Protein AF-A0A0U1HWW3-F1 (afdb_monomer)

Secondary structure (DSSP, 8-state):
--------------------------------PPP-------PPPEEEEEEEEE-TTS-S---TTEEEPTT--GGG-EEEEEEEEEEE-TT--SS-EEEE--SS-EEEEEETTEEPPHHHHHS-GGGT-TT-EEEEEEEEEEEEE-SSSSS-EEEEEEEEEEEEEEE----EEEEEES-SEEETTT--EEEEEEEEETTEE-TT-EEEEEEEEEE-TTS--S--SS--PPPEETTEETTS--EE--TTSEEEEEEE-TT--SEEEEEEEEESS--EEEEEEEEEEEEEESSTT-SS-EEE-SEEEETTEEEEPPPBGGGSTT---TT--HHHHEETTEEB-EE-HHHHHHHTTT-PPPHHHHHHHHH-EETTEEHHHHTT------SSSTTEEEEEEEEPPBTTB--EEEEEETTTTEEEEEETTS-EE---B-

InterPro domains:
  IPR008541 InvasinE, adhesion domain [PF05689] (289-416)
  IPR008542 Bacterial Immunoglobulin-like 21 [PF05688] (188-286)

Solvent-accessible surface area (backbone atoms only — not comparable to full-atom values): 24262 Å² total; per-residue (Å²): 134,87,80,88,89,80,88,86,89,89,82,91,83,92,86,87,88,84,91,76,93,79,81,91,76,84,75,80,80,77,79,78,76,73,74,84,76,67,84,79,80,54,57,46,31,47,68,53,67,45,65,39,37,35,44,75,86,74,54,92,51,66,48,75,64,38,77,38,58,42,79,44,36,64,72,60,48,43,67,42,85,57,60,54,74,50,78,48,42,88,80,64,51,46,68,74,47,74,48,63,41,58,87,80,38,46,78,50,49,24,48,92,84,40,71,62,50,75,68,58,33,72,29,39,42,47,78,80,34,57,46,36,63,36,36,45,35,41,38,33,40,36,33,29,30,33,74,37,75,47,44,3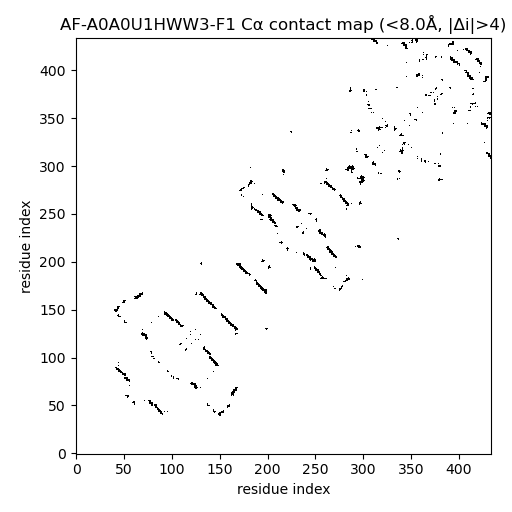4,49,28,72,76,40,83,41,69,32,77,34,44,33,30,30,34,32,69,66,42,41,45,67,47,62,80,46,61,63,34,39,20,90,81,31,67,31,49,33,36,41,38,34,26,51,45,58,40,57,28,51,67,36,46,33,41,39,39,77,78,48,53,25,33,61,75,66,46,72,71,91,68,77,82,70,70,40,64,48,20,49,72,83,38,54,60,58,76,61,69,48,60,18,39,89,75,4,36,37,77,39,47,34,34,24,67,60,35,70,5,36,40,34,31,41,33,38,37,35,67,73,86,36,62,33,67,47,69,41,30,34,24,20,48,63,25,46,72,47,94,83,31,42,30,34,20,61,23,52,63,62,50,78,26,80,93,39,43,35,38,48,62,46,39,30,87,76,50,82,82,60,74,60,91,86,67,59,71,75,75,35,52,51,85,64,30,52,48,36,47,26,30,61,68,53,31,32,62,78,31,75,64,29,47,31,45,55,69,38,47,51,32,37,26,67,35,63,45,97,87,34,33,36,44,49,70,34,24,68,55,75,92,84,71,100,60,65,73,54,29,33,56,27,61,51,71,40,85,62,60,95,93,46,87,54,27,26,34,28,36,27,41,81,79,56,42,80,46,79,42,56,42,83,58,55,22,40,42,45,28,40,114

Foldseek 3Di:
DDDDDDDDDDDDDDDDDDDDDDDDDPDDPDDDDPPPPPDDAFWEKDKDWAWWKAFLVRDPTAAAAAEAEQQGAQLSIFTDQDTDMDIDGPVGFADKDKGWPRVPKDKWKDFVNHTDDPVRNGGGCNVPAQFGKMKIKIKIWMKMAGPDDPPRIDPTDIDMHMHIYTYFHAWAKEKDWPDQEAAQADTKIKIKIATDHRNAQDFFKKKAKDWPAKAFLVRDGDDFDDDAAAKDWQNHGGRPDIDTAHPRNMDITIIHGHPGLQIKIKMWMAIVVGHIDIDIHTHAYLQWPCDSQTRHRHPQDQWDDFPNWIWGFFAFCVRQPDPDQPPDDQVLLQFSNTRTDWHFPVSLCVVQVNQAAAPVRLLRQLPDDDPNARPCVVSNRAGDDDDDQEQWEWHSDADDDDPPARAKTWIARSHVSDIDIDGRSRIYTRIGID

Sequence (434 aa):
MRNIHTLPECTWLKGIPLALLLGLITGSAQAVLSDNTGQIQGTAPTGTIRLWVDLPDGNPLVTDNTLLGLSMVPNTFKVSPIAAQMLQDADLDSGLSYQIDTANATLSWTHNGTPLTAAQLAAPLGANFVGEKLTVKVNALVTISSITGLPTTAGPQLYSTEYTVQVNAPDALNLSLDSDTAHVEDGTIMMTATASKEGVPMPGAIISFATTGSADRQGRTSGWTGTNRPLRLNGANIGSQTFTTGPNGQVSIPVTQVGGLGVKTTIGATTTPAVTASTDVTFSVITSPDTPQANMYGHMTETLEAGGTTFKRPSLEAEVAGVFVPGMYESWLHQFNEVWGYQTRETAMQVCAGALPSLSALQALAATKVNGLPASQAAGWTVPGGFDARHYAFALETAPSLNTDPYRVYTVDMQLNSTSIGGYGIPRLALCTK

Structure (mmCIF, N/CA/C/O backbone):
data_AF-A0A0U1HWW3-F1
#
_entry.id   AF-A0A0U1HWW3-F1
#
loop_
_atom_site.group_PDB
_atom_site.id
_atom_site.type_symbol
_atom_site.label_atom_id
_atom_site.label_alt_id
_atom_site.label_comp_id
_atom_site.label_asym_id
_atom_site.label_entity_id
_atom_site.label_seq_id
_atom_site.pdbx_PDB_ins_code
_atom_site.Cartn_x
_atom_site.Cartn_y
_atom_site.Cartn_z
_atom_site.occupancy
_atom_site.B_iso_or_equiv
_atom_site.auth_seq_id
_atom_site.auth_comp_id
_atom_site.auth_asym_id
_atom_site.auth_atom_id
_atom_site.pdbx_PDB_model_num
ATOM 1 N N . MET A 1 1 ? -95.645 -33.406 56.903 1.00 42.84 1 MET A N 1
ATOM 2 C CA . MET A 1 1 ? -94.899 -34.560 56.356 1.00 42.84 1 MET A CA 1
ATOM 3 C C . MET A 1 1 ? -93.966 -35.016 57.478 1.00 42.84 1 MET A C 1
ATOM 5 O O . MET A 1 1 ? -93.024 -34.294 57.750 1.00 42.84 1 MET A O 1
ATOM 9 N N . ARG A 1 2 ? -94.419 -35.864 58.423 1.00 31.30 2 ARG A N 1
ATOM 10 C CA . ARG A 1 2 ? -94.465 -37.356 58.400 1.00 31.30 2 ARG A CA 1
ATOM 11 C C . ARG A 1 2 ? -93.105 -37.960 58.026 1.00 31.30 2 ARG A C 1
ATOM 13 O O . ARG A 1 2 ? -92.604 -37.569 56.985 1.00 31.30 2 ARG A O 1
ATOM 20 N N . ASN A 1 3 ? -92.497 -38.941 58.697 1.00 29.12 3 ASN A N 1
ATOM 21 C CA . ASN A 1 3 ? -92.705 -39.766 59.911 1.00 29.12 3 ASN A CA 1
ATOM 22 C C . ASN A 1 3 ? -91.338 -40.497 60.093 1.00 29.12 3 ASN A C 1
ATOM 24 O O . ASN A 1 3 ? -90.733 -40.828 59.079 1.00 29.12 3 ASN A O 1
ATOM 28 N N . ILE A 1 4 ? -90.668 -40.559 61.251 1.00 35.91 4 ILE A N 1
ATOM 29 C CA . ILE A 1 4 ? -90.782 -41.494 62.402 1.00 35.91 4 ILE A CA 1
ATOM 30 C C . ILE A 1 4 ? -90.872 -43.001 62.051 1.00 35.91 4 ILE A C 1
ATOM 32 O O . ILE A 1 4 ? -91.710 -43.376 61.234 1.00 35.91 4 ILE A O 1
ATOM 36 N N . HIS A 1 5 ? -90.099 -43.798 62.825 1.00 34.91 5 HIS A N 1
ATOM 37 C CA . HIS A 1 5 ? -90.220 -45.231 63.215 1.00 34.91 5 HIS A CA 1
ATOM 38 C C . HIS A 1 5 ? -89.290 -46.226 62.473 1.00 34.91 5 HIS A C 1
ATOM 40 O O . HIS A 1 5 ? -89.118 -46.081 61.273 1.00 34.91 5 HIS A O 1
ATOM 46 N N . THR A 1 6 ? -88.661 -47.277 63.042 1.00 34.56 6 THR A N 1
ATOM 47 C CA . THR A 1 6 ? -88.473 -47.871 64.401 1.00 34.56 6 THR A CA 1
ATOM 48 C C . THR A 1 6 ? -87.581 -49.134 64.269 1.00 34.56 6 THR A C 1
ATOM 50 O O . THR A 1 6 ? -87.754 -49.831 63.278 1.00 34.56 6 THR A O 1
ATOM 53 N N . LEU A 1 7 ? -86.703 -49.392 65.268 1.00 40.97 7 LEU A N 1
ATOM 54 C CA . LEU A 1 7 ? -86.360 -50.630 66.054 1.00 40.97 7 LEU A CA 1
ATOM 55 C C . LEU A 1 7 ? -86.373 -52.056 65.399 1.00 40.97 7 LEU A C 1
ATOM 57 O O . LEU A 1 7 ? -87.152 -52.243 64.472 1.00 40.97 7 LEU A O 1
ATOM 61 N N . PRO A 1 8 ? -85.621 -53.099 65.889 1.00 48.59 8 PRO A N 1
ATOM 62 C CA . PRO A 1 8 ? -85.600 -53.502 67.311 1.00 48.59 8 PRO A CA 1
ATOM 63 C C . PRO A 1 8 ? -84.374 -54.229 67.941 1.00 48.59 8 PRO A C 1
ATOM 65 O O . PRO A 1 8 ? -83.397 -54.612 67.308 1.00 48.59 8 PRO A O 1
ATOM 68 N N . GLU A 1 9 ? -84.539 -54.356 69.262 1.00 37.38 9 GLU A N 1
ATOM 69 C CA . GLU A 1 9 ? -83.979 -55.183 70.348 1.00 37.38 9 GLU A CA 1
ATOM 70 C C . GLU A 1 9 ? -83.341 -56.565 70.069 1.00 37.38 9 GLU A C 1
ATOM 72 O O . GLU A 1 9 ? -83.786 -57.316 69.207 1.00 37.38 9 GLU A O 1
ATOM 77 N N . CYS A 1 10 ? -82.384 -56.932 70.941 1.00 30.33 10 CYS A N 1
ATOM 78 C CA . CYS A 1 10 ? -82.215 -58.220 71.666 1.00 30.33 10 CYS A CA 1
ATOM 79 C C . CYS A 1 10 ? -80.855 -58.153 72.411 1.00 30.33 10 CYS A C 1
ATOM 81 O O . CYS A 1 10 ? -79.891 -57.674 71.833 1.00 30.33 10 CYS A O 1
ATOM 83 N N . THR A 1 11 ? -80.601 -58.565 73.657 1.00 32.62 11 THR A N 1
ATOM 84 C CA . THR A 1 11 ? -81.301 -59.374 74.668 1.00 32.62 11 THR A CA 1
ATOM 85 C C . THR A 1 11 ? -80.515 -59.266 75.985 1.00 32.62 11 THR A C 1
ATOM 87 O O . THR A 1 11 ? -79.293 -59.134 75.980 1.00 32.62 11 THR A O 1
ATOM 90 N N . TRP A 1 12 ? -81.219 -59.369 77.112 1.00 34.31 12 TRP A N 1
ATOM 91 C CA . TRP A 1 12 ? -80.686 -59.520 78.472 1.00 34.31 12 TRP A CA 1
ATOM 92 C C . TRP A 1 12 ? -80.308 -60.975 78.800 1.00 34.31 12 TRP A C 1
ATOM 94 O O . TRP A 1 12 ? -81.065 -61.867 78.435 1.00 34.31 12 TRP A O 1
ATOM 104 N N . LEU A 1 13 ? -79.267 -61.194 79.621 1.00 31.52 13 LEU A N 1
ATOM 105 C CA . LEU A 1 13 ? -79.176 -62.245 80.669 1.00 31.52 13 LEU A CA 1
ATOM 106 C C . LEU A 1 13 ? -77.917 -61.987 81.536 1.00 31.52 13 LEU A C 1
ATOM 108 O O . LEU A 1 13 ? -76.798 -62.091 81.057 1.00 31.52 13 LEU A O 1
ATOM 112 N N . LYS A 1 14 ? -78.064 -61.350 82.708 1.00 36.41 14 LYS A N 1
ATOM 113 C CA . LYS A 1 14 ? -78.092 -61.931 84.075 1.00 36.41 14 LYS A CA 1
ATOM 114 C C . LYS A 1 14 ? -76.846 -62.743 84.487 1.00 36.41 14 LYS A C 1
ATOM 116 O O . LYS A 1 14 ? -76.658 -63.859 84.024 1.00 36.41 14 LYS A O 1
ATOM 121 N N . GLY A 1 15 ? -76.118 -62.232 85.489 1.00 33.72 15 GLY A N 1
ATOM 122 C CA . GLY A 1 15 ? -75.156 -62.989 86.306 1.00 33.72 15 GLY A CA 1
ATOM 123 C C . GLY A 1 15 ? -74.347 -62.105 87.271 1.00 33.72 15 GLY A C 1
ATOM 124 O O . GLY A 1 15 ? -73.385 -61.472 86.864 1.00 33.72 15 GLY A O 1
ATOM 125 N N . ILE A 1 16 ? -74.767 -62.047 88.537 1.00 38.69 16 ILE A N 1
ATOM 126 C CA . ILE A 1 16 ? -74.163 -61.349 89.700 1.00 38.69 16 ILE A CA 1
ATOM 127 C C . ILE A 1 16 ? -73.202 -62.347 90.426 1.00 38.69 16 ILE A C 1
ATOM 129 O O . ILE A 1 16 ? -73.345 -63.543 90.176 1.00 38.69 16 ILE A O 1
ATOM 133 N N . PRO A 1 17 ? -72.435 -61.995 91.486 1.00 48.59 17 PRO A N 1
ATOM 134 C CA . PRO A 1 17 ? -71.220 -61.168 91.641 1.00 48.59 17 PRO A CA 1
ATOM 135 C C . PRO A 1 17 ? -69.965 -61.999 92.052 1.00 48.59 17 PRO A C 1
ATOM 137 O O . PRO A 1 17 ? -70.099 -63.113 92.547 1.00 48.59 17 PRO A O 1
ATOM 140 N N . LEU A 1 18 ? -68.751 -61.426 92.018 1.00 30.66 18 LEU A N 1
ATOM 141 C CA . LEU A 1 18 ? -67.712 -61.764 93.014 1.00 30.66 18 LEU A CA 1
ATOM 142 C C . LEU A 1 18 ? -66.677 -60.636 93.146 1.00 30.66 18 LEU A C 1
ATOM 144 O O . LEU A 1 18 ? -66.036 -60.243 92.176 1.00 30.66 18 LEU A O 1
ATOM 148 N N . ALA A 1 19 ? -66.545 -60.105 94.360 1.00 44.75 19 ALA A N 1
ATOM 149 C CA . ALA A 1 19 ? -65.574 -59.082 94.721 1.00 44.75 19 ALA A CA 1
ATOM 150 C C . ALA A 1 19 ? -64.158 -59.673 94.820 1.00 44.75 19 ALA A C 1
ATOM 152 O O . ALA A 1 19 ? -63.967 -60.704 95.465 1.00 44.75 19 ALA A O 1
ATOM 153 N N . LEU A 1 20 ? -63.165 -58.981 94.254 1.00 33.50 20 LEU A N 1
ATOM 154 C CA . LEU A 1 20 ? -61.750 -59.229 94.527 1.00 33.50 20 LEU A CA 1
ATOM 155 C C . LEU A 1 20 ? -61.030 -57.884 94.721 1.00 33.50 20 LEU A C 1
ATOM 157 O O . LEU A 1 20 ? -60.861 -57.112 93.781 1.00 33.50 20 LEU A O 1
ATOM 161 N N . LEU A 1 21 ? -60.651 -57.596 95.969 1.00 48.25 21 LEU A N 1
ATOM 162 C CA . LEU A 1 21 ? -59.730 -56.518 96.333 1.00 48.25 21 LEU A CA 1
ATOM 163 C C . LEU A 1 21 ? -58.345 -56.813 95.732 1.00 48.25 21 LEU A C 1
ATOM 165 O O . LEU A 1 21 ? -57.736 -57.805 96.125 1.00 48.25 21 LEU A O 1
ATOM 169 N N . LEU A 1 22 ? -57.800 -55.931 94.890 1.00 38.78 22 LEU A N 1
ATOM 170 C CA . LEU A 1 22 ? -56.350 -55.837 94.675 1.00 38.78 22 LEU A CA 1
ATOM 171 C C . LEU A 1 22 ? -55.916 -54.371 94.553 1.00 38.78 22 LEU A C 1
ATOM 173 O O . LEU A 1 22 ? -56.533 -53.573 93.852 1.00 38.78 22 LEU A O 1
ATOM 177 N N . GLY A 1 23 ? -54.893 -54.033 95.337 1.00 41.81 23 GLY A N 1
ATOM 178 C CA . GLY A 1 23 ? -54.505 -52.679 95.708 1.00 41.81 23 GLY A CA 1
ATOM 179 C C . GLY A 1 23 ? -53.850 -51.834 94.617 1.00 41.81 23 GLY A C 1
ATOM 180 O O . GLY A 1 23 ? -53.273 -52.322 93.649 1.00 41.81 23 GLY A O 1
ATOM 181 N N . LEU A 1 24 ? -53.911 -50.525 94.862 1.00 48.22 24 LEU A N 1
ATOM 182 C CA . LEU A 1 24 ? -53.095 -49.494 94.235 1.00 48.22 24 LEU A CA 1
ATOM 183 C C . LEU A 1 24 ? -51.603 -49.816 94.400 1.00 48.22 24 LEU A C 1
ATOM 185 O O . LEU A 1 24 ? -51.089 -49.819 95.517 1.00 48.22 24 LEU A O 1
ATOM 189 N N . ILE A 1 25 ? -50.902 -50.000 93.282 1.00 50.00 25 ILE A N 1
ATOM 190 C CA . ILE A 1 25 ? -49.449 -49.830 93.204 1.00 50.00 25 ILE A CA 1
ATOM 191 C C . ILE A 1 25 ? -49.197 -48.784 92.121 1.00 50.00 25 ILE A C 1
ATOM 193 O O . ILE A 1 25 ? -49.071 -49.091 90.939 1.00 50.00 25 ILE A O 1
ATOM 197 N N . THR A 1 26 ? -49.171 -47.516 92.522 1.00 49.19 26 THR A N 1
ATOM 198 C CA . THR A 1 26 ? -48.622 -46.439 91.698 1.00 49.19 26 THR A CA 1
ATOM 199 C C . THR A 1 26 ? -47.103 -46.593 91.692 1.00 49.19 26 THR A C 1
ATOM 201 O O . THR A 1 26 ? -46.430 -46.164 92.629 1.00 49.19 26 THR A O 1
ATOM 204 N N . GLY A 1 27 ? -46.555 -47.246 90.668 1.00 51.91 27 GLY A N 1
ATOM 205 C CA . GLY A 1 27 ? -45.125 -47.172 90.384 1.00 51.91 27 GLY A CA 1
ATOM 206 C C . GLY A 1 27 ? -44.782 -45.748 89.956 1.00 51.91 27 GLY A C 1
ATOM 207 O O . GLY A 1 27 ? -45.388 -45.216 89.027 1.00 51.91 27 GLY A O 1
ATOM 208 N N . SER A 1 28 ? -43.847 -45.106 90.650 1.00 53.41 28 SER A N 1
ATOM 209 C CA . SER A 1 28 ? -43.306 -43.811 90.256 1.00 53.41 28 SER A CA 1
ATOM 210 C C . SER A 1 28 ? -42.618 -43.944 88.895 1.00 53.41 28 SER A C 1
ATOM 212 O O . SER A 1 28 ? -41.572 -44.578 88.772 1.00 53.41 28 SER A O 1
ATOM 214 N N . ALA A 1 29 ? -43.196 -43.337 87.859 1.00 50.97 29 ALA A N 1
ATOM 215 C CA . ALA A 1 29 ? -42.484 -43.101 86.613 1.00 50.97 29 ALA A CA 1
ATOM 216 C C . ALA A 1 29 ? -41.361 -42.094 86.904 1.00 50.97 29 ALA A C 1
ATOM 218 O O . ALA A 1 29 ? -41.601 -40.900 87.072 1.00 50.97 29 ALA A O 1
ATOM 219 N N . GLN A 1 30 ? -40.134 -42.589 87.042 1.00 55.47 30 GLN A N 1
ATOM 220 C CA . GLN A 1 30 ? -38.939 -41.755 87.083 1.00 55.47 30 GLN A CA 1
ATOM 221 C C . GLN A 1 30 ? -38.681 -41.262 85.655 1.00 55.47 30 GLN A C 1
ATOM 223 O O . GLN A 1 30 ? -38.209 -42.017 84.807 1.00 55.47 30 GLN A O 1
ATOM 228 N N . ALA A 1 31 ? -39.028 -40.007 85.372 1.00 56.72 31 ALA A N 1
ATOM 229 C CA . ALA A 1 31 ? -38.531 -39.321 84.189 1.00 56.72 31 ALA A CA 1
ATOM 230 C C . ALA A 1 31 ? -37.057 -38.980 84.439 1.00 56.72 31 ALA A C 1
ATOM 232 O O . ALA A 1 31 ? -36.746 -38.123 85.265 1.00 56.72 31 ALA A O 1
ATOM 233 N N . VAL A 1 32 ? -36.148 -39.676 83.760 1.00 53.94 32 VAL A N 1
ATOM 234 C CA . VAL A 1 32 ? -34.748 -39.254 83.692 1.00 53.94 32 VAL A CA 1
ATOM 235 C C . VAL A 1 32 ? -34.706 -38.072 82.730 1.00 53.94 32 VAL A C 1
ATOM 237 O O . VAL A 1 32 ? -34.904 -38.241 81.528 1.00 53.94 32 VAL A O 1
ATOM 240 N N . LEU A 1 33 ? -34.514 -36.868 83.269 1.00 53.47 33 LEU A N 1
ATOM 241 C CA . LEU A 1 33 ? -34.178 -35.698 82.470 1.00 53.47 33 LEU A CA 1
ATOM 242 C C . LEU A 1 33 ? -32.801 -35.984 81.861 1.00 53.47 33 LEU A C 1
ATOM 244 O O . LEU A 1 33 ? -31.847 -36.201 82.607 1.00 53.47 33 LEU A O 1
ATOM 248 N N . SER A 1 34 ? -32.706 -36.069 80.533 1.00 65.38 34 SER A N 1
ATOM 249 C CA . SER A 1 34 ? -31.401 -36.171 79.882 1.00 65.38 34 SER A CA 1
ATOM 250 C C . SER A 1 34 ? -30.559 -34.967 80.292 1.00 65.38 34 SER A C 1
ATOM 252 O O . SER A 1 34 ? -31.092 -33.855 80.376 1.00 65.38 34 SER A O 1
ATOM 254 N N . ASP A 1 35 ? -29.264 -35.178 80.525 1.00 64.25 35 ASP A N 1
ATOM 255 C CA . ASP A 1 35 ? -28.330 -34.076 80.738 1.00 64.25 35 ASP A CA 1
ATOM 256 C C . ASP A 1 35 ? -28.484 -33.035 79.626 1.00 64.25 35 ASP A C 1
ATOM 258 O O . ASP A 1 35 ? -28.861 -33.365 78.497 1.00 64.25 35 ASP A O 1
ATOM 262 N N . ASN A 1 36 ? -28.212 -31.775 79.967 1.00 56.31 36 ASN A N 1
ATOM 263 C CA . ASN A 1 36 ? -28.265 -30.649 79.045 1.00 56.31 36 ASN A CA 1
ATOM 264 C C . ASN A 1 36 ? -27.491 -31.019 77.769 1.00 56.31 36 ASN A C 1
ATOM 266 O O . ASN A 1 36 ? -26.259 -31.068 77.784 1.00 56.31 36 ASN A O 1
ATOM 270 N N . THR A 1 37 ? -28.197 -31.326 76.675 1.00 51.56 37 THR A N 1
ATOM 271 C CA . THR A 1 37 ? -27.561 -31.442 75.366 1.00 51.56 37 THR A CA 1
ATOM 272 C C . THR A 1 37 ? -26.953 -30.072 75.129 1.00 51.56 37 THR A C 1
ATOM 274 O O . THR A 1 37 ? -27.692 -29.088 75.101 1.00 51.56 37 THR A O 1
ATOM 277 N N . GLY A 1 38 ? -25.624 -29.975 75.075 1.00 58.62 38 GLY A N 1
ATOM 278 C CA . GLY A 1 38 ? -24.957 -28.703 74.807 1.00 58.62 38 GLY A CA 1
ATOM 279 C C . GLY A 1 38 ? -25.566 -28.005 73.585 1.00 58.62 38 GLY A C 1
ATOM 280 O O . GLY A 1 38 ? -26.271 -28.624 72.789 1.00 58.62 38 GLY A O 1
ATOM 281 N N . GLN A 1 39 ? -25.309 -26.707 73.448 1.00 60.66 39 GLN A N 1
ATOM 282 C CA . GLN A 1 39 ? -25.825 -25.887 72.351 1.00 60.66 39 GLN A CA 1
ATOM 283 C C . GLN A 1 39 ? -25.682 -26.615 70.999 1.00 60.66 39 GLN A C 1
ATOM 285 O O . GLN A 1 39 ? -24.568 -26.970 70.607 1.00 60.66 39 GLN A O 1
ATOM 290 N N . ILE A 1 40 ? -26.805 -26.872 70.315 1.00 57.16 40 ILE A N 1
ATOM 291 C CA . ILE A 1 40 ? -26.790 -27.402 68.947 1.00 57.16 40 ILE A CA 1
ATOM 292 C C . ILE A 1 40 ? -26.090 -26.342 68.094 1.00 57.16 40 ILE A C 1
ATOM 294 O O . ILE A 1 40 ? -26.531 -25.195 68.054 1.00 57.16 40 ILE A O 1
ATOM 298 N N . GLN A 1 41 ? -24.965 -26.709 67.487 1.00 65.06 41 GLN A N 1
ATOM 299 C CA . GLN A 1 41 ? -24.233 -25.837 66.573 1.00 65.06 41 GLN A CA 1
ATOM 300 C C . GLN A 1 41 ? -24.994 -25.837 65.239 1.00 65.06 41 GLN A C 1
ATOM 302 O O . GLN A 1 41 ? -25.050 -26.880 64.587 1.00 65.06 41 GLN A O 1
ATOM 307 N N . GLY A 1 42 ? -25.629 -24.716 64.885 1.00 74.31 42 GLY A N 1
ATOM 308 C CA . GLY A 1 42 ? -26.249 -24.507 63.572 1.00 74.31 42 GLY A CA 1
ATOM 309 C C . GLY A 1 42 ? -25.206 -24.231 62.489 1.00 74.31 42 GLY A C 1
ATOM 310 O O . GLY A 1 42 ? -23.997 -24.242 62.757 1.00 74.31 42 GLY A O 1
ATOM 311 N N . THR A 1 43 ? -25.653 -23.984 61.258 1.00 86.12 43 THR A N 1
ATOM 312 C CA . THR A 1 43 ? -24.762 -23.627 60.143 1.00 86.12 43 THR A CA 1
ATOM 313 C C . THR A 1 43 ? -24.833 -22.125 59.894 1.00 86.12 43 THR A C 1
ATOM 315 O O . THR A 1 43 ? -25.860 -21.501 60.094 1.00 86.12 43 THR A O 1
ATOM 318 N N . ALA A 1 44 ? -23.719 -21.505 59.498 1.00 88.56 44 ALA A N 1
ATOM 319 C CA . ALA A 1 44 ? -23.770 -20.112 59.065 1.00 88.56 44 ALA A CA 1
ATOM 320 C C . ALA A 1 44 ? -24.430 -20.016 57.676 1.00 88.56 44 ALA A C 1
ATOM 322 O O . ALA A 1 44 ? -24.152 -20.873 56.826 1.00 88.56 44 ALA A O 1
ATOM 323 N N . PRO A 1 45 ? -25.172 -18.937 57.377 1.00 91.94 45 PRO A N 1
ATOM 324 C CA . PRO A 1 45 ? -25.776 -18.757 56.065 1.00 91.94 45 PRO A CA 1
ATOM 325 C C . PRO A 1 45 ? -24.708 -18.609 54.974 1.00 91.94 45 PRO A C 1
ATOM 327 O O . PRO A 1 45 ? -23.664 -17.982 55.161 1.00 91.94 45 PRO A O 1
ATOM 330 N N . THR A 1 46 ? -24.975 -19.170 53.798 1.00 92.25 46 THR A N 1
ATOM 331 C CA . THR A 1 46 ? -24.061 -19.191 52.645 1.00 92.25 46 THR A CA 1
ATOM 332 C C . THR A 1 46 ? -24.740 -18.652 51.389 1.00 92.25 46 THR A C 1
ATOM 334 O O . THR A 1 46 ? -25.931 -18.341 51.377 1.00 92.25 46 THR A O 1
ATOM 337 N N . GLY A 1 47 ? -23.995 -18.501 50.298 1.00 91.38 47 GLY A N 1
ATOM 338 C CA . GLY A 1 47 ? -24.588 -18.098 49.032 1.00 91.38 47 GLY A CA 1
ATOM 339 C C . GLY A 1 47 ? -23.576 -17.889 47.923 1.00 91.38 47 GLY A C 1
ATOM 340 O O . GLY A 1 47 ? -22.368 -17.897 48.144 1.00 91.38 47 GLY A O 1
ATOM 341 N N . THR A 1 48 ? -24.081 -17.684 46.713 1.00 94.25 48 THR A N 1
ATOM 342 C CA . THR A 1 48 ? -23.279 -17.224 45.578 1.00 94.25 48 THR A CA 1
ATOM 343 C C . THR A 1 48 ? -23.495 -15.731 45.388 1.00 94.25 48 THR A C 1
ATOM 345 O O . THR A 1 48 ? -24.644 -15.295 45.311 1.00 94.25 48 THR A O 1
ATOM 348 N N . ILE A 1 49 ? -22.409 -14.966 45.266 1.00 94.06 49 ILE A N 1
ATOM 349 C CA . ILE A 1 49 ? -22.433 -13.523 45.002 1.00 94.06 49 ILE A CA 1
ATOM 350 C C . ILE A 1 49 ? -21.666 -13.241 43.708 1.00 94.06 49 ILE A C 1
ATOM 352 O O . ILE A 1 49 ? -20.525 -13.677 43.554 1.00 94.06 49 ILE A O 1
ATOM 356 N N . ARG A 1 50 ? -22.273 -12.478 42.796 1.00 94.12 50 ARG A N 1
ATOM 357 C CA . ARG A 1 50 ? -21.624 -11.918 41.605 1.00 94.12 50 ARG A CA 1
ATOM 358 C C . ARG A 1 50 ? -21.541 -10.403 41.761 1.00 94.12 50 ARG A C 1
ATOM 360 O O . ARG A 1 50 ? -22.550 -9.710 41.626 1.00 94.12 50 ARG A O 1
ATOM 367 N N . LEU A 1 51 ? -20.340 -9.920 42.065 1.00 95.19 51 LEU A N 1
ATOM 368 C CA . LEU A 1 51 ? -20.047 -8.511 42.323 1.00 95.19 51 LEU A CA 1
ATOM 369 C C . LEU A 1 51 ? -20.196 -7.686 41.049 1.00 95.19 51 LEU A C 1
ATOM 371 O O . LEU A 1 51 ? -19.875 -8.174 39.965 1.00 95.19 51 LEU A O 1
ATOM 375 N N . TRP A 1 52 ? -20.634 -6.436 41.187 1.00 93.81 52 TRP A N 1
ATOM 376 C CA . TRP A 1 52 ? -20.780 -5.510 40.070 1.00 93.81 52 TRP A CA 1
ATOM 377 C C . TRP A 1 52 ? -19.852 -4.293 40.180 1.00 93.81 52 TRP A C 1
ATOM 379 O O . TRP A 1 52 ? -19.372 -3.949 41.261 1.00 93.81 52 TRP A O 1
ATOM 389 N N . VAL A 1 53 ? -19.603 -3.636 39.044 1.00 94.38 53 VAL A N 1
ATOM 390 C CA . VAL A 1 53 ? -18.779 -2.422 38.932 1.00 94.38 53 VAL A CA 1
ATOM 391 C C . VAL A 1 53 ? -19.627 -1.314 38.316 1.00 94.38 53 VAL A C 1
ATOM 393 O O . VAL A 1 53 ? -20.258 -1.539 37.287 1.00 94.38 53 VAL A O 1
ATOM 396 N N . ASP A 1 54 ? -19.638 -0.133 38.921 1.00 92.00 54 ASP A N 1
ATOM 397 C CA . ASP A 1 54 ? -20.365 1.039 38.438 1.00 92.00 54 ASP A CA 1
ATOM 398 C C . ASP A 1 54 ? -19.496 1.858 37.470 1.00 92.00 54 ASP A C 1
ATOM 400 O O . ASP A 1 54 ? -18.293 2.056 37.696 1.00 92.00 54 ASP A O 1
ATOM 404 N N . LEU A 1 55 ? -20.117 2.358 36.397 1.00 89.94 55 LEU A N 1
ATOM 405 C CA . LEU A 1 55 ? -19.472 3.257 35.443 1.00 89.94 55 LEU A CA 1
ATOM 406 C C . LEU A 1 55 ? -19.322 4.670 36.048 1.00 89.94 55 LEU A C 1
ATOM 408 O O . LEU A 1 55 ? -20.227 5.141 36.742 1.00 89.94 55 LEU A O 1
ATOM 412 N N . PRO A 1 56 ? -18.223 5.396 35.763 1.00 86.69 56 PRO A N 1
ATOM 413 C CA . PRO A 1 56 ? -18.002 6.742 36.305 1.00 86.69 56 PRO A CA 1
ATOM 414 C C . PRO A 1 56 ? -19.020 7.800 35.851 1.00 86.69 56 PRO A C 1
ATOM 416 O O . PRO A 1 56 ? -19.123 8.856 36.470 1.00 86.69 56 PRO A O 1
ATOM 419 N N . ASP A 1 57 ? -19.733 7.547 34.755 1.00 80.06 57 ASP A N 1
ATOM 420 C CA . ASP A 1 57 ? -20.675 8.468 34.109 1.00 80.06 57 ASP A CA 1
ATOM 421 C C . ASP A 1 57 ? -22.123 8.333 34.620 1.00 80.06 57 ASP A C 1
ATOM 423 O O . ASP A 1 57 ? -23.008 9.053 34.158 1.00 80.06 57 ASP A O 1
ATOM 427 N N . GLY A 1 58 ? -22.370 7.444 35.589 1.00 70.19 58 GLY A N 1
ATOM 428 C CA . GLY A 1 58 ? -23.694 7.217 36.172 1.00 70.19 58 GLY A CA 1
ATOM 429 C C . GLY A 1 58 ? -24.597 6.272 35.372 1.00 70.19 58 GLY A C 1
ATOM 430 O O . GLY A 1 58 ? -25.759 6.105 35.744 1.00 70.19 58 GLY A O 1
ATOM 431 N N . ASN A 1 59 ? -24.090 5.638 34.308 1.00 66.25 59 ASN A N 1
ATOM 432 C CA . ASN A 1 59 ? -24.808 4.592 33.577 1.00 66.25 59 ASN A CA 1
ATOM 433 C C . ASN A 1 59 ? -24.792 3.236 34.317 1.00 66.25 59 ASN A C 1
ATOM 435 O O . ASN A 1 59 ? -23.900 2.972 35.132 1.00 66.25 59 ASN A O 1
ATOM 439 N N . PRO A 1 60 ? -25.779 2.354 34.052 1.00 62.38 60 PRO A N 1
ATOM 440 C CA . PRO A 1 60 ? -26.004 1.165 34.861 1.00 62.38 60 PRO A CA 1
ATOM 441 C C . PRO A 1 60 ? -25.018 0.046 34.500 1.00 62.38 60 PRO A C 1
ATOM 443 O O . PRO A 1 60 ? -25.271 -0.744 33.601 1.00 62.38 60 PRO A O 1
ATOM 446 N N . LEU A 1 61 ? -23.945 -0.032 35.288 1.00 82.31 61 LEU A N 1
ATOM 447 C CA . LEU A 1 61 ? -23.098 -1.206 35.542 1.00 82.31 61 LEU A CA 1
ATOM 448 C C . LEU A 1 61 ? -22.258 -1.740 34.363 1.00 82.31 61 LEU A C 1
ATOM 450 O O . LEU A 1 61 ? -22.684 -1.841 33.217 1.00 82.31 61 LEU A O 1
ATOM 454 N N . VAL A 1 62 ? -21.036 -2.173 34.675 1.00 88.25 62 VAL A N 1
ATOM 455 C CA . VAL A 1 62 ? -20.171 -2.903 33.745 1.00 88.25 62 VAL A CA 1
ATOM 456 C C . VAL A 1 62 ? -20.708 -4.323 33.553 1.00 88.25 62 VAL A C 1
ATOM 458 O O . VAL A 1 62 ? -20.912 -5.081 34.505 1.00 88.25 62 VAL A O 1
ATOM 461 N N . THR A 1 63 ? -20.890 -4.694 32.291 1.00 89.62 63 THR A N 1
ATOM 462 C CA . THR A 1 63 ? -21.196 -6.051 31.819 1.00 89.62 63 THR A CA 1
ATOM 463 C C . THR A 1 63 ? -20.121 -6.540 30.843 1.00 89.62 63 THR A C 1
ATOM 465 O O . THR A 1 63 ? -19.278 -5.756 30.393 1.00 89.62 63 THR A O 1
ATOM 468 N N . ASP A 1 64 ? -20.116 -7.831 30.508 1.00 89.38 64 ASP A N 1
ATOM 469 C CA . ASP A 1 64 ? -19.155 -8.354 29.533 1.00 89.38 64 ASP A CA 1
ATOM 470 C C . ASP A 1 64 ? -19.332 -7.701 28.156 1.00 89.38 64 ASP A C 1
ATOM 472 O O . ASP A 1 64 ? -20.431 -7.630 27.611 1.00 89.38 64 ASP A O 1
ATOM 476 N N . ASN A 1 65 ? -18.213 -7.266 27.581 1.00 87.75 65 ASN A N 1
ATOM 477 C CA . ASN A 1 65 ? -18.080 -6.477 26.356 1.00 87.75 65 ASN A CA 1
ATOM 478 C C . ASN A 1 65 ? -18.681 -5.064 26.413 1.00 87.75 65 ASN A C 1
ATOM 480 O O . ASN A 1 65 ? -18.960 -4.488 25.364 1.00 87.75 65 ASN A O 1
ATOM 484 N N . THR A 1 66 ? -18.837 -4.475 27.604 1.00 90.31 66 THR A N 1
ATOM 485 C CA . THR A 1 66 ? -19.218 -3.053 27.720 1.00 90.31 66 THR A CA 1
ATOM 486 C C . THR A 1 66 ? -18.223 -2.168 26.968 1.00 90.31 66 THR A C 1
ATOM 488 O O . THR A 1 66 ? -17.012 -2.305 27.162 1.00 90.31 66 THR A O 1
ATOM 491 N N . LEU A 1 67 ? -18.736 -1.252 26.140 1.00 88.62 67 LEU A N 1
ATOM 492 C CA . LEU A 1 67 ? -17.943 -0.259 25.417 1.00 88.62 67 LEU A CA 1
ATOM 493 C C . LEU A 1 67 ? -17.671 0.955 26.320 1.00 88.62 67 LEU A C 1
ATOM 495 O O . LEU A 1 67 ? -18.598 1.646 26.739 1.00 88.62 67 LEU A O 1
ATOM 499 N N . LEU A 1 68 ? -16.402 1.210 26.628 1.00 91.31 68 LEU A N 1
ATOM 500 C CA . LEU A 1 68 ? -15.948 2.300 27.486 1.00 91.31 68 LEU A CA 1
ATOM 501 C C . LEU A 1 68 ? -15.517 3.504 26.652 1.00 91.31 68 LEU A C 1
ATOM 503 O O . LEU A 1 68 ? -14.759 3.376 25.691 1.00 91.31 68 LEU A O 1
ATOM 507 N N . GLY A 1 69 ? -15.960 4.695 27.051 1.00 89.38 69 GLY A N 1
ATOM 508 C CA . GLY A 1 69 ? -15.579 5.939 26.389 1.00 89.38 69 GLY A CA 1
ATOM 509 C C . GLY A 1 69 ? -14.085 6.247 26.530 1.00 89.38 69 GLY A C 1
ATOM 510 O O . GLY A 1 69 ? -13.477 6.000 27.571 1.00 89.38 69 GLY A O 1
ATOM 511 N N . LEU A 1 70 ? -13.503 6.869 25.500 1.00 91.06 70 LEU A N 1
ATOM 512 C CA . LEU A 1 70 ? -12.076 7.226 25.443 1.00 91.06 70 LEU A CA 1
ATOM 513 C C . LEU A 1 70 ? -11.605 8.102 26.617 1.00 91.06 70 LEU A C 1
ATOM 515 O O . LEU A 1 70 ? -10.441 8.033 27.011 1.00 91.06 70 LEU A O 1
ATOM 519 N N . SER A 1 71 ? -12.498 8.927 27.169 1.00 92.75 71 SER A N 1
ATOM 520 C CA . SER A 1 71 ? -12.212 9.853 28.270 1.00 92.75 71 SER A CA 1
ATOM 521 C C . SER A 1 71 ? -12.353 9.234 29.663 1.00 92.75 71 SER A C 1
ATOM 523 O O . SER A 1 71 ? -12.043 9.902 30.648 1.00 92.75 71 SER A O 1
ATOM 525 N N . MET A 1 72 ? -12.852 7.998 29.776 1.00 93.56 72 MET A N 1
ATOM 526 C CA . MET A 1 72 ? -13.001 7.327 31.068 1.00 93.56 72 MET A CA 1
ATOM 527 C C . MET A 1 72 ? -11.628 6.986 31.651 1.00 93.56 72 MET A C 1
ATOM 529 O O . MET A 1 72 ? -10.698 6.662 30.916 1.00 93.56 72 MET A O 1
ATOM 533 N N . VAL A 1 73 ? -11.509 7.048 32.977 1.00 95.62 73 VAL A N 1
ATOM 534 C CA . VAL A 1 73 ? -10.261 6.800 33.711 1.00 95.62 73 VAL A CA 1
ATOM 535 C C . VAL A 1 73 ? -10.471 5.586 34.621 1.00 95.62 73 VAL A C 1
ATOM 537 O O . VAL A 1 73 ? -11.400 5.617 35.424 1.00 95.62 73 VAL A O 1
ATOM 540 N N . PRO A 1 74 ? -9.649 4.522 34.557 1.00 96.19 74 PRO A N 1
ATOM 541 C CA . PRO A 1 74 ? -9.857 3.307 35.355 1.00 96.19 74 PRO A CA 1
ATOM 542 C C . PRO A 1 74 ? -10.039 3.551 36.861 1.00 96.19 74 PRO A C 1
ATOM 544 O O . PRO A 1 74 ? -10.910 2.948 37.486 1.00 96.19 74 PRO A O 1
ATOM 547 N N . ASN A 1 75 ? -9.275 4.482 37.440 1.00 95.50 75 ASN A N 1
ATOM 548 C CA . ASN A 1 75 ? -9.345 4.819 38.866 1.00 95.50 75 ASN A CA 1
ATOM 549 C C . ASN A 1 75 ? -10.639 5.525 39.307 1.00 95.50 75 ASN A C 1
ATOM 551 O O . ASN A 1 75 ? -10.826 5.740 40.503 1.00 95.50 75 ASN A O 1
ATOM 555 N N . THR A 1 76 ? -11.523 5.918 38.386 1.00 94.69 76 THR A N 1
ATOM 556 C CA . THR A 1 76 ? -12.809 6.536 38.742 1.00 94.69 76 THR A CA 1
ATOM 557 C C . THR A 1 76 ? -13.963 5.535 38.801 1.00 94.69 76 THR A C 1
ATOM 559 O O . THR A 1 76 ? -15.044 5.896 39.268 1.00 94.69 76 THR A O 1
ATOM 562 N N . PHE A 1 77 ? -13.741 4.283 38.385 1.00 94.44 77 PHE A N 1
ATOM 563 C CA . PHE A 1 77 ? -14.712 3.196 38.517 1.00 94.44 77 PHE A CA 1
ATOM 564 C C . PHE A 1 77 ? -14.860 2.787 39.982 1.00 94.44 77 PHE A C 1
ATOM 566 O O . PHE A 1 77 ? -13.915 2.873 40.769 1.00 94.44 77 PHE A O 1
ATOM 573 N N . LYS A 1 78 ? -16.054 2.323 40.355 1.00 92.31 78 LYS A N 1
ATOM 574 C CA . LYS A 1 78 ? -16.368 1.940 41.738 1.00 92.31 78 LYS A CA 1
ATOM 575 C C . LYS A 1 78 ? -17.004 0.564 41.798 1.00 92.31 78 LYS A C 1
ATOM 577 O O . LYS A 1 78 ? -17.661 0.136 40.858 1.00 92.31 78 LYS A O 1
ATOM 582 N N . VAL A 1 79 ? -16.812 -0.129 42.914 1.00 93.19 79 VAL A N 1
ATOM 583 C CA . VAL A 1 79 ? -17.536 -1.373 43.194 1.00 93.19 79 VAL A CA 1
ATOM 584 C C . VAL A 1 79 ? -18.953 -1.021 43.623 1.00 93.19 79 VAL A C 1
ATOM 586 O O . VAL A 1 79 ? -19.137 -0.176 44.501 1.00 93.19 79 VAL A O 1
ATOM 589 N N . SER A 1 80 ? -19.935 -1.663 42.997 1.00 92.31 80 SER A N 1
ATOM 590 C CA . SER A 1 80 ? -21.343 -1.417 43.290 1.00 92.31 80 SER A CA 1
ATOM 591 C C . SER A 1 80 ? -21.687 -1.916 44.700 1.00 92.31 80 SER A C 1
ATOM 593 O O . SER A 1 80 ? -21.214 -2.984 45.102 1.00 92.31 80 SER A O 1
ATOM 595 N N . PRO A 1 81 ? -22.518 -1.193 45.477 1.00 91.50 81 PRO A N 1
ATOM 596 C CA . PRO A 1 81 ? -22.964 -1.651 46.795 1.00 91.50 81 PRO A CA 1
ATOM 597 C C . PRO A 1 81 ? -23.973 -2.807 46.716 1.00 91.50 81 PRO A C 1
ATOM 599 O O . PRO A 1 81 ? -24.326 -3.383 47.743 1.00 91.50 81 PRO A O 1
ATOM 602 N N . ILE A 1 82 ? -24.441 -3.134 45.511 1.00 90.81 82 ILE A N 1
ATOM 603 C CA . ILE A 1 82 ? -25.349 -4.241 45.222 1.00 90.81 82 ILE A CA 1
ATOM 604 C C . ILE A 1 82 ? -24.659 -5.270 44.323 1.00 90.81 82 ILE A C 1
ATOM 606 O O . ILE A 1 82 ? -23.750 -4.958 43.556 1.00 90.81 82 ILE A O 1
ATOM 610 N N . ALA A 1 83 ? -25.106 -6.515 44.418 1.00 92.88 83 ALA A N 1
ATOM 611 C CA . ALA A 1 83 ? -24.618 -7.630 43.619 1.00 92.88 83 ALA A CA 1
ATOM 612 C C . ALA A 1 83 ? -25.791 -8.521 43.211 1.00 92.88 83 ALA A C 1
ATOM 614 O O . ALA A 1 83 ? -26.858 -8.439 43.814 1.00 92.88 83 ALA A O 1
ATOM 615 N N . ALA A 1 84 ? -25.582 -9.395 42.223 1.00 91.75 84 ALA A N 1
ATOM 616 C CA . ALA A 1 84 ? -26.495 -10.514 42.000 1.00 91.75 84 ALA A CA 1
ATOM 617 C C . ALA A 1 84 ? -26.173 -11.644 42.985 1.00 91.75 84 ALA A C 1
ATOM 619 O O . ALA A 1 84 ? -25.004 -11.969 43.202 1.00 91.75 84 ALA A O 1
ATOM 620 N N . GLN A 1 85 ? -27.206 -12.246 43.569 1.00 93.75 85 GLN A N 1
ATOM 621 C CA . GLN A 1 85 ? -27.065 -13.137 44.712 1.00 93.75 85 GLN A CA 1
ATOM 622 C C . GLN A 1 85 ? -28.055 -14.303 44.701 1.00 93.75 85 GLN A C 1
ATOM 624 O O . GLN A 1 85 ? -29.204 -14.163 44.287 1.00 93.75 85 GLN A O 1
ATOM 629 N N . MET A 1 86 ? -27.616 -15.431 45.257 1.00 94.94 86 MET A N 1
ATOM 630 C CA . MET A 1 86 ? -28.476 -16.520 45.723 1.00 94.94 86 MET A CA 1
ATOM 631 C C . MET A 1 86 ? -28.012 -16.913 47.123 1.00 94.94 86 MET A C 1
ATOM 633 O O . MET A 1 86 ? -26.920 -17.459 47.268 1.00 94.94 86 MET A O 1
ATOM 637 N N . LEU A 1 87 ? -28.809 -16.587 48.143 1.00 94.25 87 LEU A N 1
ATOM 638 C CA . LEU A 1 87 ? -28.508 -16.881 49.546 1.00 94.25 87 LEU A CA 1
ATOM 639 C C . LEU A 1 87 ? -29.268 -18.129 49.992 1.00 94.25 87 LEU A C 1
ATOM 641 O O . LEU A 1 87 ? -30.402 -18.348 49.567 1.00 94.25 87 LEU A O 1
ATOM 645 N N . GLN A 1 88 ? -28.651 -18.922 50.854 1.00 92.69 88 GLN A N 1
ATOM 646 C CA . GLN A 1 88 ? -29.216 -20.153 51.386 1.00 92.69 88 GLN A CA 1
ATOM 647 C C . GLN A 1 88 ? -28.670 -20.426 52.784 1.00 92.69 88 GLN A C 1
ATOM 649 O O . GLN A 1 88 ? -27.563 -20.015 53.125 1.00 92.69 88 GLN A O 1
ATOM 654 N N . ASP A 1 89 ? -29.423 -21.182 53.563 1.00 90.69 89 ASP A N 1
ATOM 655 C CA . ASP A 1 89 ? -28.990 -21.650 54.867 1.00 90.69 89 ASP A CA 1
ATOM 656 C C . ASP A 1 89 ? -29.399 -23.117 55.057 1.00 90.69 89 ASP A C 1
ATOM 658 O O . ASP A 1 89 ? -30.462 -23.530 54.585 1.00 90.69 89 ASP A O 1
ATOM 662 N N . ALA A 1 90 ? -28.516 -23.925 55.650 1.00 88.56 90 ALA A N 1
ATOM 663 C CA . ALA A 1 90 ? -28.656 -25.383 55.666 1.00 88.56 90 ALA A CA 1
ATOM 664 C C . ALA A 1 90 ? -29.696 -25.869 56.687 1.00 88.56 90 ALA A C 1
ATOM 666 O O . ALA A 1 90 ? -30.349 -26.889 56.463 1.00 88.56 90 ALA A O 1
ATOM 667 N N . ASP A 1 91 ? -29.864 -25.127 57.779 1.00 86.56 91 ASP A N 1
ATOM 668 C CA . ASP A 1 91 ? -30.855 -25.334 58.832 1.00 86.56 91 ASP A CA 1
ATOM 669 C C . ASP A 1 91 ? -32.092 -24.435 58.681 1.00 86.56 91 ASP A C 1
ATOM 671 O O . ASP A 1 91 ? -32.977 -24.442 59.538 1.00 86.56 91 ASP A O 1
ATOM 675 N N . LEU A 1 92 ? -32.227 -23.801 57.510 1.00 86.69 92 LEU A N 1
ATOM 676 C CA . LEU A 1 92 ? -33.391 -23.030 57.069 1.00 86.69 92 LEU A CA 1
ATOM 677 C C . LEU A 1 92 ? -33.633 -21.765 57.895 1.00 86.69 92 LEU A C 1
ATOM 679 O O . LEU A 1 92 ? -34.782 -21.371 58.127 1.00 86.69 92 LEU A O 1
ATOM 683 N N . ASP A 1 93 ? -32.552 -21.089 58.275 1.00 89.06 93 ASP A N 1
ATOM 684 C CA . ASP A 1 93 ? -32.647 -19.765 58.858 1.00 89.06 93 ASP A CA 1
ATOM 685 C C . ASP A 1 93 ? -33.324 -18.755 57.928 1.00 89.06 93 ASP A C 1
ATOM 687 O O . ASP A 1 93 ? -33.157 -18.730 56.705 1.00 89.06 93 ASP A O 1
ATOM 691 N N . SER A 1 94 ? -34.108 -17.870 58.539 1.00 90.75 94 SER A N 1
ATOM 692 C CA . SER A 1 94 ? -34.885 -16.849 57.843 1.00 90.75 94 SER A CA 1
ATOM 693 C C . SER A 1 94 ? -34.210 -15.476 57.901 1.00 90.75 94 SER A C 1
ATOM 695 O O . SER A 1 94 ? -33.346 -15.202 58.738 1.00 90.75 94 SER A O 1
ATOM 697 N N . GLY A 1 95 ? -34.618 -14.578 56.999 1.00 92.19 95 GLY A N 1
ATOM 698 C CA . GLY A 1 95 ? -34.103 -13.206 56.969 1.00 92.19 95 GLY A CA 1
ATOM 699 C C . GLY A 1 95 ? -32.684 -13.082 56.413 1.00 92.19 95 GLY A C 1
ATOM 700 O O . GLY A 1 95 ? -31.913 -12.253 56.888 1.00 92.19 95 GLY A O 1
ATOM 701 N N . LEU A 1 96 ? -32.333 -13.909 55.423 1.00 94.69 96 LEU A N 1
ATOM 702 C CA . LEU A 1 96 ? -31.015 -13.874 54.796 1.00 94.69 96 LEU A CA 1
ATOM 703 C C . LEU A 1 96 ? -30.741 -12.516 54.135 1.00 94.69 96 LEU A C 1
ATOM 705 O O . LEU A 1 96 ? -31.561 -11.983 53.386 1.00 94.69 96 LEU A O 1
ATOM 709 N N . SER A 1 97 ? -29.560 -11.976 54.399 1.00 94.88 97 SER A N 1
ATOM 710 C CA . SER A 1 97 ? -29.075 -10.696 53.895 1.00 94.88 97 SER A CA 1
ATOM 711 C C . SER A 1 97 ? -27.577 -10.773 53.613 1.00 94.88 97 SER A C 1
ATOM 713 O O . SER A 1 97 ? -26.899 -11.716 54.022 1.00 94.88 97 SER A O 1
ATOM 715 N N . TYR A 1 98 ? -27.056 -9.784 52.894 1.00 95.50 98 TYR A N 1
ATOM 716 C CA . TYR A 1 98 ? -25.630 -9.666 52.626 1.00 95.50 98 TYR A CA 1
ATOM 717 C C . TYR A 1 98 ? -25.181 -8.211 52.735 1.00 95.50 98 TYR A C 1
ATOM 719 O O . TYR A 1 98 ? -25.963 -7.289 52.501 1.00 95.50 98 TYR A O 1
ATOM 727 N N . GLN A 1 99 ? -23.907 -8.015 53.057 1.00 95.94 99 GLN A N 1
ATOM 728 C CA . GLN A 1 99 ? -23.264 -6.709 53.067 1.00 95.94 99 GLN A CA 1
ATOM 729 C C . GLN A 1 99 ? -21.907 -6.804 52.371 1.00 95.94 99 GLN A C 1
ATOM 731 O O . GLN A 1 99 ? -21.066 -7.618 52.753 1.00 95.94 99 GLN A O 1
ATOM 736 N N . ILE A 1 100 ? -21.701 -5.965 51.355 1.00 96.25 100 ILE A N 1
ATOM 737 C CA . ILE A 1 100 ? -20.431 -5.847 50.631 1.00 96.25 100 ILE A CA 1
ATOM 738 C C . ILE A 1 100 ? -19.571 -4.790 51.326 1.00 96.25 100 ILE A C 1
ATOM 740 O O . ILE A 1 100 ? -20.019 -3.662 51.538 1.00 96.25 100 ILE A O 1
ATOM 744 N N . ASP A 1 101 ? -18.325 -5.129 51.643 1.00 96.00 101 ASP A N 1
ATOM 745 C CA . ASP A 1 101 ? -17.322 -4.159 52.078 1.00 96.00 101 ASP A CA 1
ATOM 746 C C . ASP A 1 101 ? -16.752 -3.417 50.862 1.00 96.00 101 ASP A C 1
ATOM 748 O O . ASP A 1 101 ? -15.693 -3.752 50.329 1.00 96.00 101 ASP A O 1
ATOM 752 N N . THR A 1 102 ? -17.489 -2.412 50.388 1.00 93.69 102 THR A N 1
ATOM 753 C CA . THR A 1 102 ? -17.064 -1.574 49.258 1.00 93.69 102 THR A CA 1
ATOM 754 C C . THR A 1 102 ? -15.889 -0.659 49.602 1.00 93.69 102 THR A C 1
ATOM 756 O O . THR A 1 102 ? -15.207 -0.198 48.690 1.00 93.69 102 THR A O 1
ATOM 759 N N . ALA A 1 103 ? -15.619 -0.409 50.889 1.00 93.31 103 ALA A N 1
ATOM 760 C CA . ALA A 1 103 ? -14.529 0.459 51.329 1.00 93.31 103 ALA A CA 1
ATOM 761 C C . ALA A 1 103 ? -13.155 -0.200 51.140 1.00 93.31 103 ALA A C 1
ATOM 763 O O . ALA A 1 103 ? -12.197 0.484 50.785 1.00 93.31 103 ALA A O 1
ATOM 764 N N . ASN A 1 104 ? -13.073 -1.520 51.335 1.00 93.62 104 ASN A N 1
ATOM 765 C CA . ASN A 1 104 ? -11.852 -2.305 51.122 1.00 93.62 104 ASN A CA 1
ATOM 766 C C . ASN A 1 104 ? -11.867 -3.118 49.815 1.00 93.62 104 ASN A C 1
ATOM 768 O O . ASN A 1 104 ? -10.963 -3.922 49.571 1.00 93.62 104 ASN A O 1
ATOM 772 N N . ALA A 1 105 ? -12.886 -2.940 48.973 1.00 95.31 105 ALA A N 1
ATOM 773 C CA . ALA A 1 105 ? -12.963 -3.618 47.689 1.00 95.31 105 ALA A CA 1
ATOM 774 C C . ALA A 1 105 ? -11.885 -3.113 46.715 1.00 95.31 105 ALA A C 1
ATOM 776 O O . ALA A 1 105 ? -11.477 -1.952 46.741 1.00 95.31 105 ALA A O 1
ATOM 777 N N . THR A 1 106 ? -11.434 -3.991 45.821 1.00 95.19 106 THR A N 1
ATOM 778 C CA . THR A 1 106 ? -10.378 -3.692 44.845 1.00 95.19 106 THR A CA 1
ATOM 779 C C . THR A 1 106 ? -10.855 -3.936 43.420 1.00 95.19 106 THR A C 1
ATOM 781 O O . THR A 1 106 ? -11.558 -4.909 43.141 1.00 95.19 106 THR A O 1
ATOM 784 N N . LEU A 1 107 ? -10.432 -3.053 42.514 1.00 96.31 107 LEU A N 1
ATOM 785 C CA . LEU A 1 107 ? -10.556 -3.213 41.069 1.00 96.31 107 LEU A CA 1
ATOM 786 C C . LEU A 1 107 ? -9.155 -3.379 40.484 1.00 96.31 107 LEU A C 1
ATOM 788 O O . LEU A 1 107 ? -8.339 -2.462 40.543 1.00 96.31 107 LEU A O 1
ATOM 792 N N . SER A 1 108 ? -8.873 -4.547 39.917 1.00 95.81 108 SER A N 1
ATOM 793 C CA . SER A 1 108 ? -7.623 -4.815 39.207 1.00 95.81 108 SER A CA 1
ATOM 794 C C . SER A 1 108 ? -7.878 -4.878 37.709 1.00 95.81 108 SER A C 1
ATOM 796 O O . SER A 1 108 ? -8.685 -5.690 37.253 1.00 95.81 108 SER A O 1
ATOM 798 N N . TRP A 1 109 ? -7.171 -4.038 36.957 1.00 97.88 109 TRP A N 1
ATOM 799 C CA . TRP A 1 109 ? -7.256 -3.976 35.502 1.00 97.88 109 TRP A CA 1
ATOM 800 C C . TRP A 1 109 ? -6.056 -4.668 34.866 1.00 97.88 109 TRP A C 1
ATOM 802 O O . TRP A 1 109 ? -4.919 -4.456 35.296 1.00 97.88 109 TRP A O 1
ATOM 812 N N . THR A 1 110 ? -6.293 -5.447 33.812 1.00 97.75 110 THR A N 1
ATOM 813 C CA . THR A 1 110 ? -5.221 -6.058 33.017 1.00 97.75 110 THR A CA 1
ATOM 814 C C . THR A 1 110 ? -5.463 -5.892 31.516 1.00 97.75 110 THR A C 1
ATOM 816 O O . THR A 1 110 ? -6.606 -5.838 31.062 1.00 97.75 110 THR A O 1
ATOM 819 N N . HIS A 1 111 ? -4.376 -5.821 30.747 1.00 97.56 111 HIS A N 1
ATOM 820 C CA . HIS A 1 111 ? -4.358 -5.891 29.284 1.00 97.56 111 HIS A CA 1
ATOM 821 C C . HIS A 1 111 ? -3.554 -7.127 28.891 1.00 97.56 111 HIS A C 1
ATOM 823 O O . HIS A 1 111 ? -2.398 -7.263 29.296 1.00 97.56 111 HIS A O 1
ATOM 829 N N . ASN A 1 112 ? -4.176 -8.069 28.177 1.00 93.38 112 ASN A N 1
ATOM 830 C CA . ASN A 1 112 ? -3.563 -9.356 27.817 1.00 93.38 112 ASN A CA 1
ATOM 831 C C . ASN A 1 112 ? -2.919 -10.086 29.019 1.00 93.38 112 ASN A C 1
ATOM 833 O O . ASN A 1 112 ? -1.826 -10.639 28.922 1.00 93.38 112 ASN A O 1
ATOM 837 N N . GLY A 1 113 ? -3.576 -10.034 30.184 1.00 93.38 113 GLY A N 1
ATOM 838 C CA . GLY A 1 113 ? -3.100 -10.638 31.435 1.00 93.38 113 GLY A CA 1
ATOM 839 C C . GLY A 1 113 ? -2.020 -9.845 32.184 1.00 93.38 113 GLY A C 1
ATOM 840 O O . GLY A 1 113 ? -1.681 -10.204 33.309 1.00 93.38 113 GLY A O 1
ATOM 841 N N . THR A 1 114 ? -1.509 -8.748 31.618 1.00 96.88 114 THR A N 1
ATOM 842 C CA . THR A 1 114 ? -0.536 -7.870 32.287 1.00 96.88 114 THR A CA 1
ATOM 843 C C . THR A 1 114 ? -1.261 -6.759 33.052 1.00 96.88 114 THR A C 1
ATOM 845 O O . THR A 1 114 ? -2.088 -6.066 32.455 1.00 96.88 114 THR A O 1
ATOM 848 N N . PRO A 1 115 ? -0.981 -6.547 34.352 1.00 97.75 115 PRO A N 1
ATOM 849 C CA . PRO A 1 115 ? -1.576 -5.453 35.115 1.00 97.75 115 PRO A CA 1
ATOM 850 C C . PRO A 1 115 ? -1.259 -4.076 34.531 1.00 97.75 115 PRO A C 1
ATOM 852 O O . PRO A 1 115 ? -0.120 -3.800 34.149 1.00 97.75 115 PRO A O 1
ATOM 855 N N . LEU A 1 116 ? -2.259 -3.194 34.512 1.00 98.00 116 LEU A N 1
ATOM 856 C CA . LEU A 1 116 ? -2.061 -1.797 34.130 1.00 98.00 116 LEU A CA 1
ATOM 857 C C . LEU A 1 116 ? -1.168 -1.083 35.155 1.00 98.00 116 LEU A C 1
ATOM 859 O O . LEU A 1 116 ? -1.291 -1.277 36.365 1.00 98.00 116 LEU A O 1
ATOM 863 N N . THR A 1 117 ? -0.280 -0.218 34.668 1.00 97.88 117 THR A N 1
ATOM 864 C CA . THR A 1 117 ? 0.574 0.620 35.521 1.00 97.88 117 THR A CA 1
ATOM 865 C C . THR A 1 117 ? -0.236 1.703 36.240 1.00 97.88 117 THR A C 1
ATOM 867 O O . THR A 1 117 ? -1.300 2.114 35.778 1.00 97.88 117 THR A O 1
ATOM 870 N N . ALA A 1 118 ? 0.301 2.250 37.337 1.00 97.19 118 ALA A N 1
ATOM 871 C CA . ALA A 1 118 ? -0.340 3.352 38.063 1.00 97.19 118 ALA A CA 1
ATOM 872 C C . ALA A 1 118 ? -0.625 4.577 37.169 1.00 97.19 118 ALA A C 1
ATOM 874 O O . ALA A 1 118 ? -1.664 5.218 37.313 1.00 97.19 118 ALA A O 1
ATOM 875 N N . ALA A 1 119 ? 0.265 4.870 36.212 1.00 97.00 119 ALA A N 1
ATOM 876 C CA . ALA A 1 119 ? 0.068 5.947 35.246 1.00 97.00 119 ALA A CA 1
ATOM 877 C C . ALA A 1 119 ? -1.091 5.650 34.280 1.00 97.00 119 ALA A C 1
ATOM 879 O O . ALA A 1 119 ? -1.922 6.519 34.040 1.00 97.00 119 ALA A O 1
ATOM 880 N N . GLN A 1 120 ? -1.186 4.417 33.770 1.00 97.38 120 GLN A N 1
ATOM 881 C CA . GLN A 1 120 ? -2.282 3.993 32.891 1.00 97.38 120 GLN A CA 1
ATOM 882 C C . GLN A 1 120 ? -3.635 3.982 33.612 1.00 97.38 120 GLN A C 1
ATOM 884 O O . GLN A 1 120 ? -4.635 4.382 33.028 1.00 97.38 120 GLN A O 1
ATOM 889 N N . LEU A 1 121 ? -3.668 3.580 34.887 1.00 97.38 121 LEU A N 1
ATOM 890 C CA . LEU A 1 121 ? -4.882 3.593 35.712 1.00 97.38 121 LEU A CA 1
ATOM 891 C C . LEU A 1 121 ? -5.394 5.013 36.018 1.00 97.38 121 LEU A C 1
ATOM 893 O O . LEU A 1 121 ? -6.591 5.210 36.232 1.00 97.38 121 LEU A O 1
ATOM 897 N N . ALA A 1 122 ? -4.491 5.997 36.051 1.00 96.94 122 ALA A N 1
ATOM 898 C CA . ALA A 1 122 ? -4.800 7.403 36.309 1.00 96.94 122 ALA A CA 1
ATOM 899 C C . ALA A 1 122 ? -5.047 8.232 35.033 1.00 96.94 122 ALA A C 1
ATOM 901 O O . ALA A 1 122 ? -5.437 9.395 35.132 1.00 96.94 122 ALA A O 1
ATOM 902 N N . ALA A 1 123 ? -4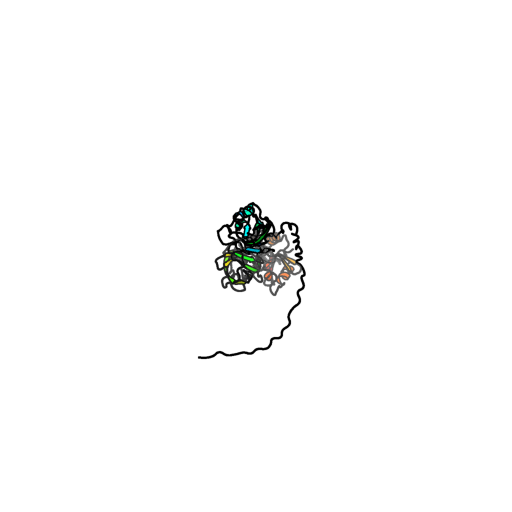.824 7.657 33.850 1.00 96.44 123 ALA A N 1
ATOM 903 C CA . ALA A 1 123 ? -4.991 8.327 32.565 1.00 96.44 123 ALA A CA 1
ATOM 904 C C . ALA A 1 123 ? -6.306 7.922 31.873 1.00 96.44 123 ALA A C 1
ATOM 906 O O . ALA A 1 123 ? -6.854 6.854 32.159 1.00 96.44 123 ALA A O 1
ATOM 907 N N . PRO A 1 124 ? -6.813 8.741 30.931 1.00 96.31 124 PRO A N 1
ATOM 908 C CA . PRO A 1 124 ? -7.907 8.335 30.056 1.00 96.31 124 PRO A CA 1
ATOM 909 C C . PRO A 1 124 ? -7.570 7.053 29.284 1.00 96.31 124 PRO A C 1
ATOM 911 O O . PRO A 1 124 ? -6.458 6.911 28.767 1.00 96.31 124 PRO A O 1
ATOM 914 N N . LEU A 1 125 ? -8.536 6.141 29.152 1.00 94.56 125 LEU A N 1
ATOM 915 C CA . LEU A 1 125 ? -8.376 4.866 28.441 1.00 94.56 125 LEU A CA 1
ATOM 916 C C . LEU A 1 125 ? -7.887 5.061 26.998 1.00 94.56 125 LEU A C 1
ATOM 918 O O . LEU A 1 125 ? -7.033 4.312 26.522 1.00 94.56 125 LEU A O 1
ATOM 922 N N . GLY A 1 126 ? -8.352 6.120 26.330 1.00 90.25 126 GLY A N 1
ATOM 923 C CA . GLY A 1 126 ? -7.948 6.470 24.970 1.00 90.25 126 GLY A CA 1
ATOM 924 C C . GLY A 1 126 ? -6.480 6.879 24.805 1.00 90.25 126 GLY A C 1
ATOM 925 O O . GLY A 1 126 ? -6.023 7.027 23.680 1.00 90.25 126 GLY A O 1
ATOM 926 N N . ALA A 1 127 ? -5.716 7.057 25.886 1.00 92.31 127 ALA A N 1
ATOM 927 C CA . ALA A 1 127 ? -4.288 7.353 25.782 1.00 92.31 127 ALA A CA 1
ATOM 928 C C . ALA A 1 127 ? -3.441 6.112 25.452 1.00 92.31 127 ALA A C 1
ATOM 930 O O . ALA A 1 127 ? -2.357 6.248 24.895 1.00 92.31 127 ALA A O 1
ATOM 931 N N . ASN A 1 128 ? -3.909 4.914 25.819 1.00 92.56 128 ASN A N 1
ATOM 932 C CA . ASN A 1 128 ? -3.104 3.688 25.735 1.00 92.56 128 ASN A CA 1
ATOM 933 C C . ASN A 1 128 ? -3.849 2.494 25.131 1.00 92.56 128 ASN A C 1
ATOM 935 O O . ASN A 1 128 ? -3.204 1.532 24.731 1.00 92.56 128 ASN A O 1
ATOM 939 N N . PHE A 1 129 ? -5.182 2.526 25.103 1.00 94.62 129 PHE A N 1
ATOM 940 C CA . PHE A 1 129 ? -5.992 1.330 24.879 1.00 94.62 129 PHE A CA 1
ATOM 941 C C . PHE A 1 129 ? -7.082 1.530 23.821 1.00 94.62 129 PHE A C 1
ATOM 943 O O . PHE A 1 129 ? -8.070 0.818 23.849 1.00 94.62 129 PHE A O 1
ATOM 950 N N . VAL A 1 130 ? -6.957 2.497 22.906 1.00 91.00 130 VAL A N 1
ATOM 951 C CA . VAL A 1 130 ? -7.959 2.743 21.846 1.00 91.00 130 VAL A CA 1
ATOM 952 C C . VAL A 1 130 ? -8.245 1.456 21.063 1.00 91.00 130 VAL A C 1
ATOM 954 O O . VAL A 1 130 ? -7.333 0.899 20.462 1.00 91.00 130 VAL A O 1
ATOM 957 N N . GLY A 1 131 ? -9.500 0.994 21.057 1.00 87.31 131 GLY A N 1
ATOM 958 C CA . GLY A 1 131 ? -9.915 -0.237 20.367 1.00 87.31 131 GLY A CA 1
ATOM 959 C C . GLY A 1 131 ? -9.469 -1.549 21.030 1.00 87.31 131 GLY A C 1
ATOM 960 O O . GLY A 1 131 ? -9.768 -2.626 20.516 1.00 87.31 131 GLY A O 1
ATOM 961 N N . GLU A 1 132 ? -8.768 -1.486 22.163 1.00 91.44 132 GLU A N 1
ATOM 962 C CA . GLU A 1 132 ? -8.261 -2.658 22.875 1.00 91.44 132 GLU A CA 1
ATOM 963 C C . GLU A 1 132 ? -9.310 -3.263 23.819 1.00 91.44 132 GLU A C 1
ATOM 965 O O . GLU A 1 132 ? -10.253 -2.607 24.280 1.00 91.44 132 GLU A O 1
ATOM 970 N N . LYS A 1 133 ? -9.105 -4.541 24.157 1.00 93.44 133 LYS A N 1
ATOM 971 C CA . LYS A 1 133 ? -9.873 -5.250 25.187 1.00 93.44 133 LYS A CA 1
ATOM 972 C C . LYS A 1 133 ? -9.124 -5.241 26.507 1.00 93.44 133 LYS A C 1
ATOM 974 O O . LYS A 1 133 ? -7.964 -5.639 26.560 1.00 93.44 133 LYS A O 1
ATOM 979 N N . LEU A 1 134 ? -9.807 -4.858 27.578 1.00 96.88 134 LEU A N 1
ATOM 980 C CA . LEU A 1 134 ? -9.272 -4.907 28.934 1.00 96.88 134 LEU A CA 1
ATOM 981 C C . LEU A 1 134 ? -10.081 -5.876 29.787 1.00 96.88 134 LEU A C 1
ATOM 983 O O . LEU A 1 134 ? -11.264 -6.110 29.545 1.00 96.88 134 LEU A O 1
ATOM 987 N N . THR A 1 135 ? -9.441 -6.392 30.824 1.00 97.62 135 THR A N 1
ATOM 988 C CA . THR A 1 135 ? -10.094 -7.199 31.849 1.00 97.62 135 THR A CA 1
ATOM 989 C C . THR A 1 135 ? -10.169 -6.399 33.138 1.00 97.62 135 THR A C 1
ATOM 991 O O . THR A 1 135 ? -9.145 -5.909 33.618 1.00 97.62 135 THR A O 1
ATOM 994 N N . VAL A 1 136 ? -11.361 -6.317 33.726 1.00 96.94 136 VAL A N 1
ATOM 995 C CA . VAL A 1 136 ? -11.606 -5.721 35.043 1.00 96.94 136 VAL A CA 1
ATOM 996 C C . VAL A 1 136 ? -12.023 -6.817 36.002 1.00 96.94 136 VAL A C 1
ATOM 998 O O . VAL A 1 136 ? -13.089 -7.412 35.858 1.00 96.94 136 VAL A O 1
ATOM 1001 N N . LYS A 1 137 ? -11.191 -7.071 37.005 1.00 96.31 137 LYS A N 1
ATOM 1002 C CA . LYS A 1 137 ? -11.492 -8.013 38.078 1.00 96.31 137 LYS A CA 1
ATOM 1003 C C . LYS A 1 137 ? -11.807 -7.251 39.355 1.00 96.31 137 LYS A C 1
ATOM 1005 O O . LYS A 1 137 ? -10.991 -6.459 39.825 1.00 96.31 137 LYS A O 1
ATOM 1010 N N . VAL A 1 138 ? -12.990 -7.499 39.902 1.00 96.50 138 VAL A N 1
ATOM 1011 C CA . VAL A 1 138 ? -13.461 -6.940 41.166 1.00 96.50 138 VAL A CA 1
ATOM 1012 C C . VAL A 1 138 ? -13.313 -7.977 42.270 1.00 96.50 138 VAL A C 1
ATOM 1014 O O . VAL A 1 138 ? -13.738 -9.119 42.104 1.00 96.50 138 VAL A O 1
ATOM 1017 N N . ASN A 1 139 ? -12.718 -7.584 43.397 1.00 96.44 139 ASN A N 1
ATOM 1018 C CA . ASN A 1 139 ? -12.657 -8.403 44.605 1.00 96.44 139 ASN A CA 1
ATOM 1019 C C . ASN A 1 139 ? -13.210 -7.613 45.789 1.00 96.44 139 ASN A C 1
ATOM 1021 O O . ASN A 1 139 ? -12.772 -6.488 46.030 1.00 96.44 139 ASN A O 1
ATOM 1025 N N . ALA A 1 140 ? -14.128 -8.204 46.548 1.00 97.00 140 ALA A N 1
ATOM 1026 C CA . ALA A 1 140 ? -14.679 -7.596 47.755 1.00 97.00 140 ALA A CA 1
ATOM 1027 C C . ALA A 1 140 ? -14.957 -8.666 48.810 1.00 97.00 140 ALA A C 1
ATOM 1029 O O . ALA A 1 140 ? -15.326 -9.797 48.480 1.00 97.00 140 ALA A O 1
ATOM 1030 N N . LEU A 1 141 ? -14.791 -8.296 50.080 1.00 97.19 141 LEU A N 1
ATOM 1031 C CA . LEU A 1 141 ? -15.287 -9.109 51.181 1.00 97.19 141 LEU A CA 1
ATOM 1032 C C . LEU A 1 141 ? -16.803 -8.926 51.290 1.00 97.19 141 LEU A C 1
ATOM 1034 O O . LEU A 1 141 ? -17.307 -7.804 51.224 1.00 97.19 141 LEU A O 1
ATOM 1038 N N . VAL A 1 142 ? -17.524 -10.029 51.455 1.00 96.19 142 VAL A N 1
ATOM 1039 C CA . VAL A 1 142 ? -18.975 -10.044 51.637 1.00 96.19 142 VAL A CA 1
ATOM 1040 C C . VAL A 1 142 ? -19.306 -10.852 52.879 1.00 96.19 142 VAL A C 1
ATOM 1042 O O . VAL A 1 142 ? -18.830 -11.975 53.052 1.00 96.19 142 VAL A O 1
ATOM 1045 N N . THR A 1 143 ? -20.135 -10.269 53.734 1.00 95.81 143 THR A N 1
ATOM 1046 C CA . THR A 1 143 ? -20.677 -10.912 54.932 1.00 95.81 143 THR A CA 1
ATOM 1047 C C . THR A 1 143 ? -22.118 -11.304 54.648 1.00 95.81 143 THR A C 1
ATOM 1049 O O . THR A 1 143 ? -22.900 -10.456 54.216 1.00 95.81 143 THR A O 1
ATOM 1052 N N . ILE A 1 144 ? -22.468 -12.570 54.871 1.00 95.25 144 ILE A N 1
ATOM 1053 C CA . ILE A 1 144 ? -23.839 -13.079 54.726 1.00 95.25 144 ILE A CA 1
ATOM 1054 C C . ILE A 1 144 ? -24.394 -13.329 56.126 1.00 95.25 144 ILE A C 1
ATOM 1056 O O . ILE A 1 144 ? -23.723 -13.945 56.956 1.00 95.25 144 ILE A O 1
ATOM 1060 N N . SER A 1 145 ? -25.610 -12.853 56.378 1.00 95.00 145 SER A N 1
ATOM 1061 C CA . SER A 1 145 ? -26.245 -12.898 57.696 1.00 95.00 145 SER A CA 1
ATOM 1062 C C . SER A 1 145 ? -27.682 -13.396 57.619 1.00 95.00 145 SER A C 1
ATOM 1064 O O . SER A 1 145 ? -28.371 -13.137 56.636 1.00 95.00 145 SER A O 1
ATOM 1066 N N . SER A 1 146 ? -28.144 -14.050 58.677 1.00 93.69 146 SER A N 1
ATOM 1067 C CA . SER A 1 146 ? -29.532 -14.428 58.939 1.00 93.69 146 SER A CA 1
ATOM 1068 C C . SER A 1 146 ? -30.080 -13.636 60.133 1.00 93.69 146 SER A C 1
ATOM 1070 O O . SER A 1 146 ? -29.330 -13.007 60.883 1.00 93.69 146 SER A O 1
ATOM 1072 N N . ILE A 1 147 ? -31.406 -13.629 60.303 1.00 92.19 147 ILE A N 1
ATOM 1073 C CA . ILE A 1 147 ? -32.069 -13.047 61.486 1.00 92.19 147 ILE A CA 1
ATOM 1074 C C . ILE A 1 147 ? -32.292 -14.118 62.570 1.00 92.19 147 ILE A C 1
ATOM 1076 O O . ILE A 1 147 ? -32.428 -13.789 63.749 1.00 92.19 147 ILE A O 1
ATOM 1080 N N . THR A 1 148 ? -32.326 -15.396 62.184 1.00 86.81 148 THR A N 1
ATOM 1081 C CA . THR A 1 148 ? -32.499 -16.548 63.085 1.00 86.81 148 THR A CA 1
ATOM 1082 C C . THR A 1 148 ? -31.249 -17.431 63.115 1.00 86.81 148 THR A C 1
ATOM 1084 O O . THR A 1 148 ? -30.348 -17.220 62.313 1.00 86.81 148 THR A O 1
ATOM 1087 N N . GLY A 1 149 ? -31.202 -18.377 64.061 1.00 80.88 149 GLY A N 1
ATOM 1088 C CA . GLY A 1 149 ? -30.140 -19.386 64.171 1.00 80.88 149 GLY A CA 1
ATOM 1089 C C . GLY A 1 149 ? -28.870 -18.919 64.876 1.00 80.88 149 GLY A C 1
ATOM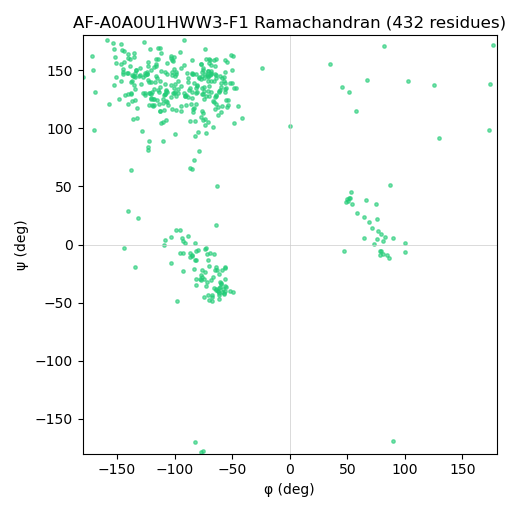 1090 O O . GLY A 1 149 ? -28.716 -17.754 65.235 1.00 80.88 149 GLY A O 1
ATOM 1091 N N . LEU A 1 150 ? -27.970 -19.860 65.162 1.00 81.88 150 LEU A N 1
ATOM 1092 C CA . LEU A 1 150 ? -26.623 -19.582 65.660 1.00 81.88 150 LEU A CA 1
ATOM 1093 C C . LEU A 1 150 ? -25.650 -20.561 64.988 1.00 81.88 150 LEU A C 1
ATOM 1095 O O . LEU A 1 150 ? -25.788 -21.765 65.210 1.00 81.88 150 LEU A O 1
ATOM 1099 N N . PRO A 1 151 ? -24.638 -20.072 64.250 1.00 86.69 151 PRO A N 1
ATOM 1100 C CA . PRO A 1 151 ? -24.250 -18.665 64.084 1.00 86.69 151 PRO A CA 1
ATOM 1101 C C . PRO A 1 151 ? -25.110 -17.888 63.065 1.00 86.69 151 PRO A C 1
ATOM 1103 O O . PRO A 1 151 ? -25.305 -18.334 61.946 1.00 86.69 151 PRO A O 1
ATOM 1106 N N . THR A 1 152 ? -25.505 -16.652 63.396 1.00 87.25 152 THR A N 1
ATOM 1107 C CA . THR A 1 152 ? -26.304 -15.772 62.508 1.00 87.25 152 THR A CA 1
ATOM 1108 C C . THR A 1 152 ? -25.523 -15.167 61.337 1.00 87.25 152 THR A C 1
ATOM 1110 O O . THR A 1 152 ? -26.059 -14.374 60.564 1.00 87.25 152 THR A O 1
ATOM 1113 N N . THR A 1 153 ? -24.213 -15.395 61.249 1.00 87.06 153 THR A N 1
ATOM 1114 C CA . THR A 1 153 ? -23.351 -14.690 60.296 1.00 87.06 153 THR A CA 1
ATOM 1115 C C . THR A 1 153 ? -22.208 -15.581 59.849 1.00 87.06 153 THR A C 1
ATOM 1117 O O . THR A 1 153 ? -21.416 -16.049 60.670 1.00 87.06 153 THR A O 1
ATOM 1120 N N . ALA A 1 154 ? -22.070 -15.751 58.536 1.00 81.31 154 ALA A N 1
ATOM 1121 C CA . ALA A 1 154 ? -20.818 -16.198 57.955 1.00 81.31 154 ALA A CA 1
ATOM 1122 C C . ALA A 1 154 ? -19.866 -15.001 57.967 1.00 81.31 154 ALA A C 1
ATOM 1124 O O . ALA A 1 154 ? -20.140 -13.984 57.329 1.00 81.31 154 ALA A O 1
ATOM 1125 N N . GLY A 1 155 ? -18.772 -15.091 58.732 1.00 87.31 155 GLY A N 1
ATOM 1126 C CA . GLY A 1 155 ? -17.744 -14.046 58.755 1.00 87.31 155 GLY A CA 1
ATOM 1127 C C . GLY A 1 155 ? -17.263 -13.669 57.339 1.00 87.31 155 GLY A C 1
ATOM 1128 O O . GLY A 1 155 ? -17.492 -14.434 56.402 1.00 87.31 155 GLY A O 1
ATOM 1129 N N . PRO A 1 156 ? -16.589 -12.519 57.157 1.00 93.75 156 PRO A N 1
ATOM 1130 C CA . PRO A 1 156 ? -16.318 -11.958 55.831 1.00 93.75 156 PRO A CA 1
ATOM 1131 C C . PRO A 1 156 ? -15.619 -12.944 54.877 1.00 93.75 156 PRO A C 1
ATOM 1133 O O . PRO A 1 156 ? -14.544 -13.458 55.185 1.00 93.75 156 PRO A O 1
ATOM 1136 N N . GLN A 1 157 ? -16.216 -13.188 53.706 1.00 93.94 157 GLN A N 1
ATOM 1137 C CA . GLN A 1 157 ? -15.696 -14.082 52.660 1.00 93.94 157 GLN A CA 1
ATOM 1138 C C . GLN A 1 157 ? -15.298 -13.281 51.418 1.00 93.94 157 GLN A C 1
ATOM 1140 O O . GLN A 1 157 ? -16.003 -12.354 51.024 1.00 93.94 157 GLN A O 1
ATOM 1145 N N . LEU A 1 158 ? -14.191 -13.645 50.769 1.00 95.69 158 LEU A N 1
ATOM 1146 C CA . LEU A 1 158 ? -13.741 -12.980 49.546 1.00 95.69 158 LEU A CA 1
ATOM 1147 C C . LEU A 1 158 ? -14.501 -13.509 48.328 1.00 95.69 158 LEU A C 1
ATOM 1149 O O . LEU A 1 158 ? -14.389 -14.685 47.989 1.00 95.69 158 LEU A O 1
ATOM 1153 N N . TYR A 1 159 ? -15.195 -12.617 47.626 1.00 96.25 159 TYR A N 1
ATOM 1154 C CA . TYR A 1 159 ? -15.785 -12.901 46.321 1.00 96.25 159 TYR A CA 1
ATOM 1155 C C . TYR A 1 159 ? -15.020 -12.172 45.226 1.00 96.25 159 TYR A C 1
ATOM 1157 O O . TYR A 1 159 ? -14.475 -11.087 45.439 1.00 96.25 159 TYR A O 1
ATOM 1165 N N . SER A 1 160 ? -14.990 -12.784 44.044 1.00 96.62 160 SER A N 1
ATOM 1166 C CA . SER A 1 160 ? -14.316 -12.246 42.872 1.00 96.62 160 SER A CA 1
ATOM 1167 C C . SER A 1 160 ? -15.201 -12.379 41.639 1.00 96.62 160 SER A C 1
ATOM 1169 O O . SER A 1 160 ? -15.853 -13.403 41.439 1.00 96.62 160 SER A O 1
ATOM 1171 N N . THR A 1 161 ? -15.257 -11.340 40.815 1.00 95.75 161 THR A N 1
ATOM 1172 C CA . THR A 1 161 ? -15.952 -11.359 39.521 1.00 95.75 161 THR A CA 1
ATOM 1173 C C . THR A 1 161 ? -15.070 -10.675 38.489 1.00 95.75 161 THR A C 1
ATOM 1175 O O . THR A 1 161 ? -14.401 -9.690 38.789 1.00 95.75 161 THR A O 1
ATOM 1178 N N . GLU A 1 162 ? -15.038 -11.216 37.279 1.00 95.94 162 GLU A N 1
ATOM 1179 C CA . GLU A 1 162 ? -14.210 -10.717 36.187 1.00 95.94 162 GLU A CA 1
ATOM 1180 C C . GLU A 1 162 ? -15.097 -10.314 35.013 1.00 95.94 162 GLU A C 1
ATOM 1182 O O . GLU A 1 162 ? -16.091 -10.982 34.726 1.00 95.94 162 GLU A O 1
ATOM 1187 N N . TYR A 1 163 ? -14.737 -9.203 34.377 1.00 95.56 163 TYR A N 1
ATOM 1188 C CA . TYR A 1 163 ? -15.424 -8.632 33.231 1.00 95.56 163 TYR A CA 1
ATOM 1189 C C . TYR A 1 163 ? -14.432 -8.355 32.112 1.00 95.56 163 TYR A C 1
ATOM 1191 O O . TYR A 1 163 ? -13.359 -7.803 32.360 1.00 95.56 163 TYR A O 1
ATOM 1199 N N . THR A 1 164 ? -14.814 -8.661 30.874 1.00 95.75 164 THR A N 1
ATOM 1200 C CA . THR A 1 164 ? -14.110 -8.135 29.694 1.00 95.75 164 THR A CA 1
ATOM 1201 C C . THR A 1 164 ? -14.778 -6.840 29.248 1.00 95.75 164 THR A C 1
ATOM 1203 O O . THR A 1 164 ? -15.990 -6.810 29.072 1.00 95.75 164 THR A O 1
ATOM 1206 N N . VAL A 1 165 ? -14.015 -5.775 29.021 1.00 94.38 165 VAL A N 1
ATOM 1207 C CA . VAL A 1 165 ? -14.507 -4.487 28.507 1.00 94.38 165 VAL A CA 1
ATOM 1208 C C . VAL A 1 165 ? -13.770 -4.111 27.226 1.00 94.38 165 VAL A C 1
ATOM 1210 O O . VAL A 1 165 ? -12.642 -4.547 26.997 1.00 94.38 165 VAL A O 1
ATOM 1213 N N . GLN A 1 166 ? -14.413 -3.314 26.378 1.00 91.56 166 GLN A N 1
ATOM 1214 C CA . GLN A 1 166 ? -13.847 -2.820 25.123 1.00 91.56 166 GLN A CA 1
ATOM 1215 C C . GLN A 1 166 ? -13.679 -1.314 25.229 1.00 91.56 166 GLN A C 1
ATOM 1217 O O . GLN A 1 166 ? -14.604 -0.621 25.638 1.00 91.56 166 GLN A O 1
ATOM 1222 N N . VAL A 1 167 ? -12.513 -0.786 24.886 1.00 91.88 167 VAL A N 1
ATOM 1223 C CA . VAL A 1 167 ? -12.314 0.664 24.832 1.00 91.88 167 VAL A CA 1
ATOM 1224 C C . VAL A 1 167 ? -12.727 1.150 23.450 1.00 91.88 167 VAL A C 1
ATOM 1226 O O . VAL A 1 167 ? -12.337 0.559 22.445 1.00 91.88 167 VAL A O 1
ATOM 1229 N N . ASN A 1 168 ? -13.510 2.229 23.398 1.00 88.25 168 ASN A N 1
ATOM 1230 C CA . ASN A 1 168 ? -13.970 2.809 22.141 1.00 88.25 168 ASN A CA 1
ATOM 1231 C C . ASN A 1 168 ? -12.783 3.163 21.216 1.00 88.25 168 ASN A C 1
ATOM 1233 O O . ASN A 1 168 ? -11.650 3.347 21.665 1.00 88.25 168 ASN A O 1
ATOM 1237 N N . ALA A 1 169 ? -13.039 3.275 19.920 1.00 86.31 169 ALA A N 1
ATOM 1238 C CA . ALA A 1 169 ? -12.101 3.780 18.928 1.00 86.31 169 ALA A CA 1
ATOM 1239 C C . ALA A 1 169 ? -12.812 4.766 17.989 1.00 86.31 169 ALA A C 1
ATOM 1241 O O . ALA A 1 169 ? -14.035 4.820 17.962 1.00 86.31 169 ALA A O 1
ATOM 1242 N N . PRO A 1 170 ? -12.094 5.620 17.251 1.00 83.88 170 PRO A N 1
ATOM 1243 C CA . PRO A 1 170 ? -12.723 6.387 16.185 1.00 83.88 170 PRO A CA 1
ATOM 1244 C C . PRO A 1 170 ? -13.112 5.469 15.017 1.00 83.88 170 PRO A C 1
ATOM 1246 O O . PRO A 1 170 ? -12.507 4.413 14.809 1.00 83.88 170 PRO A O 1
ATOM 1249 N N . ASP A 1 171 ? -14.092 5.899 14.225 1.00 88.94 171 ASP A N 1
ATOM 1250 C CA . ASP A 1 171 ? -14.356 5.303 12.915 1.00 88.94 171 ASP A CA 1
ATOM 1251 C C . ASP A 1 171 ? -13.106 5.448 12.041 1.00 88.94 171 ASP A C 1
ATOM 1253 O O . ASP A 1 171 ? -12.477 6.511 12.010 1.00 88.94 171 ASP A O 1
ATOM 1257 N N . ALA A 1 172 ? -12.732 4.384 11.336 1.00 91.38 172 ALA A N 1
ATOM 1258 C CA . ALA A 1 172 ? -11.497 4.349 10.570 1.00 91.38 172 ALA A CA 1
ATOM 1259 C C . ALA A 1 172 ? -11.700 3.725 9.190 1.00 91.38 172 ALA A C 1
ATOM 1261 O O . ALA A 1 172 ? -12.445 2.762 9.003 1.00 91.38 172 ALA A O 1
ATOM 1262 N N . LEU A 1 173 ? -10.962 4.266 8.226 1.00 96.44 173 LEU A N 1
ATOM 1263 C CA . LEU A 1 173 ? -10.731 3.680 6.918 1.00 96.44 173 LEU A CA 1
ATOM 1264 C C . LEU A 1 173 ? -9.220 3.609 6.731 1.00 96.44 173 LEU A C 1
ATOM 1266 O O . LEU A 1 173 ? -8.531 4.606 6.914 1.00 96.44 173 LEU A O 1
ATOM 1270 N N . ASN A 1 174 ? -8.709 2.442 6.361 1.00 96.44 174 ASN A N 1
ATOM 1271 C CA . ASN A 1 174 ? -7.298 2.242 6.058 1.00 96.44 174 ASN A CA 1
ATOM 1272 C C . ASN A 1 174 ? -7.145 1.591 4.689 1.00 96.44 174 ASN A C 1
ATOM 1274 O O . ASN A 1 174 ? -7.944 0.731 4.320 1.00 96.44 174 ASN A O 1
ATOM 1278 N N . LEU A 1 175 ? -6.103 1.986 3.962 1.00 98.12 175 LEU A N 1
ATOM 1279 C CA . LEU A 1 175 ? -5.689 1.361 2.711 1.00 98.12 175 LEU A CA 1
ATOM 1280 C C . LEU A 1 175 ? -4.321 0.720 2.926 1.00 98.12 175 LEU A C 1
ATOM 1282 O O . LEU A 1 175 ? -3.421 1.349 3.474 1.00 98.12 175 LEU A O 1
ATOM 1286 N N . SER A 1 176 ? -4.171 -0.521 2.488 1.00 98.06 176 SER A N 1
ATOM 1287 C CA . SER A 1 176 ? -2.903 -1.245 2.483 1.00 98.06 176 SER A CA 1
ATOM 1288 C C . SER A 1 176 ? -2.677 -1.836 1.101 1.00 98.06 176 SER A C 1
ATOM 1290 O O . SER A 1 176 ? -3.635 -2.206 0.422 1.00 98.06 176 SER A O 1
ATOM 1292 N N . LEU A 1 177 ? -1.420 -1.892 0.683 1.00 98.38 177 LEU A N 1
ATOM 1293 C CA . LEU A 1 177 ? -0.987 -2.450 -0.589 1.00 98.38 177 LEU A CA 1
ATOM 1294 C C . LEU A 1 177 ? -0.094 -3.659 -0.307 1.00 98.38 177 LEU A C 1
ATOM 1296 O O . LEU A 1 177 ? 0.651 -3.660 0.673 1.00 98.38 177 LEU A O 1
ATOM 1300 N N . ASP A 1 178 ? -0.164 -4.679 -1.156 1.00 98.06 178 ASP A N 1
ATOM 1301 C CA . ASP A 1 178 ? 0.792 -5.792 -1.143 1.00 98.06 178 ASP A CA 1
ATOM 1302 C C . ASP A 1 178 ? 2.150 -5.415 -1.765 1.00 98.06 178 ASP A C 1
ATOM 1304 O O . ASP A 1 178 ? 3.166 -6.035 -1.453 1.00 98.06 178 ASP A O 1
ATOM 1308 N N . SER A 1 179 ? 2.167 -4.379 -2.606 1.00 97.12 179 SER A N 1
ATOM 1309 C CA . SER A 1 179 ? 3.351 -3.743 -3.179 1.00 97.12 179 SER A CA 1
ATOM 1310 C C . SER A 1 179 ? 3.076 -2.267 -3.472 1.00 97.12 179 SER A C 1
ATOM 1312 O O . SER A 1 179 ? 1.995 -1.910 -3.936 1.00 97.12 179 SER A O 1
ATOM 1314 N N . ASP A 1 180 ? 4.077 -1.410 -3.285 1.00 92.81 180 ASP A N 1
ATOM 1315 C CA . ASP A 1 180 ? 3.980 0.016 -3.634 1.00 92.81 180 ASP A CA 1
ATOM 1316 C C . ASP A 1 180 ? 4.224 0.269 -5.136 1.00 92.81 180 ASP A C 1
ATOM 1318 O O . ASP A 1 180 ? 3.958 1.365 -5.644 1.00 92.81 180 ASP A O 1
ATOM 1322 N N . THR A 1 181 ? 4.740 -0.739 -5.853 1.00 97.00 181 THR A N 1
ATOM 1323 C CA . THR A 1 181 ? 5.102 -0.646 -7.271 1.00 97.00 181 THR A CA 1
ATOM 1324 C C . THR A 1 181 ? 4.667 -1.864 -8.085 1.00 97.00 181 THR A C 1
ATOM 1326 O O . THR A 1 181 ? 4.694 -2.999 -7.600 1.00 97.00 181 THR A O 1
ATOM 1329 N N . ALA A 1 182 ? 4.293 -1.632 -9.340 1.00 98.06 182 ALA A N 1
ATOM 1330 C CA . ALA A 1 182 ? 4.055 -2.659 -10.349 1.00 98.06 182 ALA A CA 1
ATOM 1331 C C . ALA A 1 182 ? 4.313 -2.098 -11.756 1.00 98.06 182 ALA A C 1
ATOM 1333 O O . ALA A 1 182 ? 4.456 -0.893 -11.934 1.00 98.06 182 ALA A O 1
ATOM 1334 N N . HIS A 1 183 ? 4.370 -2.949 -12.775 1.00 97.69 183 HIS A N 1
ATOM 1335 C CA . HIS A 1 183 ? 4.586 -2.502 -14.153 1.00 97.69 183 HIS A CA 1
ATOM 1336 C C . HIS A 1 183 ? 3.276 -2.094 -14.839 1.00 97.69 183 HIS A C 1
ATOM 1338 O O . HIS A 1 183 ? 2.215 -2.664 -14.585 1.00 97.69 183 HIS A O 1
ATOM 1344 N N . VAL A 1 184 ? 3.340 -1.121 -15.744 1.00 96.75 184 VAL A N 1
ATOM 1345 C CA . VAL A 1 184 ? 2.188 -0.640 -16.526 1.00 96.75 184 VAL A CA 1
ATOM 1346 C C . VAL A 1 184 ? 1.570 -1.729 -17.421 1.00 96.75 184 VAL A C 1
ATOM 1348 O O . VAL A 1 184 ? 0.352 -1.744 -17.616 1.00 96.75 184 VAL A O 1
ATOM 1351 N N . GLU A 1 185 ? 2.387 -2.599 -18.011 1.00 89.94 185 GLU A N 1
ATOM 1352 C CA . GLU A 1 185 ? 1.975 -3.549 -19.050 1.00 89.94 185 GLU A CA 1
ATOM 1353 C C . GLU A 1 185 ? 1.307 -4.826 -18.522 1.00 89.94 185 GLU A C 1
ATOM 1355 O O . GLU A 1 185 ? 0.383 -5.332 -19.162 1.00 89.94 185 GLU A O 1
ATOM 1360 N N . ASP A 1 186 ? 1.745 -5.331 -17.369 1.00 90.69 186 ASP A N 1
ATOM 1361 C CA . ASP A 1 186 ? 1.315 -6.618 -16.807 1.00 90.69 186 ASP A CA 1
ATOM 1362 C C . ASP A 1 186 ? 1.205 -6.626 -15.271 1.00 90.69 186 ASP A C 1
ATOM 1364 O O . ASP A 1 186 ? 0.762 -7.613 -14.678 1.00 90.69 186 ASP A O 1
ATOM 1368 N N . GLY A 1 187 ? 1.551 -5.519 -14.615 1.00 96.38 187 GLY A N 1
ATOM 1369 C CA . GLY A 1 187 ? 1.556 -5.403 -13.168 1.00 96.38 187 GLY A CA 1
ATOM 1370 C C . GLY A 1 187 ? 0.164 -5.238 -12.565 1.00 96.38 187 GLY A C 1
ATOM 1371 O O . GLY A 1 187 ? -0.705 -4.541 -13.094 1.00 96.38 187 GLY A O 1
ATOM 1372 N N . THR A 1 188 ? -0.040 -5.861 -11.406 1.00 98.00 188 THR A N 1
ATOM 1373 C CA . THR A 1 188 ? -1.230 -5.686 -10.565 1.00 98.00 188 THR A CA 1
ATOM 1374 C C . THR A 1 188 ? -0.791 -5.509 -9.119 1.00 98.00 188 THR A C 1
ATOM 1376 O O . THR A 1 188 ? 0.037 -6.275 -8.639 1.00 98.00 188 THR A O 1
ATOM 1379 N N . ILE A 1 189 ? -1.366 -4.519 -8.438 1.00 98.56 189 ILE A N 1
ATOM 1380 C CA . ILE A 1 189 ? -1.205 -4.301 -6.995 1.00 98.56 189 ILE A CA 1
ATOM 1381 C C . ILE A 1 189 ? -2.523 -4.676 -6.324 1.00 98.56 189 ILE A C 1
ATOM 1383 O O . ILE A 1 189 ? -3.580 -4.193 -6.736 1.00 98.56 189 ILE A O 1
ATOM 1387 N N . MET A 1 190 ? -2.496 -5.510 -5.290 1.00 98.62 190 MET A N 1
ATOM 1388 C CA . MET A 1 190 ? -3.674 -5.787 -4.475 1.00 98.62 190 MET A CA 1
ATOM 1389 C C . MET A 1 190 ? -3.797 -4.744 -3.370 1.00 98.62 190 MET A C 1
ATOM 1391 O O . MET A 1 190 ? -3.092 -4.774 -2.364 1.00 98.62 190 MET A O 1
ATOM 1395 N N . MET A 1 191 ? -4.759 -3.839 -3.531 1.00 98.62 191 MET A N 1
ATOM 1396 C CA . MET A 1 191 ? -5.130 -2.891 -2.488 1.00 98.62 191 MET A CA 1
ATOM 1397 C C . MET A 1 191 ? -6.200 -3.501 -1.585 1.00 98.62 191 MET A C 1
ATOM 1399 O O . MET A 1 191 ? -7.256 -3.906 -2.063 1.00 98.62 191 MET A O 1
ATOM 1403 N N . THR A 1 192 ? -5.975 -3.515 -0.277 1.00 98.62 192 THR A N 1
ATOM 1404 C CA . THR A 1 192 ? -6.986 -3.875 0.722 1.00 98.62 192 THR A CA 1
ATOM 1405 C C . THR A 1 192 ? -7.465 -2.624 1.440 1.00 98.62 192 THR A C 1
ATOM 1407 O O . THR A 1 192 ? -6.680 -1.922 2.076 1.00 98.62 192 THR A O 1
ATOM 1410 N N . ALA A 1 193 ? -8.764 -2.350 1.341 1.00 98.12 193 ALA A N 1
ATOM 1411 C CA . ALA A 1 193 ? -9.427 -1.302 2.101 1.00 98.12 193 ALA A CA 1
ATOM 1412 C C . ALA A 1 193 ? -10.130 -1.913 3.317 1.00 98.12 193 ALA A C 1
ATOM 1414 O O . ALA A 1 193 ? -10.922 -2.843 3.165 1.00 98.12 193 ALA A O 1
ATOM 1415 N N . THR A 1 194 ? -9.856 -1.376 4.503 1.00 97.44 194 THR A N 1
ATOM 1416 C CA . THR A 1 194 ? -10.399 -1.843 5.784 1.00 97.44 194 THR A CA 1
ATOM 1417 C C . THR A 1 194 ? -11.209 -0.729 6.425 1.00 97.44 194 THR A C 1
ATOM 1419 O O . THR A 1 194 ? -10.652 0.323 6.733 1.00 97.44 194 THR A O 1
ATOM 1422 N N . ALA A 1 195 ? -12.499 -0.967 6.641 1.00 95.75 195 ALA A N 1
ATOM 1423 C CA . ALA A 1 195 ? -13.396 -0.062 7.344 1.00 95.75 195 ALA A CA 1
ATOM 1424 C C . ALA A 1 195 ? -13.746 -0.627 8.724 1.00 95.75 195 ALA A C 1
ATOM 1426 O O . ALA A 1 195 ? -14.125 -1.797 8.861 1.00 95.75 195 ALA A O 1
ATOM 1427 N N . SER A 1 196 ? -13.665 0.220 9.742 1.00 91.44 196 SER A N 1
ATOM 1428 C CA . SER A 1 196 ? -14.132 -0.086 11.087 1.00 91.44 196 SER A CA 1
ATOM 1429 C C . SER A 1 196 ? -14.944 1.069 11.653 1.00 91.44 196 SER A C 1
ATOM 1431 O O . SER A 1 196 ? -14.703 2.239 11.358 1.00 91.44 196 SER A O 1
ATOM 1433 N N . LYS A 1 197 ? -15.922 0.712 12.478 1.00 87.62 197 LYS A N 1
ATOM 1434 C CA . LYS A 1 197 ? -16.696 1.637 13.290 1.00 87.62 197 LYS A CA 1
ATOM 1435 C C . LYS A 1 197 ? -16.353 1.343 14.734 1.00 87.62 197 LYS A C 1
ATOM 1437 O O . LYS A 1 197 ? -16.522 0.207 15.170 1.00 87.62 197 LYS A O 1
ATOM 1442 N N . GLU A 1 198 ? -15.838 2.330 15.450 1.00 82.88 198 GLU A N 1
ATOM 1443 C CA . GLU A 1 198 ? -15.484 2.142 16.860 1.00 82.88 198 GLU A CA 1
ATOM 1444 C C . GLU A 1 198 ? -14.536 0.952 17.118 1.00 82.88 198 GLU A C 1
ATOM 1446 O O . GLU A 1 198 ? -14.634 0.245 18.117 1.00 82.88 198 GLU A O 1
ATOM 1451 N N . GLY A 1 199 ? -13.611 0.698 16.181 1.00 79.44 199 GLY A N 1
ATOM 1452 C CA . GLY A 1 199 ? -12.657 -0.420 16.253 1.00 79.44 199 GLY A CA 1
ATOM 1453 C C . GLY A 1 199 ? -13.247 -1.781 15.869 1.00 79.44 199 GLY A C 1
ATOM 1454 O O . GLY A 1 199 ? -12.504 -2.737 15.647 1.00 79.44 199 GLY A O 1
ATOM 1455 N N . VAL A 1 200 ? -14.565 -1.872 15.699 1.00 83.25 200 VAL A N 1
ATOM 1456 C CA . VAL A 1 200 ? -15.248 -3.069 15.213 1.00 83.25 200 VAL A CA 1
ATOM 1457 C C . VAL A 1 200 ? -15.231 -3.067 13.683 1.00 83.25 200 VAL A C 1
ATOM 1459 O O . VAL A 1 200 ? -15.585 -2.054 13.074 1.00 83.25 200 VAL A O 1
ATOM 1462 N N . PRO A 1 201 ? -14.845 -4.175 13.022 1.00 91.19 201 PRO A N 1
ATOM 1463 C CA . PRO A 1 201 ? -14.958 -4.282 11.575 1.00 91.19 201 PRO A CA 1
ATOM 1464 C C . PRO A 1 201 ? -16.363 -3.933 11.089 1.00 91.19 201 PRO A C 1
ATOM 1466 O O . PRO A 1 201 ? -17.349 -4.334 11.705 1.00 91.19 201 PRO A O 1
ATOM 1469 N N . MET A 1 202 ? -16.458 -3.207 9.975 1.00 92.25 202 MET A N 1
ATOM 1470 C CA . MET A 1 202 ? -17.733 -2.749 9.427 1.00 92.25 202 MET A CA 1
ATOM 1471 C C . MET A 1 202 ? -18.059 -3.494 8.125 1.00 92.25 202 MET A C 1
ATOM 1473 O O . MET A 1 202 ? -17.676 -3.022 7.054 1.00 92.25 202 MET A O 1
ATOM 1477 N N . PRO A 1 203 ? -18.739 -4.658 8.170 1.00 95.25 203 PRO A N 1
ATOM 1478 C CA . PRO A 1 203 ? -19.272 -5.308 6.978 1.00 95.25 203 PRO A CA 1
ATOM 1479 C C . PRO A 1 203 ? -20.279 -4.430 6.244 1.00 95.25 203 PRO A C 1
ATOM 1481 O O . PRO A 1 203 ? -21.062 -3.716 6.869 1.00 95.25 203 PRO A O 1
ATOM 1484 N N . GLY A 1 204 ? -20.301 -4.515 4.916 1.00 95.25 204 GLY A N 1
ATOM 1485 C CA . GLY A 1 204 ? -21.254 -3.762 4.104 1.00 95.25 204 GLY A CA 1
ATOM 1486 C C . GLY A 1 204 ? -20.921 -2.274 3.945 1.00 95.25 204 GLY A C 1
ATOM 1487 O O . GLY A 1 204 ? -21.708 -1.550 3.336 1.00 95.25 204 GLY A O 1
ATOM 1488 N N . ALA A 1 205 ? -19.779 -1.802 4.453 1.00 95.06 205 ALA A N 1
ATOM 1489 C CA . ALA A 1 205 ? -19.338 -0.423 4.277 1.00 95.06 205 ALA A CA 1
ATOM 1490 C C . ALA A 1 205 ? -19.068 -0.146 2.795 1.00 95.06 205 ALA A C 1
ATOM 1492 O O . ALA A 1 205 ? -18.331 -0.884 2.140 1.00 95.06 205 ALA A O 1
ATOM 1493 N N . ILE A 1 206 ? -19.670 0.921 2.271 1.00 96.69 206 ILE A N 1
ATOM 1494 C CA . ILE A 1 206 ? -19.507 1.348 0.879 1.00 96.69 206 ILE A CA 1
ATOM 1495 C C . ILE A 1 206 ? -18.345 2.337 0.800 1.00 96.69 206 ILE A C 1
ATOM 1497 O O . ILE A 1 206 ? -18.330 3.336 1.523 1.00 96.69 206 ILE A O 1
ATOM 1501 N N . ILE A 1 207 ? -17.400 2.062 -0.098 1.00 97.94 207 ILE A N 1
ATOM 1502 C CA . ILE A 1 207 ? -16.174 2.832 -0.306 1.00 97.94 207 ILE A CA 1
ATOM 1503 C C . ILE A 1 207 ? -16.134 3.356 -1.741 1.00 97.94 207 ILE A C 1
ATOM 1505 O O . ILE A 1 207 ? -16.233 2.579 -2.696 1.00 97.94 207 ILE A O 1
ATOM 1509 N N . SER A 1 208 ? -15.974 4.666 -1.902 1.00 97.38 208 SER A N 1
ATOM 1510 C CA . SER A 1 208 ? -15.669 5.316 -3.177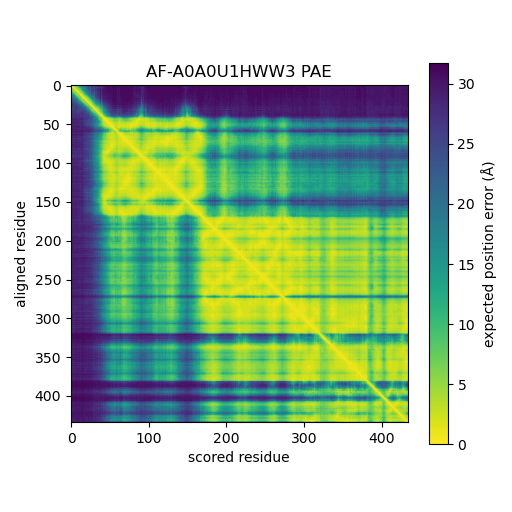 1.00 97.38 208 SER A CA 1
ATOM 1511 C C . SER A 1 208 ? -14.178 5.641 -3.263 1.00 97.38 208 SER A C 1
ATOM 1513 O O . SER A 1 208 ? -13.524 5.863 -2.246 1.00 97.38 208 SER A O 1
ATOM 1515 N N . PHE A 1 209 ? -13.637 5.659 -4.482 1.00 98.06 209 PHE A N 1
ATOM 1516 C CA . PHE A 1 209 ? -12.222 5.925 -4.735 1.00 98.06 209 PHE A CA 1
ATOM 1517 C C . PHE A 1 209 ? -12.047 6.977 -5.824 1.00 98.06 209 PHE A C 1
ATOM 1519 O O . PHE A 1 209 ? -12.793 6.987 -6.801 1.00 98.06 209 PHE A O 1
ATOM 1526 N N . ALA A 1 210 ? -11.024 7.813 -5.691 1.00 97.75 210 ALA A N 1
ATOM 1527 C CA . ALA A 1 210 ? -10.633 8.803 -6.685 1.00 97.75 210 ALA A CA 1
ATOM 1528 C C . ALA A 1 210 ? -9.113 8.992 -6.679 1.00 97.75 210 ALA A C 1
ATOM 1530 O O . ALA A 1 210 ? -8.456 8.762 -5.667 1.00 97.75 210 ALA A O 1
ATOM 1531 N N . THR A 1 211 ? -8.542 9.447 -7.791 1.00 97.06 211 THR A N 1
ATOM 1532 C CA . THR A 1 211 ? -7.159 9.941 -7.795 1.00 97.06 211 THR A CA 1
ATOM 1533 C C . THR A 1 211 ? -7.127 11.372 -7.283 1.00 97.06 211 THR A C 1
ATOM 1535 O O . THR A 1 211 ? -7.867 12.212 -7.797 1.00 97.06 211 THR A O 1
ATOM 1538 N N . THR A 1 212 ? -6.254 11.673 -6.325 1.00 94.19 212 THR A N 1
ATOM 1539 C CA . THR A 1 212 ? -6.105 13.033 -5.771 1.00 94.19 212 THR A CA 1
ATOM 1540 C C . THR A 1 212 ? -4.868 13.759 -6.295 1.00 94.19 212 THR A C 1
ATOM 1542 O O . THR A 1 212 ? -4.793 14.982 -6.205 1.00 94.19 212 THR A O 1
ATOM 1545 N N . GLY A 1 213 ? -3.921 13.036 -6.895 1.00 93.69 213 GLY A N 1
ATOM 1546 C CA . GLY A 1 213 ? -2.718 13.617 -7.477 1.00 93.69 213 GLY A CA 1
ATOM 1547 C C . GLY A 1 213 ? -1.911 12.604 -8.277 1.00 93.69 213 GLY A C 1
ATOM 1548 O O . GLY A 1 213 ? -2.094 11.392 -8.156 1.00 93.69 213 GLY A O 1
ATOM 1549 N N . SER A 1 214 ? -1.026 13.099 -9.137 1.00 96.94 214 SER A N 1
ATOM 1550 C CA . SER A 1 214 ? 0.000 12.284 -9.785 1.00 96.94 214 SER A CA 1
ATOM 1551 C C . SER A 1 214 ? 1.256 13.106 -10.003 1.00 96.94 214 SER A C 1
ATOM 1553 O O . SER A 1 214 ? 1.164 14.280 -10.362 1.00 96.94 214 SER A O 1
ATOM 1555 N N . ALA A 1 215 ? 2.408 12.481 -9.800 1.00 97.94 215 ALA A N 1
ATOM 1556 C CA . ALA A 1 215 ? 3.701 13.099 -10.014 1.00 97.94 215 ALA A CA 1
ATOM 1557 C C . ALA A 1 215 ? 4.684 12.107 -10.635 1.00 97.94 215 ALA A C 1
ATOM 1559 O O . ALA A 1 215 ? 4.631 10.904 -10.372 1.00 97.94 215 ALA A O 1
ATOM 1560 N N . ASP A 1 216 ? 5.585 12.621 -11.459 1.00 98.19 216 ASP A N 1
ATOM 1561 C CA . ASP A 1 216 ? 6.708 11.842 -11.961 1.00 98.19 216 ASP A CA 1
ATOM 1562 C C . ASP A 1 216 ? 7.797 11.688 -10.889 1.00 98.19 216 ASP A C 1
ATOM 1564 O O . ASP A 1 216 ? 7.643 12.144 -9.750 1.00 98.19 216 ASP A O 1
ATOM 1568 N N . ARG A 1 217 ? 8.904 11.024 -11.229 1.00 98.00 217 ARG A N 1
ATOM 1569 C CA . ARG A 1 217 ? 9.977 10.719 -10.271 1.00 98.00 217 ARG A CA 1
ATOM 1570 C C . ARG A 1 217 ? 10.676 11.976 -9.747 1.00 98.00 217 ARG A C 1
ATOM 1572 O O . ARG A 1 217 ? 11.242 11.945 -8.658 1.00 98.00 217 ARG A O 1
ATOM 1579 N N . GLN A 1 218 ? 10.582 13.082 -10.485 1.00 97.81 218 GLN A N 1
ATOM 1580 C CA . GLN A 1 218 ? 11.135 14.388 -10.122 1.00 97.81 218 GLN A CA 1
ATOM 1581 C C . GLN A 1 218 ? 10.111 15.286 -9.406 1.00 97.81 218 GLN A C 1
ATOM 1583 O O . GLN A 1 218 ? 10.392 16.450 -9.123 1.00 97.81 218 GLN A O 1
ATOM 1588 N N . GLY A 1 219 ? 8.914 14.770 -9.103 1.00 97.62 219 GLY A N 1
ATOM 1589 C CA . GLY A 1 219 ? 7.866 15.498 -8.390 1.00 97.62 219 GLY A CA 1
ATOM 1590 C C . GLY A 1 219 ? 7.070 16.480 -9.253 1.00 97.62 219 GLY A C 1
ATOM 1591 O O . GLY A 1 219 ? 6.279 17.256 -8.713 1.00 97.62 219 GLY A O 1
ATOM 1592 N N . ARG A 1 220 ? 7.236 16.474 -10.582 1.00 97.19 220 ARG A N 1
ATOM 1593 C CA . ARG A 1 220 ? 6.438 17.327 -11.478 1.00 97.19 220 ARG A CA 1
ATOM 1594 C C . ARG A 1 220 ? 5.065 16.702 -11.680 1.00 97.19 220 ARG A C 1
ATOM 1596 O O . ARG A 1 220 ? 4.949 15.488 -11.776 1.00 97.19 220 ARG A O 1
ATOM 1603 N N . THR A 1 221 ? 4.032 17.531 -11.795 1.00 95.94 221 THR A N 1
ATOM 1604 C CA . THR A 1 221 ? 2.627 17.097 -11.946 1.00 95.94 221 THR A CA 1
ATOM 1605 C C . THR A 1 221 ? 2.057 17.352 -13.346 1.00 95.94 221 THR A C 1
ATOM 1607 O O . THR A 1 221 ? 0.888 17.079 -13.611 1.00 95.94 221 THR A O 1
ATOM 1610 N N . SER A 1 222 ? 2.858 17.927 -14.247 1.00 92.69 222 SER A N 1
ATOM 1611 C CA . SER A 1 222 ? 2.470 18.280 -15.615 1.00 92.69 222 SER A CA 1
ATOM 1612 C C . SER A 1 222 ? 3.705 18.411 -16.516 1.00 92.69 222 SER A C 1
ATOM 1614 O O . SER A 1 222 ? 4.836 18.298 -16.044 1.00 92.69 222 SER A O 1
ATOM 1616 N N . GLY A 1 223 ? 3.492 18.648 -17.816 1.00 89.50 223 GLY A N 1
ATOM 1617 C CA . GLY A 1 223 ? 4.571 18.785 -18.806 1.00 89.50 223 GLY A CA 1
ATOM 1618 C C . GLY A 1 223 ? 4.986 17.472 -19.475 1.00 89.50 223 GLY A C 1
ATOM 1619 O O . GLY A 1 223 ? 5.929 17.459 -20.262 1.00 89.50 223 GLY A O 1
ATOM 1620 N N . TRP A 1 224 ? 4.278 16.377 -19.195 1.00 92.69 224 TRP A N 1
ATOM 1621 C CA . TRP A 1 224 ? 4.505 15.093 -19.851 1.00 92.69 224 TRP A CA 1
ATOM 1622 C C . TRP A 1 224 ? 3.938 15.074 -21.271 1.00 92.69 224 TRP A C 1
ATOM 1624 O O . TRP A 1 224 ? 2.874 15.622 -21.558 1.00 92.69 224 TRP A O 1
ATOM 1634 N N . THR A 1 225 ? 4.638 14.374 -22.150 1.00 88.38 225 THR A N 1
ATOM 1635 C CA . THR A 1 225 ? 4.165 13.988 -23.476 1.00 88.38 225 THR A CA 1
ATOM 1636 C C . THR A 1 225 ? 3.318 12.716 -23.382 1.00 88.38 225 THR A C 1
ATOM 1638 O O . THR A 1 225 ? 3.642 11.785 -22.641 1.00 88.38 225 THR A O 1
ATOM 1641 N N . GLY A 1 226 ? 2.219 12.672 -24.140 1.00 87.50 226 GLY A N 1
ATOM 1642 C CA . GLY A 1 226 ? 1.260 11.564 -24.121 1.00 87.50 226 GLY A CA 1
ATOM 1643 C C . GLY A 1 226 ? 0.127 11.738 -23.102 1.00 87.50 226 GLY A C 1
ATOM 1644 O O . GLY A 1 226 ? -0.098 12.818 -22.563 1.00 87.50 226 GLY A O 1
ATOM 1645 N N . THR A 1 227 ? -0.639 10.671 -22.872 1.00 90.19 227 THR A N 1
ATOM 1646 C CA . THR A 1 227 ? -1.775 10.665 -21.935 1.00 90.19 227 THR A CA 1
ATOM 1647 C C . THR A 1 227 ? -1.528 9.640 -20.843 1.00 90.19 227 THR A C 1
ATOM 1649 O O . THR A 1 227 ? -1.451 8.450 -21.137 1.00 90.19 227 THR A O 1
ATOM 1652 N N . ASN A 1 228 ? -1.482 10.088 -19.588 1.00 93.94 228 ASN A N 1
ATOM 1653 C CA . ASN A 1 228 ? -1.477 9.181 -18.447 1.00 93.94 228 ASN A CA 1
ATOM 1654 C C . ASN A 1 228 ? -2.858 8.543 -18.299 1.00 93.94 228 ASN A C 1
ATOM 1656 O O . ASN A 1 228 ? -3.816 9.207 -17.895 1.00 93.94 228 ASN A O 1
ATOM 1660 N N . ARG A 1 229 ? -2.983 7.269 -18.682 1.00 95.31 229 ARG A N 1
ATOM 1661 C CA . ARG A 1 229 ? -4.243 6.536 -18.535 1.00 95.31 229 ARG A CA 1
ATOM 1662 C C . ARG A 1 229 ? -4.598 6.388 -17.047 1.00 95.31 229 ARG A C 1
ATOM 1664 O O . ARG A 1 229 ? -3.695 6.287 -16.212 1.00 95.31 229 ARG A O 1
ATOM 1671 N N . PRO A 1 230 ? -5.900 6.410 -16.706 1.00 95.75 230 PRO A N 1
ATOM 1672 C CA . PRO A 1 230 ? -6.335 6.343 -15.318 1.00 95.75 230 PRO A CA 1
ATOM 1673 C C . PRO A 1 230 ? -5.975 4.996 -14.688 1.00 95.75 230 PRO A C 1
ATOM 1675 O O . PRO A 1 230 ? -5.923 3.973 -15.375 1.00 95.75 230 PRO A O 1
ATOM 1678 N N . LEU A 1 231 ? -5.818 4.991 -13.363 1.00 97.81 231 LEU A N 1
ATOM 1679 C CA . LEU A 1 231 ? -5.840 3.751 -12.594 1.00 97.81 231 LEU A CA 1
ATOM 1680 C C . LEU A 1 231 ? -7.159 3.014 -12.838 1.00 97.81 231 LEU A C 1
ATOM 1682 O O . LEU A 1 231 ? -8.226 3.627 -12.951 1.00 97.81 231 LEU A O 1
ATOM 1686 N N . ARG A 1 232 ? -7.085 1.688 -12.877 1.00 98.00 232 ARG A N 1
ATOM 1687 C CA . ARG A 1 232 ? -8.238 0.800 -12.964 1.00 98.00 232 ARG A CA 1
ATOM 1688 C C . ARG A 1 232 ? -8.334 -0.032 -11.697 1.00 98.00 232 ARG A C 1
ATOM 1690 O O . ARG A 1 232 ? -7.392 -0.738 -11.349 1.00 98.00 232 ARG A O 1
ATOM 1697 N N . LEU A 1 233 ? -9.487 0.034 -11.044 1.00 98.31 233 LEU A N 1
ATOM 1698 C CA . LEU A 1 233 ? -9.840 -0.762 -9.876 1.00 98.31 233 LEU A CA 1
ATOM 1699 C C . LEU A 1 233 ? -10.769 -1.885 -10.331 1.00 98.31 233 LEU A C 1
ATOM 1701 O O . LEU A 1 233 ? -11.851 -1.617 -10.853 1.00 98.31 233 LEU A O 1
ATOM 1705 N N . ASN A 1 234 ? -10.335 -3.136 -10.186 1.00 97.69 234 ASN A N 1
ATOM 1706 C CA . ASN A 1 234 ? -11.057 -4.305 -10.696 1.00 97.69 234 ASN A CA 1
ATOM 1707 C C . ASN A 1 234 ? -11.446 -4.188 -12.184 1.00 97.69 234 ASN A C 1
ATOM 1709 O O . ASN A 1 234 ? -12.552 -4.526 -12.598 1.00 97.69 234 ASN A O 1
ATOM 1713 N N . GLY A 1 235 ? -10.534 -3.641 -12.993 1.00 96.50 235 GLY A N 1
ATOM 1714 C CA . GLY A 1 235 ? -10.722 -3.475 -14.434 1.00 96.50 235 GLY A CA 1
ATOM 1715 C C . GLY A 1 235 ? -11.582 -2.276 -14.862 1.00 96.50 235 GLY A C 1
ATOM 1716 O O . GLY A 1 235 ? -11.627 -1.986 -16.057 1.00 96.50 235 GLY A O 1
ATOM 1717 N N . ALA A 1 236 ? -12.200 -1.519 -13.958 1.00 97.69 236 ALA A N 1
ATOM 1718 C CA . ALA A 1 236 ? -12.911 -0.282 -14.298 1.00 97.69 236 ALA A CA 1
ATOM 1719 C C . ALA A 1 236 ? -12.071 0.948 -13.942 1.00 97.69 236 ALA A C 1
ATOM 1721 O O . ALA A 1 236 ? -11.322 0.910 -12.971 1.00 97.69 236 ALA A O 1
ATOM 1722 N N . ASN A 1 237 ? -12.197 2.050 -14.690 1.00 97.56 237 ASN A N 1
ATOM 1723 C CA . ASN A 1 237 ? -11.516 3.300 -14.336 1.00 97.56 237 ASN A CA 1
ATOM 1724 C C . ASN A 1 237 ? -11.895 3.714 -12.906 1.00 97.56 237 ASN A C 1
ATOM 1726 O O . ASN A 1 237 ? -13.074 3.691 -12.542 1.00 97.56 237 ASN A O 1
ATOM 1730 N N . ILE A 1 238 ? -10.906 4.111 -12.110 1.00 97.75 238 ILE A N 1
ATOM 1731 C CA . ILE A 1 238 ? -11.113 4.630 -10.756 1.00 97.75 238 ILE A CA 1
ATOM 1732 C C . ILE A 1 238 ? -12.186 5.733 -10.742 1.00 97.75 238 ILE A C 1
ATOM 1734 O O . ILE A 1 238 ? -12.273 6.544 -11.663 1.00 97.75 238 ILE A O 1
ATOM 1738 N N . GLY A 1 239 ? -13.049 5.713 -9.725 1.00 96.62 239 GLY A N 1
ATOM 1739 C CA . GLY A 1 239 ? -14.214 6.598 -9.619 1.00 96.62 239 GLY A CA 1
ATOM 1740 C C . GLY A 1 239 ? -15.470 6.120 -10.354 1.00 96.62 239 GLY A C 1
ATOM 1741 O O . GLY A 1 239 ? -16.537 6.683 -10.134 1.00 96.62 239 GLY A O 1
ATOM 1742 N N . SER A 1 240 ? -15.393 5.067 -11.177 1.00 96.94 240 SER A N 1
ATOM 1743 C CA . SER A 1 240 ? -16.564 4.559 -11.921 1.00 96.94 240 SER A CA 1
ATOM 1744 C C . SER A 1 240 ? -17.467 3.629 -11.105 1.00 96.94 240 SER A C 1
ATOM 1746 O O . SER A 1 240 ? -18.571 3.312 -11.538 1.00 96.94 240 SER A O 1
ATOM 1748 N N . GLN A 1 241 ? -16.999 3.153 -9.950 1.00 95.62 241 GLN A N 1
ATOM 1749 C CA . GLN A 1 241 ? -17.733 2.226 -9.092 1.00 95.62 241 GLN A CA 1
ATOM 1750 C C . GLN A 1 241 ? -17.332 2.383 -7.626 1.00 95.62 241 GLN A C 1
ATOM 1752 O O . GLN A 1 241 ? -16.261 2.904 -7.307 1.00 95.62 241 GLN A O 1
ATOM 1757 N N . THR A 1 242 ? -18.190 1.881 -6.744 1.00 97.00 242 THR A N 1
ATOM 1758 C CA . THR A 1 242 ? -17.915 1.719 -5.315 1.00 97.00 242 THR A CA 1
ATOM 1759 C C . THR A 1 242 ? -17.615 0.262 -4.985 1.00 97.00 242 THR A C 1
ATOM 1761 O O . THR A 1 242 ? -17.997 -0.645 -5.725 1.00 97.00 242 THR A O 1
ATOM 1764 N N . PHE A 1 243 ? -16.976 0.035 -3.844 1.00 97.69 243 PHE A N 1
ATOM 1765 C CA . PHE A 1 243 ? -16.684 -1.295 -3.318 1.00 97.69 243 PHE A CA 1
ATOM 1766 C C . PHE A 1 243 ? -17.332 -1.472 -1.951 1.00 97.69 243 PHE A C 1
ATOM 1768 O O . PHE A 1 243 ? -17.504 -0.501 -1.218 1.00 97.69 243 PHE A O 1
ATOM 1775 N N . THR A 1 244 ? -17.697 -2.706 -1.617 1.00 97.38 244 THR A N 1
ATOM 1776 C CA . THR A 1 244 ? -18.376 -3.033 -0.361 1.00 97.38 244 THR A CA 1
ATOM 1777 C C . THR A 1 244 ? -17.531 -4.006 0.442 1.00 97.38 244 THR A C 1
ATOM 1779 O O . THR A 1 244 ? -17.068 -5.011 -0.097 1.00 97.38 244 THR A O 1
ATOM 1782 N N . THR A 1 245 ? -17.324 -3.713 1.721 1.00 97.56 245 THR A N 1
ATOM 1783 C CA . THR A 1 245 ? -16.545 -4.567 2.623 1.00 97.56 245 THR A CA 1
ATOM 1784 C C . THR A 1 245 ? -17.275 -5.864 2.976 1.00 97.56 245 THR A C 1
ATOM 1786 O O . THR A 1 245 ? -18.500 -5.905 3.120 1.00 97.56 245 THR A O 1
ATOM 1789 N N . GLY A 1 246 ? -16.510 -6.942 3.137 1.00 97.50 246 GLY A N 1
ATOM 1790 C CA . GLY A 1 246 ? -16.994 -8.250 3.570 1.00 97.50 246 GLY A CA 1
ATOM 1791 C C . GLY A 1 246 ? -17.161 -8.377 5.094 1.00 97.50 246 GLY A C 1
ATOM 1792 O O . GLY A 1 246 ? -17.035 -7.394 5.824 1.00 97.50 246 GLY A O 1
ATOM 1793 N N . PRO A 1 247 ? -17.409 -9.598 5.610 1.00 95.75 247 PRO A N 1
ATOM 1794 C CA . PRO A 1 247 ? -17.676 -9.859 7.033 1.00 95.75 247 PRO A CA 1
ATOM 1795 C C . PRO A 1 247 ? -16.573 -9.429 8.012 1.00 95.75 247 PRO A C 1
ATOM 1797 O O . PRO A 1 247 ? -16.837 -9.229 9.191 1.00 95.75 247 PRO A O 1
ATOM 1800 N N . ASN A 1 248 ? -15.337 -9.289 7.538 1.00 95.19 248 ASN A N 1
ATOM 1801 C CA . ASN A 1 248 ? -14.197 -8.813 8.318 1.00 95.19 248 ASN A CA 1
ATOM 1802 C C . ASN A 1 248 ? -13.945 -7.303 8.150 1.00 95.19 248 ASN A C 1
ATOM 1804 O O . ASN A 1 248 ? -12.876 -6.830 8.523 1.00 95.19 248 ASN A O 1
ATOM 1808 N N . GLY A 1 249 ? -14.884 -6.552 7.562 1.00 95.81 249 GLY A N 1
ATOM 1809 C CA . GLY A 1 249 ? -14.737 -5.117 7.308 1.00 95.81 249 GLY A CA 1
ATOM 1810 C C . GLY A 1 249 ? -13.732 -4.775 6.207 1.00 95.81 249 GLY A C 1
ATOM 1811 O O . GLY A 1 249 ? -13.346 -3.617 6.091 1.00 95.81 249 GLY A O 1
ATOM 1812 N N . GLN A 1 250 ? -13.313 -5.747 5.389 1.00 98.19 250 GLN A N 1
ATOM 1813 C CA . GLN A 1 250 ? -12.299 -5.546 4.352 1.00 98.19 250 GLN A CA 1
ATOM 1814 C C . GLN A 1 250 ? -12.836 -5.802 2.946 1.00 98.19 250 GLN A C 1
ATOM 1816 O O . GLN A 1 250 ? -13.745 -6.607 2.746 1.00 98.19 250 GLN A O 1
ATOM 1821 N N . VAL A 1 251 ? -12.234 -5.149 1.957 1.00 98.44 251 VAL A N 1
ATOM 1822 C CA . VAL A 1 251 ? -12.373 -5.487 0.537 1.00 98.44 251 VAL A CA 1
ATOM 1823 C C . VAL A 1 251 ? -11.011 -5.394 -0.143 1.00 98.44 251 VAL A C 1
ATOM 1825 O O . VAL A 1 251 ? -10.312 -4.392 0.001 1.00 98.44 251 VAL A O 1
ATOM 1828 N N . SER A 1 252 ? -10.635 -6.437 -0.882 1.00 98.31 252 SER A N 1
ATOM 1829 C CA . SER A 1 252 ? -9.406 -6.464 -1.681 1.00 98.31 252 SER A CA 1
ATOM 1830 C C . SER A 1 252 ? -9.727 -6.171 -3.143 1.00 98.31 252 SER A C 1
ATOM 1832 O O . SER A 1 252 ? -10.657 -6.738 -3.718 1.00 98.31 252 SER A O 1
ATOM 1834 N N . ILE A 1 253 ? -8.969 -5.258 -3.736 1.00 98.62 253 ILE A N 1
ATOM 1835 C CA . ILE A 1 253 ? -9.245 -4.641 -5.027 1.00 98.62 253 ILE A CA 1
ATOM 1836 C C . ILE A 1 253 ? -7.952 -4.678 -5.849 1.00 98.62 253 ILE A C 1
ATOM 1838 O O . ILE A 1 253 ? -6.975 -4.040 -5.454 1.00 98.62 253 ILE A O 1
ATOM 1842 N N . PRO A 1 254 ? -7.922 -5.380 -6.994 1.00 98.44 254 PRO A N 1
ATOM 1843 C CA . PRO A 1 254 ? -6.774 -5.322 -7.885 1.00 98.44 254 PRO A CA 1
ATOM 1844 C C . PRO A 1 254 ? -6.708 -3.946 -8.555 1.00 98.44 254 PRO A C 1
ATOM 1846 O O . PRO A 1 254 ? -7.687 -3.473 -9.145 1.00 98.44 254 PRO A O 1
ATOM 1849 N N . VAL A 1 255 ? -5.544 -3.317 -8.464 1.00 98.62 255 VAL A N 1
ATOM 1850 C CA . VAL A 1 255 ? -5.201 -2.026 -9.056 1.00 98.62 255 VAL A CA 1
ATOM 1851 C C . VAL A 1 255 ? -4.273 -2.279 -10.238 1.00 98.62 255 VAL A C 1
ATOM 1853 O O . VAL A 1 255 ? -3.295 -3.011 -10.119 1.00 98.62 255 VAL A O 1
ATOM 1856 N N . THR A 1 256 ? -4.576 -1.669 -11.381 1.00 98.44 256 THR A N 1
ATOM 1857 C CA . THR A 1 256 ? -3.747 -1.724 -12.598 1.00 98.44 256 THR A CA 1
ATOM 1858 C C . THR A 1 256 ? -3.698 -0.349 -13.259 1.00 98.44 256 THR A C 1
ATOM 1860 O O . THR A 1 256 ? -4.595 0.469 -13.044 1.00 98.44 256 THR A O 1
ATOM 1863 N N . GLN A 1 257 ? -2.700 -0.090 -14.105 1.00 97.00 257 GLN A N 1
ATOM 1864 C CA . GLN A 1 257 ? -2.620 1.160 -14.868 1.00 97.00 257 GLN A CA 1
ATOM 1865 C C . GLN A 1 257 ? -2.180 0.939 -16.314 1.00 97.00 257 GLN A C 1
ATOM 1867 O O . GLN A 1 257 ? -1.143 1.425 -16.756 1.00 97.00 257 GLN A O 1
ATOM 1872 N N . VAL A 1 258 ? -3.003 0.222 -17.076 1.00 93.56 258 VAL A N 1
ATOM 1873 C CA . VAL A 1 258 ? -2.708 -0.070 -18.485 1.00 93.56 258 VAL A CA 1
ATOM 1874 C C . VAL A 1 258 ? -2.555 1.227 -19.289 1.00 93.56 258 VAL A C 1
ATOM 1876 O O . VAL A 1 258 ? -3.496 2.016 -19.405 1.00 93.56 258 VAL A O 1
ATOM 1879 N N . GLY A 1 259 ? -1.373 1.430 -19.873 1.00 91.56 259 GLY A N 1
ATOM 1880 C CA . GLY A 1 259 ? -1.020 2.641 -20.621 1.00 91.56 259 GLY A CA 1
ATOM 1881 C C . GLY A 1 259 ? -0.713 3.867 -19.749 1.00 91.56 259 GLY A C 1
ATOM 1882 O O . GLY A 1 259 ? -0.866 4.994 -20.223 1.00 91.56 259 GLY A O 1
ATOM 1883 N N . GLY A 1 260 ? -0.342 3.672 -18.481 1.00 95.06 260 GLY A N 1
ATOM 1884 C CA . GLY A 1 260 ? 0.225 4.724 -17.634 1.00 95.06 260 GLY A CA 1
ATOM 1885 C C . GLY A 1 260 ? 1.570 5.238 -18.161 1.00 95.06 260 GLY A C 1
ATOM 1886 O O . GLY A 1 260 ? 2.243 4.568 -18.942 1.00 95.06 260 GLY A O 1
ATOM 1887 N N . LEU A 1 261 ? 1.961 6.443 -17.740 1.00 95.94 261 LEU A N 1
ATOM 1888 C CA . LEU A 1 261 ? 3.208 7.087 -18.185 1.00 95.94 261 LEU A CA 1
ATOM 1889 C C . LEU A 1 261 ? 4.425 6.818 -17.282 1.00 95.94 261 LEU A C 1
ATOM 1891 O O . LEU A 1 261 ? 5.478 7.391 -17.542 1.00 95.94 261 LEU A O 1
ATOM 1895 N N . GLY A 1 262 ? 4.311 6.000 -16.231 1.00 97.06 262 GLY A N 1
ATOM 1896 C CA . GLY A 1 262 ? 5.401 5.847 -15.260 1.00 97.06 262 GLY A CA 1
ATOM 1897 C C . GLY A 1 262 ? 5.349 6.888 -14.140 1.00 97.06 262 GLY A C 1
ATOM 1898 O O . GLY A 1 262 ? 6.322 7.601 -13.912 1.00 97.06 262 GLY A O 1
ATOM 1899 N N . VAL A 1 263 ? 4.205 7.055 -13.473 1.00 97.88 263 VAL A N 1
ATOM 1900 C CA . VAL A 1 263 ? 4.022 8.085 -12.431 1.00 97.88 263 VAL A CA 1
ATOM 1901 C C . VAL A 1 263 ? 3.594 7.466 -11.108 1.00 97.88 263 VAL A C 1
ATOM 1903 O O . VAL A 1 263 ? 2.999 6.389 -11.073 1.00 97.88 263 VAL A O 1
ATOM 1906 N N . LYS A 1 264 ? 3.859 8.187 -10.021 1.00 98.44 264 LYS A N 1
ATOM 1907 C CA . LYS A 1 264 ? 3.265 7.914 -8.719 1.00 98.44 264 LYS A CA 1
ATOM 1908 C C . LYS A 1 264 ? 1.904 8.596 -8.650 1.00 98.44 264 LYS A C 1
ATOM 1910 O O . LYS A 1 264 ? 1.809 9.802 -8.877 1.00 98.44 264 LYS A O 1
ATOM 1915 N N . THR A 1 265 ? 0.859 7.845 -8.332 1.00 97.88 265 THR A N 1
ATOM 1916 C CA . THR A 1 265 ? -0.522 8.326 -8.248 1.00 97.88 265 THR A CA 1
ATOM 1917 C C . THR A 1 265 ? -1.068 8.107 -6.843 1.00 97.88 265 THR A C 1
ATOM 1919 O O . THR A 1 265 ? -1.018 6.999 -6.316 1.00 97.88 265 THR A O 1
ATOM 1922 N N . THR A 1 266 ? -1.642 9.154 -6.253 1.00 98.31 266 THR A N 1
ATOM 1923 C CA . THR A 1 266 ? -2.306 9.068 -4.949 1.00 98.31 266 THR A CA 1
ATOM 1924 C C . THR A 1 266 ? -3.752 8.621 -5.136 1.00 98.31 266 THR A C 1
ATOM 1926 O O . THR A 1 266 ? -4.540 9.287 -5.819 1.00 98.31 266 THR A O 1
ATOM 1929 N N . ILE A 1 267 ? -4.106 7.496 -4.520 1.00 98.38 267 ILE A N 1
ATOM 1930 C CA . ILE A 1 267 ? -5.470 6.984 -4.405 1.00 98.38 267 ILE A CA 1
ATOM 1931 C C . ILE A 1 267 ? -6.069 7.545 -3.119 1.00 98.38 267 ILE A C 1
ATOM 1933 O O . ILE A 1 267 ? -5.568 7.279 -2.031 1.00 98.38 267 ILE A O 1
ATOM 1937 N N . GLY A 1 268 ? -7.160 8.292 -3.240 1.00 98.06 268 GLY A N 1
ATOM 1938 C CA . GLY A 1 268 ? -8.035 8.653 -2.132 1.00 98.06 268 GLY A CA 1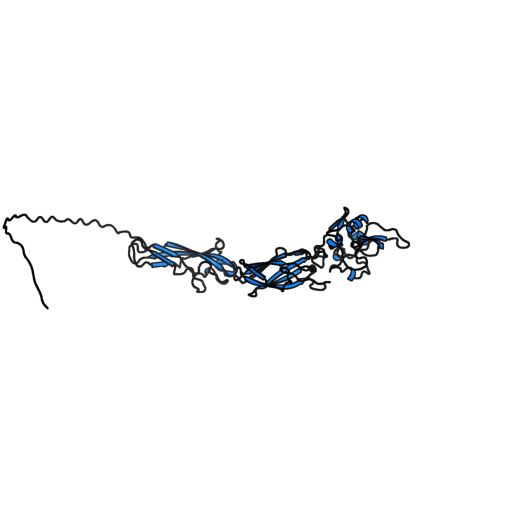
ATOM 1939 C C . GLY A 1 268 ? -9.227 7.704 -2.059 1.00 98.06 268 GLY A C 1
ATOM 1940 O O . GLY A 1 268 ? -9.794 7.332 -3.087 1.00 98.06 268 GLY A O 1
ATOM 1941 N N . ALA A 1 269 ? -9.621 7.341 -0.845 1.00 97.88 269 ALA A N 1
ATOM 1942 C CA . ALA A 1 269 ? -10.809 6.559 -0.550 1.00 97.88 269 ALA A CA 1
ATOM 1943 C C . ALA A 1 269 ? -11.711 7.308 0.430 1.00 97.88 269 ALA A C 1
ATOM 1945 O O . ALA A 1 269 ? -11.240 8.054 1.291 1.00 97.88 269 ALA A O 1
ATOM 1946 N N . THR A 1 270 ? -13.017 7.111 0.314 1.00 97.12 270 THR A N 1
ATOM 1947 C CA . THR A 1 270 ? -14.009 7.668 1.236 1.00 97.12 27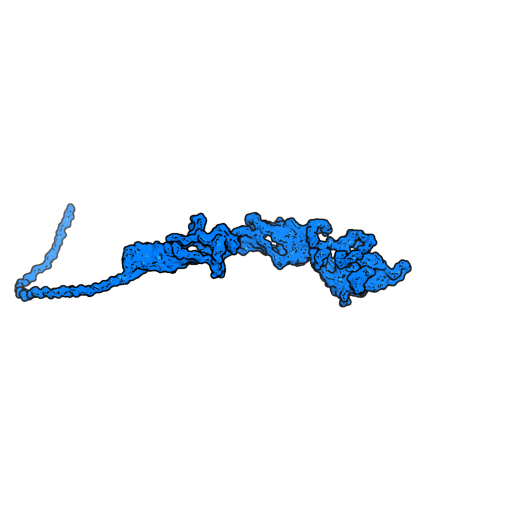0 THR A CA 1
ATOM 1948 C C . THR A 1 270 ? -15.059 6.613 1.538 1.00 97.12 270 THR A C 1
ATOM 1950 O O . THR A 1 270 ? -15.604 5.993 0.628 1.00 97.12 270 THR A O 1
ATOM 1953 N N . THR A 1 271 ? -15.334 6.399 2.819 1.00 93.88 271 THR A N 1
ATOM 1954 C CA . THR A 1 271 ? -16.422 5.530 3.289 1.00 93.88 271 THR A CA 1
ATOM 1955 C C . THR A 1 271 ? -17.677 6.343 3.580 1.00 93.88 271 THR A C 1
ATOM 1957 O O . THR A 1 271 ? -17.639 7.568 3.657 1.00 93.88 271 THR A O 1
ATOM 1960 N N . THR A 1 272 ? -18.815 5.668 3.732 1.00 80.56 272 THR A N 1
ATOM 1961 C CA . THR A 1 272 ? -20.010 6.249 4.362 1.00 80.56 272 THR A CA 1
ATOM 1962 C C . THR A 1 272 ? -20.202 5.582 5.730 1.00 80.56 272 THR A C 1
ATOM 1964 O O . THR A 1 272 ? -20.449 4.374 5.740 1.00 80.56 272 THR A O 1
ATOM 1967 N N . PRO A 1 273 ? -20.110 6.302 6.872 1.00 74.31 273 PRO A N 1
ATOM 1968 C CA . PRO A 1 273 ? -19.923 7.756 7.040 1.00 74.31 273 PRO A CA 1
ATOM 1969 C C . PRO A 1 273 ? -18.527 8.241 6.611 1.00 74.31 273 PRO A C 1
ATOM 1971 O O . PRO A 1 273 ? -17.615 7.434 6.540 1.00 74.31 273 PRO A O 1
ATOM 1974 N N . ALA A 1 274 ? -18.393 9.542 6.309 1.00 83.50 274 ALA A N 1
ATOM 1975 C CA . ALA A 1 274 ? -17.321 10.202 5.537 1.00 83.50 274 ALA A CA 1
ATOM 1976 C C . ALA A 1 274 ? -15.884 10.146 6.116 1.00 83.50 274 ALA A C 1
ATOM 1978 O O . ALA A 1 274 ? -15.201 11.168 6.195 1.00 83.50 274 ALA A O 1
ATOM 1979 N N . VAL A 1 275 ? -15.399 8.965 6.497 1.00 93.69 275 VAL A N 1
ATOM 1980 C CA . VAL A 1 275 ? -13.999 8.728 6.849 1.00 93.69 275 VAL A CA 1
ATOM 1981 C C . VAL A 1 275 ? -13.200 8.546 5.568 1.00 93.69 275 VAL A C 1
ATOM 1983 O O . VAL A 1 275 ? -13.586 7.784 4.674 1.00 93.69 275 VAL A O 1
ATOM 1986 N N . THR A 1 276 ? -12.080 9.254 5.481 1.00 95.81 276 THR A N 1
ATOM 1987 C CA . THR A 1 276 ? -11.203 9.265 4.312 1.00 95.81 276 THR A CA 1
ATOM 1988 C C . THR A 1 276 ? -9.875 8.591 4.608 1.00 95.81 276 THR A C 1
ATOM 1990 O O . THR A 1 276 ? -9.357 8.703 5.715 1.00 95.81 276 THR A O 1
ATOM 1993 N N . ALA A 1 277 ? -9.287 7.979 3.589 1.00 97.31 277 ALA A N 1
ATOM 1994 C CA . ALA A 1 277 ? -7.931 7.450 3.626 1.00 97.31 277 ALA A CA 1
ATOM 1995 C C . ALA A 1 277 ? -7.239 7.712 2.292 1.00 97.31 277 ALA A C 1
ATOM 1997 O O . ALA A 1 277 ? -7.905 7.928 1.278 1.00 97.31 277 ALA A O 1
ATOM 1998 N N . SER A 1 278 ? -5.913 7.660 2.274 1.00 97.75 278 SER A N 1
ATOM 1999 C CA . SER A 1 278 ? -5.155 7.751 1.032 1.00 97.75 278 SER A CA 1
ATOM 2000 C C . SER A 1 278 ? -3.913 6.882 1.065 1.00 97.75 278 SER A C 1
ATOM 2002 O O . SER A 1 278 ? -3.329 6.680 2.126 1.00 97.75 278 SER A O 1
ATOM 2004 N N . THR A 1 279 ? -3.495 6.419 -0.105 1.00 98.00 279 THR A N 1
ATOM 2005 C CA . THR A 1 279 ? -2.219 5.734 -0.311 1.00 98.00 279 THR A CA 1
ATOM 2006 C C . THR A 1 279 ? -1.637 6.116 -1.669 1.00 98.00 279 THR A C 1
ATOM 2008 O O . THR A 1 279 ? -2.378 6.517 -2.568 1.00 98.00 279 THR A O 1
ATOM 2011 N N . ASP A 1 280 ? -0.325 5.989 -1.824 1.00 98.25 280 ASP A N 1
ATOM 2012 C CA . ASP A 1 280 ? 0.363 6.201 -3.095 1.00 98.25 280 ASP A CA 1
ATOM 2013 C C . ASP A 1 280 ? 0.637 4.849 -3.759 1.00 98.25 280 ASP A C 1
ATOM 2015 O O . ASP A 1 280 ? 1.065 3.907 -3.102 1.00 98.25 280 ASP A O 1
ATOM 2019 N N . VAL A 1 281 ? 0.430 4.767 -5.071 1.00 98.12 281 VAL A N 1
ATOM 2020 C CA . VAL A 1 281 ? 0.849 3.630 -5.901 1.00 98.12 281 VAL A CA 1
ATOM 2021 C C . VAL A 1 281 ? 1.732 4.126 -7.032 1.00 98.12 281 VAL A C 1
ATOM 2023 O O . VAL A 1 281 ? 1.520 5.222 -7.555 1.00 98.12 281 VAL A O 1
ATOM 2026 N N . THR A 1 282 ? 2.698 3.316 -7.447 1.00 98.50 282 THR A N 1
ATOM 2027 C CA . THR A 1 282 ? 3.532 3.606 -8.615 1.00 98.50 282 THR A CA 1
ATOM 2028 C C . THR A 1 282 ? 3.355 2.512 -9.654 1.00 98.50 282 THR A C 1
ATOM 2030 O O . THR A 1 282 ? 3.562 1.340 -9.361 1.00 98.50 282 THR A O 1
ATOM 2033 N N . PHE A 1 283 ? 2.997 2.888 -10.880 1.00 98.38 283 PHE A N 1
ATOM 2034 C CA . PHE A 1 283 ? 3.090 1.973 -12.015 1.00 98.38 283 PHE A CA 1
ATOM 2035 C C . PHE A 1 283 ? 4.252 2.404 -12.896 1.00 98.38 283 PHE A C 1
ATOM 2037 O O . PHE A 1 283 ? 4.159 3.440 -13.553 1.00 98.38 283 PHE A O 1
ATOM 2044 N N . SER A 1 284 ? 5.349 1.648 -12.875 1.00 98.06 284 SER A N 1
ATOM 2045 C CA . SER A 1 284 ? 6.554 1.946 -13.647 1.00 98.06 284 SER A CA 1
ATOM 2046 C C . SER A 1 284 ? 6.371 1.597 -15.125 1.00 98.06 284 SER A C 1
ATOM 2048 O O . SER A 1 284 ? 5.631 0.676 -15.476 1.00 98.06 284 SER A O 1
ATOM 2050 N N . VAL A 1 285 ? 7.034 2.349 -16.006 1.00 96.31 285 VAL A N 1
ATOM 2051 C CA . VAL A 1 285 ? 6.976 2.146 -17.461 1.00 96.31 285 VAL A CA 1
ATOM 2052 C C . VAL A 1 285 ? 8.290 1.581 -18.009 1.00 96.31 285 VAL A C 1
ATOM 2054 O O . VAL A 1 285 ? 9.378 2.041 -17.661 1.00 96.31 285 VAL A O 1
ATOM 2057 N N . ILE A 1 286 ? 8.198 0.616 -18.928 1.00 94.12 286 ILE A N 1
ATOM 2058 C CA . ILE A 1 286 ? 9.367 -0.065 -19.512 1.00 94.12 286 ILE A CA 1
ATOM 2059 C C . ILE A 1 286 ? 10.306 0.889 -20.272 1.00 94.12 286 ILE A C 1
ATOM 2061 O O . ILE A 1 286 ? 11.496 0.630 -20.407 1.00 94.12 286 ILE A O 1
ATOM 2065 N N . THR A 1 287 ? 9.787 2.017 -20.765 1.00 91.81 287 THR A N 1
ATOM 2066 C CA . THR A 1 287 ? 10.532 3.009 -21.558 1.00 91.81 287 THR A CA 1
ATOM 2067 C C . THR A 1 287 ? 11.358 3.988 -20.723 1.00 91.81 287 THR A C 1
ATOM 2069 O O . THR A 1 287 ? 12.003 4.861 -21.300 1.00 91.81 287 THR A O 1
ATOM 2072 N N . SER A 1 288 ? 11.355 3.849 -19.396 1.00 94.75 288 SER A N 1
ATOM 2073 C CA . SER A 1 288 ? 12.159 4.660 -18.481 1.00 94.75 288 SER A CA 1
ATOM 2074 C C . SER A 1 288 ? 13.067 3.766 -17.634 1.00 94.75 288 SER A C 1
ATOM 2076 O O . SER A 1 288 ? 12.645 2.690 -17.209 1.00 94.75 288 SER A O 1
ATOM 2078 N N . PRO A 1 289 ? 14.322 4.162 -17.383 1.00 96.00 289 PRO A N 1
ATOM 2079 C CA . PRO A 1 289 ? 15.219 3.396 -16.529 1.00 96.00 289 PRO A CA 1
ATOM 2080 C C . PRO A 1 289 ? 14.897 3.546 -15.043 1.00 96.00 289 PRO A C 1
ATOM 2082 O O . PRO A 1 289 ? 14.415 4.589 -14.595 1.00 96.00 289 PRO A O 1
ATOM 2085 N N . ASP A 1 290 ? 15.220 2.516 -14.256 1.00 97.19 290 ASP A N 1
ATOM 2086 C CA . ASP A 1 290 ? 15.090 2.588 -12.801 1.00 97.19 290 ASP A CA 1
ATOM 2087 C C . ASP A 1 290 ? 16.313 3.267 -12.162 1.00 97.19 290 ASP A C 1
ATOM 2089 O O . ASP A 1 290 ? 17.172 2.646 -11.540 1.00 97.19 290 ASP A O 1
ATOM 2093 N N . THR A 1 291 ? 16.407 4.583 -12.340 1.00 96.62 291 THR A N 1
ATOM 2094 C CA . THR A 1 291 ? 17.446 5.426 -11.738 1.00 96.62 291 THR A CA 1
ATOM 2095 C C . THR A 1 291 ? 16.835 6.701 -11.151 1.00 96.62 291 THR A C 1
ATOM 2097 O O . THR A 1 291 ? 15.909 7.260 -11.743 1.00 96.62 291 THR A O 1
ATOM 2100 N N . PRO A 1 292 ? 17.344 7.229 -10.020 1.00 97.25 292 PRO A N 1
ATOM 2101 C CA . PRO A 1 292 ? 16.903 8.517 -9.473 1.00 97.25 292 PRO A CA 1
ATOM 2102 C C . PRO A 1 292 ? 17.022 9.698 -10.447 1.00 97.25 292 PRO A C 1
ATOM 2104 O O . PRO A 1 292 ? 16.386 10.725 -10.235 1.00 97.25 292 PRO A O 1
ATOM 2107 N N . GLN A 1 293 ? 17.839 9.563 -11.494 1.00 95.12 293 GLN A N 1
ATOM 2108 C CA . GLN A 1 293 ? 18.038 10.585 -12.523 1.00 95.12 293 GLN A CA 1
ATOM 2109 C C . GLN A 1 293 ? 16.984 10.533 -13.643 1.00 95.12 293 GLN A C 1
ATOM 2111 O O . GLN A 1 293 ? 16.942 11.441 -14.468 1.00 95.12 293 GLN A O 1
ATOM 2116 N N . ALA A 1 294 ? 16.146 9.492 -13.682 1.00 95.81 294 ALA A N 1
ATOM 2117 C CA . ALA A 1 294 ? 15.053 9.374 -14.638 1.00 95.81 294 ALA A CA 1
ATOM 2118 C C . ALA A 1 294 ? 13.931 10.351 -14.299 1.00 95.81 294 ALA A C 1
ATOM 2120 O O . ALA A 1 294 ? 13.630 10.613 -13.132 1.00 95.81 294 ALA A O 1
ATOM 2121 N N . ASN A 1 295 ? 13.275 10.866 -15.327 1.00 96.12 295 ASN A N 1
ATOM 2122 C CA . ASN A 1 295 ? 12.114 11.721 -15.182 1.00 96.12 295 ASN A CA 1
ATOM 2123 C C . ASN A 1 295 ? 10.899 10.934 -14.691 1.00 96.12 295 ASN A C 1
ATOM 2125 O O . ASN A 1 295 ? 10.206 11.405 -13.790 1.00 96.12 295 ASN A O 1
ATOM 2129 N N . MET A 1 296 ? 10.663 9.745 -15.245 1.00 97.50 296 MET A N 1
ATOM 2130 C CA . MET A 1 296 ? 9.538 8.881 -14.892 1.00 97.50 296 MET A CA 1
ATOM 2131 C C . MET A 1 296 ? 9.988 7.721 -13.996 1.00 97.50 296 MET A C 1
ATOM 2133 O O . MET A 1 296 ? 11.166 7.373 -13.914 1.00 97.50 296 MET A O 1
ATOM 2137 N N . TYR A 1 297 ? 9.032 7.095 -13.315 1.00 98.38 297 TYR A N 1
ATOM 2138 C CA . TYR A 1 297 ? 9.248 5.794 -12.691 1.00 98.38 297 TYR A CA 1
ATOM 2139 C C . TYR A 1 297 ? 9.265 4.730 -13.779 1.00 98.38 297 TYR A C 1
ATOM 2141 O O . TYR A 1 297 ? 8.315 4.608 -14.555 1.00 98.38 297 TYR A O 1
ATOM 2149 N N . GLY A 1 298 ? 10.335 3.952 -13.832 1.00 97.38 298 GLY A N 1
ATOM 2150 C CA . GLY A 1 298 ? 10.551 3.009 -14.910 1.00 97.38 298 GLY A CA 1
ATOM 2151 C C . GLY A 1 298 ? 11.240 1.738 -14.459 1.00 97.38 298 GLY A C 1
ATOM 2152 O O . GLY A 1 298 ? 11.732 1.659 -13.338 1.00 97.38 298 GLY A O 1
ATOM 2153 N N . HIS A 1 299 ? 11.224 0.746 -15.340 1.00 96.56 299 HIS A N 1
ATOM 2154 C CA . HIS A 1 299 ? 11.801 -0.582 -15.123 1.00 96.56 299 HIS A CA 1
ATOM 2155 C C . HIS A 1 299 ? 12.493 -1.110 -16.388 1.00 96.56 299 HIS A C 1
ATOM 2157 O O . HIS A 1 299 ? 12.558 -2.318 -16.621 1.00 96.56 299 HIS A O 1
ATOM 2163 N N . MET A 1 300 ? 13.008 -0.198 -17.223 1.00 95.19 300 MET A N 1
ATOM 2164 C CA . MET A 1 300 ? 13.821 -0.540 -18.390 1.00 95.19 300 MET A CA 1
ATOM 2165 C C . MET A 1 300 ? 14.915 -1.531 -18.005 1.00 95.19 300 MET A C 1
ATOM 2167 O O . MET A 1 300 ? 15.617 -1.356 -17.008 1.00 95.19 300 MET A O 1
ATOM 2171 N N . THR A 1 301 ? 15.095 -2.561 -18.826 1.00 94.88 301 THR A N 1
ATOM 2172 C CA . THR A 1 301 ? 16.121 -3.571 -18.567 1.00 94.88 301 THR A CA 1
ATOM 2173 C C . THR A 1 301 ? 17.511 -2.931 -18.627 1.00 94.88 301 THR A C 1
ATOM 2175 O O . THR A 1 301 ? 17.844 -2.286 -19.612 1.00 94.88 301 THR A O 1
ATOM 2178 N N . GLU A 1 302 ? 18.361 -3.113 -17.618 1.00 95.50 302 GLU A N 1
ATOM 2179 C CA . GLU A 1 302 ? 19.690 -2.473 -17.608 1.00 95.50 302 GLU A CA 1
ATOM 2180 C C . GLU A 1 302 ? 20.669 -3.081 -18.625 1.00 95.50 302 GLU A C 1
ATOM 2182 O O . GLU A 1 302 ? 21.519 -2.375 -19.177 1.00 95.50 302 GLU A O 1
ATOM 2187 N N . THR A 1 303 ? 20.557 -4.385 -18.895 1.00 95.44 303 THR A N 1
ATOM 2188 C CA . THR A 1 303 ? 21.462 -5.106 -19.800 1.00 95.44 303 THR A CA 1
ATOM 2189 C C . THR A 1 303 ? 20.751 -6.121 -20.679 1.00 95.44 303 THR A C 1
ATOM 2191 O O . THR A 1 303 ? 19.817 -6.782 -20.236 1.00 95.44 303 THR A O 1
ATOM 2194 N N . LEU A 1 304 ? 21.258 -6.315 -21.894 1.00 94.62 304 LEU A N 1
ATOM 2195 C CA . LEU A 1 304 ? 20.814 -7.361 -22.814 1.00 94.62 304 LEU A CA 1
ATOM 2196 C C . LEU A 1 304 ? 21.986 -8.237 -23.230 1.00 94.62 304 LEU A C 1
ATOM 2198 O O . LEU A 1 304 ? 23.098 -7.745 -23.391 1.00 94.62 304 LEU A O 1
ATOM 2202 N N . GLU A 1 305 ? 21.729 -9.520 -23.460 1.00 94.94 305 GLU A N 1
ATOM 2203 C CA . GLU A 1 305 ? 22.712 -10.447 -24.019 1.00 94.94 305 GLU A CA 1
ATOM 2204 C C . GLU A 1 305 ? 22.341 -10.812 -25.455 1.00 94.94 305 GLU A C 1
ATOM 2206 O O . GLU A 1 305 ? 21.211 -11.210 -25.741 1.00 94.94 305 GLU A O 1
ATOM 2211 N N . ALA A 1 306 ? 23.297 -10.689 -26.373 1.00 93.81 306 ALA A N 1
ATOM 2212 C CA . ALA A 1 306 ? 23.134 -11.151 -27.745 1.00 93.81 306 ALA A CA 1
ATOM 2213 C C . ALA A 1 306 ? 24.485 -11.506 -28.364 1.00 93.81 306 ALA A C 1
ATOM 2215 O O . ALA A 1 306 ? 25.470 -10.796 -28.178 1.00 93.81 306 ALA A O 1
ATOM 2216 N N . GLY A 1 307 ? 24.543 -12.620 -29.097 1.00 89.75 307 GLY A N 1
ATOM 2217 C CA . GLY A 1 307 ? 25.772 -13.047 -29.777 1.00 89.75 307 GLY A CA 1
ATOM 2218 C C . GLY A 1 307 ? 26.970 -13.266 -28.841 1.00 89.75 307 GLY A C 1
ATOM 2219 O O . GLY A 1 307 ? 28.104 -13.096 -29.272 1.00 89.75 307 GLY A O 1
ATOM 2220 N N . GLY A 1 308 ? 26.731 -13.597 -27.565 1.00 93.25 308 GLY A N 1
ATOM 2221 C CA . GLY A 1 308 ? 27.783 -13.735 -26.550 1.00 93.25 308 GLY A CA 1
ATOM 2222 C C . GLY A 1 308 ? 28.338 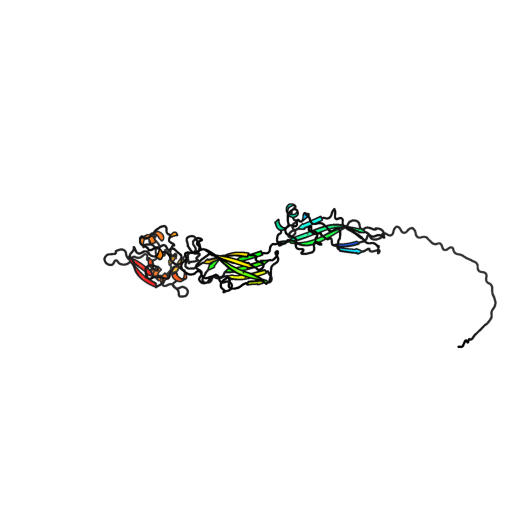-12.407 -26.020 1.00 93.25 308 GLY A C 1
ATOM 2223 O O . GLY A 1 308 ? 29.365 -12.409 -25.354 1.00 93.25 308 GLY A O 1
ATOM 2224 N N . THR A 1 309 ? 27.691 -11.278 -26.321 1.00 95.12 309 THR A N 1
ATOM 2225 C CA . THR A 1 309 ? 28.042 -9.946 -25.816 1.00 95.12 309 THR A CA 1
ATOM 2226 C C . THR A 1 309 ? 26.952 -9.430 -24.882 1.00 95.12 309 THR A C 1
ATOM 2228 O O . THR A 1 309 ? 25.765 -9.509 -25.208 1.00 95.12 309 THR A O 1
ATOM 2231 N N . THR A 1 310 ? 27.355 -8.867 -23.743 1.00 96.50 310 THR A N 1
ATOM 2232 C CA . THR A 1 310 ? 26.460 -8.156 -22.825 1.00 96.50 310 THR A CA 1
ATOM 2233 C C . THR A 1 310 ? 26.496 -6.666 -23.140 1.00 96.50 310 THR A C 1
ATOM 2235 O O . THR A 1 310 ? 27.537 -6.020 -23.035 1.00 96.50 310 THR A O 1
ATOM 2238 N N . PHE A 1 311 ? 25.346 -6.112 -23.497 1.00 94.25 311 PHE A N 1
ATOM 2239 C CA . PHE A 1 311 ? 25.135 -4.696 -23.768 1.00 94.25 311 PHE A CA 1
ATOM 2240 C C . PHE A 1 311 ? 24.531 -4.025 -22.542 1.00 94.25 311 PHE A C 1
ATOM 2242 O O . PHE A 1 311 ? 23.737 -4.641 -21.831 1.00 94.25 311 PHE A O 1
ATOM 2249 N N . LYS A 1 312 ? 24.849 -2.752 -22.329 1.00 94.06 312 LYS A N 1
ATOM 2250 C CA . LYS A 1 312 ? 24.163 -1.871 -21.382 1.00 94.06 312 LYS A CA 1
ATOM 2251 C C . LYS A 1 312 ? 23.156 -0.996 -22.127 1.00 94.06 312 LYS A C 1
ATOM 2253 O O . LYS A 1 312 ? 23.414 -0.608 -23.270 1.00 94.06 312 LYS A O 1
ATOM 2258 N N . ARG A 1 313 ? 22.039 -0.667 -21.472 1.00 92.06 313 ARG A N 1
ATOM 2259 C CA . ARG A 1 313 ? 21.072 0.300 -21.997 1.00 92.06 313 ARG A CA 1
ATOM 2260 C C . ARG A 1 313 ? 21.745 1.636 -22.339 1.00 92.06 313 ARG A C 1
ATOM 2262 O O . ARG A 1 313 ? 22.784 1.962 -21.751 1.00 92.06 313 ARG A O 1
ATOM 2269 N N . PRO A 1 314 ? 21.147 2.444 -23.227 1.00 88.00 314 PRO A N 1
ATOM 2270 C CA . PRO A 1 314 ? 21.584 3.818 -23.407 1.00 88.00 314 PRO A CA 1
ATOM 2271 C C . PRO A 1 314 ? 21.556 4.596 -22.084 1.00 88.00 314 PRO A C 1
ATOM 2273 O O . PRO A 1 314 ? 20.721 4.344 -21.210 1.00 88.00 314 PRO A O 1
ATOM 2276 N N . SER A 1 315 ? 22.467 5.553 -21.936 1.00 88.44 315 SER A N 1
ATOM 2277 C CA . SER A 1 315 ? 22.501 6.440 -20.772 1.00 88.44 315 SER A CA 1
ATOM 2278 C C . SER A 1 315 ? 21.550 7.624 -20.932 1.00 88.44 315 SER A C 1
ATOM 2280 O O . SER A 1 315 ? 21.372 8.144 -22.035 1.00 88.44 315 SER A O 1
ATOM 2282 N N . LEU A 1 316 ? 20.979 8.084 -19.821 1.00 89.06 316 LEU A N 1
ATOM 2283 C CA . LEU A 1 316 ? 20.352 9.400 -19.731 1.00 89.06 316 LEU A CA 1
ATOM 2284 C C . LEU A 1 316 ? 21.421 10.489 -19.818 1.00 89.06 316 LEU A C 1
ATOM 2286 O O . LEU A 1 316 ? 22.568 10.269 -19.441 1.00 89.06 316 LEU A O 1
ATOM 2290 N N . GLU A 1 317 ? 21.047 11.682 -20.263 1.00 85.44 317 GLU A N 1
ATOM 2291 C CA . GLU A 1 317 ? 21.966 12.824 -20.352 1.00 85.44 317 GLU A CA 1
ATOM 2292 C C . GLU A 1 317 ? 22.571 13.178 -18.982 1.00 85.44 317 GLU A C 1
ATOM 2294 O O . GLU A 1 317 ? 23.784 13.343 -18.861 1.00 85.44 317 GLU A O 1
ATOM 2299 N N . ALA A 1 318 ? 21.762 13.134 -17.922 1.00 88.19 318 ALA A N 1
ATOM 2300 C CA . ALA A 1 318 ? 22.222 13.343 -16.551 1.00 88.19 318 ALA A CA 1
ATOM 2301 C C . ALA A 1 318 ? 23.234 12.282 -16.058 1.00 88.19 318 ALA A C 1
ATOM 2303 O O . ALA A 1 318 ? 23.984 12.540 -15.116 1.00 88.19 318 ALA A O 1
ATOM 2304 N N . GLU A 1 319 ? 23.274 11.091 -16.666 1.00 89.69 319 GLU A N 1
ATOM 2305 C CA . GLU A 1 319 ? 24.214 10.017 -16.303 1.00 89.69 319 GLU A CA 1
ATOM 2306 C C . GLU A 1 319 ? 25.589 10.189 -16.964 1.00 89.69 319 GLU A C 1
ATOM 2308 O O . GLU A 1 319 ? 26.579 9.635 -16.487 1.00 89.69 319 GLU A O 1
ATOM 2313 N N . VAL A 1 320 ? 25.665 10.947 -18.061 1.00 83.94 320 VAL A N 1
ATOM 2314 C CA . VAL A 1 320 ? 26.883 11.148 -18.855 1.00 83.94 320 VAL A CA 1
ATOM 2315 C C . VAL A 1 320 ? 27.185 12.638 -18.934 1.00 83.94 320 VAL A C 1
ATOM 2317 O O . VAL A 1 320 ? 26.796 13.325 -19.870 1.00 83.94 320 VAL A O 1
ATOM 2320 N N . ALA A 1 321 ? 27.858 13.149 -17.901 1.00 62.28 321 ALA A N 1
ATOM 2321 C CA . ALA A 1 321 ? 28.113 14.573 -17.699 1.00 62.28 321 ALA A CA 1
ATOM 2322 C C . ALA A 1 321 ? 28.496 15.326 -18.993 1.00 62.28 321 ALA A C 1
ATOM 2324 O O . ALA A 1 321 ? 29.608 15.196 -19.501 1.00 62.28 321 ALA A O 1
ATOM 2325 N N . GLY A 1 322 ? 27.576 16.162 -19.484 1.00 53.41 322 GLY A N 1
ATOM 2326 C CA . GLY A 1 322 ? 27.893 17.374 -20.239 1.00 53.41 322 GLY A CA 1
ATOM 2327 C C . GLY A 1 322 ? 28.494 17.213 -21.632 1.00 53.41 322 GLY A C 1
ATOM 2328 O O . GLY A 1 322 ? 29.049 18.184 -22.146 1.00 53.41 322 GLY A O 1
ATOM 2329 N N . VAL A 1 323 ? 28.366 16.061 -22.291 1.00 54.06 323 VAL A N 1
ATOM 2330 C CA . VAL A 1 323 ? 28.699 15.983 -23.722 1.00 54.06 323 VAL A CA 1
ATOM 2331 C C . VAL A 1 323 ? 27.491 16.425 -24.551 1.00 54.06 323 VAL A C 1
ATOM 2333 O O . VAL A 1 323 ? 26.878 15.653 -25.284 1.00 54.06 323 VAL A O 1
ATOM 2336 N N . PHE A 1 324 ? 27.123 17.697 -24.407 1.00 56.19 324 PHE A N 1
ATOM 2337 C CA . PHE A 1 324 ? 26.199 18.343 -25.326 1.00 56.19 324 PHE A CA 1
ATOM 2338 C C . PHE A 1 324 ? 26.881 18.430 -26.687 1.00 56.19 324 PHE A C 1
ATOM 2340 O O . PHE A 1 324 ? 27.959 19.015 -26.796 1.00 56.19 324 PHE A O 1
ATOM 2347 N N . VAL A 1 325 ? 26.270 17.870 -27.731 1.00 56.00 325 VAL A N 1
ATOM 2348 C CA . VAL A 1 325 ? 26.740 18.130 -29.092 1.00 56.00 325 VAL A CA 1
ATOM 2349 C C . VAL A 1 325 ? 26.117 19.446 -29.560 1.00 56.00 325 VAL A C 1
ATOM 2351 O O . VAL A 1 325 ? 24.893 19.508 -29.716 1.00 56.00 325 VAL A O 1
ATOM 2354 N N . PRO A 1 326 ? 26.917 20.508 -29.788 1.00 50.22 326 PRO A N 1
ATOM 2355 C CA . PRO A 1 326 ? 26.392 21.794 -30.224 1.00 50.22 326 PRO A CA 1
ATOM 2356 C C . PRO A 1 326 ? 25.565 21.647 -31.506 1.00 50.22 326 PRO A C 1
ATOM 2358 O O . PRO A 1 326 ? 26.055 21.124 -32.505 1.00 50.22 326 PRO A O 1
ATOM 2361 N N . GLY A 1 327 ? 24.312 22.110 -31.477 1.00 55.44 327 GLY A N 1
ATOM 2362 C CA . GLY A 1 327 ? 23.399 22.068 -32.626 1.00 55.44 327 GLY A CA 1
ATOM 2363 C C . GLY A 1 327 ? 22.366 20.937 -32.616 1.00 55.44 327 GLY A C 1
ATOM 2364 O O . GLY A 1 327 ? 21.568 20.864 -33.548 1.00 55.44 327 GLY A O 1
ATOM 2365 N N . MET A 1 328 ? 22.323 20.084 -31.584 1.00 61.56 328 MET A N 1
ATOM 2366 C CA . MET A 1 328 ? 21.173 19.193 -31.385 1.00 61.56 328 MET A CA 1
ATOM 2367 C C . MET A 1 328 ? 19.968 19.979 -30.860 1.00 61.56 328 MET A C 1
ATOM 2369 O O . MET A 1 328 ? 20.079 20.754 -29.912 1.00 61.56 328 MET A O 1
ATOM 2373 N N . TYR A 1 329 ? 18.802 19.778 -31.474 1.00 59.91 329 TYR A N 1
ATOM 2374 C CA . TYR A 1 329 ? 17.552 20.367 -30.995 1.00 59.91 329 TYR A CA 1
ATOM 2375 C C . TYR A 1 329 ? 17.123 19.676 -29.695 1.00 59.91 329 TYR A C 1
ATOM 2377 O O . TYR A 1 329 ? 17.057 18.450 -29.664 1.00 59.91 329 TYR A O 1
ATOM 2385 N N . GLU A 1 330 ? 16.756 20.438 -28.657 1.00 62.16 330 GLU A N 1
ATOM 2386 C CA . GLU A 1 330 ? 16.299 19.899 -27.359 1.00 62.16 330 GLU A CA 1
ATOM 2387 C C . GLU A 1 330 ? 15.213 18.822 -27.535 1.00 62.16 330 GLU A C 1
ATOM 2389 O O . GLU A 1 330 ? 15.295 17.744 -26.959 1.00 62.16 330 GLU A O 1
ATOM 2394 N N . SER A 1 331 ? 14.267 19.030 -28.457 1.00 63.44 331 SER A N 1
ATOM 2395 C CA . SER A 1 331 ? 13.218 18.047 -28.788 1.00 63.44 331 SER A CA 1
ATOM 2396 C C . SER A 1 331 ? 13.718 16.654 -29.215 1.00 63.44 331 SER A C 1
ATOM 2398 O O . SER A 1 331 ? 12.951 15.698 -29.163 1.00 63.44 331 SER A O 1
ATOM 2400 N N . TRP A 1 332 ? 14.971 16.510 -29.657 1.00 65.94 332 TRP A N 1
ATOM 2401 C CA . TRP A 1 332 ? 15.537 15.227 -30.086 1.00 65.94 332 TRP A CA 1
ATOM 2402 C C . TRP A 1 332 ? 16.015 14.380 -28.911 1.00 65.94 332 TRP A C 1
ATOM 2404 O O . TRP A 1 332 ? 15.983 13.154 -29.001 1.00 65.94 332 TRP A O 1
ATOM 2414 N N . LEU A 1 333 ? 16.433 15.025 -27.822 1.00 66.50 333 LEU A N 1
ATOM 2415 C CA . LEU A 1 333 ? 16.878 14.359 -26.599 1.00 66.50 333 LEU A CA 1
ATOM 2416 C C . LEU A 1 333 ? 15.683 13.858 -25.780 1.00 66.50 333 LEU A C 1
ATOM 2418 O O . LEU A 1 333 ? 15.786 12.835 -25.107 1.00 66.50 333 LEU A O 1
ATOM 2422 N N . HIS A 1 334 ? 14.549 14.559 -25.883 1.00 75.88 334 HIS A N 1
ATOM 2423 C CA . HIS A 1 334 ? 13.321 14.275 -25.149 1.00 75.88 334 HIS A CA 1
ATOM 2424 C C . HIS A 1 334 ? 12.504 13.174 -25.819 1.00 75.88 334 HIS A C 1
ATOM 2426 O O . HIS A 1 334 ? 11.851 13.387 -26.842 1.00 75.88 334 HIS A O 1
ATOM 2432 N N . GLN A 1 335 ? 12.513 11.987 -25.229 1.00 79.88 335 GLN A N 1
ATOM 2433 C CA . GLN A 1 335 ? 11.822 10.822 -25.759 1.00 79.88 335 GLN A CA 1
ATOM 2434 C C . GLN A 1 335 ? 11.243 10.001 -24.612 1.00 79.88 335 GLN A C 1
ATOM 2436 O O . GLN A 1 335 ? 11.947 9.690 -23.658 1.00 79.88 335 GLN A O 1
ATOM 2441 N N . PHE A 1 336 ? 9.949 9.674 -24.702 1.00 85.81 336 PHE A N 1
ATOM 2442 C CA . PHE A 1 336 ? 9.205 8.999 -23.630 1.00 85.81 336 PHE A CA 1
ATOM 2443 C C . PHE A 1 336 ? 9.319 9.677 -22.266 1.00 85.81 336 PHE A C 1
ATOM 2445 O O . PHE A 1 336 ? 9.426 9.022 -21.238 1.00 85.81 336 PHE A O 1
ATOM 2452 N N . ASN A 1 337 ? 9.286 11.010 -22.273 1.00 90.88 337 ASN A N 1
ATOM 2453 C CA . ASN A 1 337 ? 9.484 11.847 -21.092 1.00 90.88 337 ASN A CA 1
ATOM 2454 C C . ASN A 1 337 ? 10.881 11.755 -20.462 1.00 90.88 337 ASN A C 1
ATOM 2456 O O . ASN A 1 337 ? 11.115 12.424 -19.466 1.00 90.88 337 ASN A O 1
ATOM 2460 N N . GLU A 1 338 ? 11.831 11.044 -21.066 1.00 89.75 338 GLU A N 1
ATOM 2461 C CA . GLU A 1 338 ? 13.234 11.002 -20.652 1.00 89.75 338 GLU A CA 1
ATOM 2462 C C . GLU A 1 338 ? 14.122 11.883 -21.531 1.00 89.75 338 GLU A C 1
ATOM 2464 O O . GLU A 1 338 ? 13.770 12.191 -22.671 1.00 89.75 338 GLU A O 1
ATOM 2469 N N . VAL A 1 339 ? 15.284 12.274 -21.002 1.00 86.94 339 VAL A N 1
ATOM 2470 C CA . VAL A 1 339 ? 16.325 13.010 -21.737 1.00 86.94 339 VAL A CA 1
ATOM 2471 C C . VAL A 1 339 ? 17.519 12.079 -21.937 1.00 86.94 339 VAL A C 1
ATOM 2473 O O . VAL A 1 339 ? 18.254 11.781 -20.995 1.00 86.94 339 VAL A O 1
ATOM 2476 N N . TRP A 1 340 ? 17.702 11.589 -23.162 1.00 84.56 340 TRP A N 1
ATOM 2477 C CA . TRP A 1 340 ? 18.732 10.594 -23.480 1.00 84.56 340 TRP A CA 1
ATOM 2478 C C . TRP A 1 340 ? 20.074 11.231 -23.850 1.00 84.56 340 TRP A C 1
ATOM 2480 O O . TRP A 1 340 ? 20.128 12.253 -24.531 1.00 84.56 340 TRP A O 1
ATOM 2490 N N . GLY A 1 341 ? 21.170 10.590 -23.443 1.00 81.94 341 GLY A N 1
ATOM 2491 C CA . GLY A 1 341 ? 22.535 11.025 -23.723 1.00 81.94 341 GLY A CA 1
ATOM 2492 C C . GLY A 1 341 ? 23.000 10.597 -25.113 1.00 81.94 341 GLY A C 1
ATOM 2493 O O . GLY A 1 341 ? 23.546 9.507 -25.286 1.00 81.94 341 GLY A O 1
ATOM 2494 N N . TYR A 1 342 ? 22.825 11.468 -26.105 1.00 80.00 342 TYR A N 1
ATOM 2495 C CA . TYR A 1 342 ? 23.374 11.270 -27.447 1.00 80.00 342 TYR A CA 1
ATOM 2496 C C . TYR A 1 342 ? 24.850 11.679 -27.499 1.00 80.00 342 TYR A C 1
ATOM 2498 O O . TYR A 1 342 ? 25.233 12.729 -26.999 1.00 80.00 342 TYR A O 1
ATOM 2506 N N . GLN A 1 343 ? 25.679 10.846 -28.124 1.00 79.12 343 GLN A N 1
ATOM 2507 C CA . GLN A 1 343 ? 27.136 10.963 -28.122 1.00 79.12 343 GLN A CA 1
ATOM 2508 C C . GLN A 1 343 ? 27.679 10.985 -29.549 1.00 79.12 343 GLN A C 1
ATOM 2510 O O . GLN A 1 343 ? 27.125 10.322 -30.423 1.00 79.12 343 GLN A O 1
ATOM 2515 N N . THR A 1 344 ? 28.775 11.700 -29.807 1.00 80.56 344 THR A N 1
ATOM 2516 C CA . THR A 1 344 ? 29.571 11.446 -31.019 1.00 80.56 344 THR A CA 1
ATOM 2517 C C . THR A 1 344 ? 30.343 10.139 -30.842 1.00 80.56 344 THR A C 1
ATOM 2519 O O . THR A 1 344 ? 30.440 9.593 -29.742 1.00 80.56 344 THR A O 1
ATOM 2522 N N . ARG A 1 345 ? 30.943 9.613 -31.913 1.00 80.44 345 ARG A N 1
ATOM 2523 C CA . ARG A 1 345 ? 31.734 8.375 -31.816 1.00 80.44 345 ARG A CA 1
ATOM 2524 C C . ARG A 1 345 ? 32.919 8.491 -30.844 1.00 80.44 345 ARG A C 1
ATOM 2526 O O . ARG A 1 345 ? 33.304 7.495 -30.228 1.00 80.44 345 ARG A O 1
ATOM 2533 N N . GLU A 1 346 ? 33.522 9.673 -30.743 1.00 80.81 346 GLU A N 1
ATOM 2534 C CA . GLU A 1 346 ? 34.650 9.941 -29.845 1.00 80.81 346 GLU A CA 1
ATOM 2535 C C . GLU A 1 346 ? 34.200 9.938 -28.384 1.00 80.81 346 GLU A C 1
ATOM 2537 O O . GLU A 1 346 ? 34.774 9.245 -27.545 1.00 80.81 346 GLU A O 1
ATOM 2542 N N . THR A 1 347 ? 33.113 10.642 -28.085 1.00 83.38 347 THR A N 1
ATOM 2543 C CA . THR A 1 347 ? 32.615 10.766 -26.715 1.00 83.38 347 THR A CA 1
ATOM 2544 C C . THR A 1 347 ? 31.946 9.474 -26.253 1.00 83.38 347 THR A C 1
ATOM 2546 O O . THR A 1 347 ? 32.072 9.098 -25.092 1.00 83.38 347 THR A O 1
ATOM 2549 N N . ALA A 1 348 ? 31.358 8.702 -27.173 1.00 84.50 348 ALA A N 1
ATOM 2550 C CA . ALA A 1 348 ? 30.877 7.351 -26.902 1.00 84.50 348 ALA A CA 1
ATOM 2551 C C . ALA A 1 348 ? 32.008 6.409 -26.446 1.00 84.50 348 ALA A C 1
ATOM 2553 O O . ALA A 1 348 ? 31.787 5.598 -25.550 1.00 84.50 348 ALA A O 1
ATOM 2554 N N . MET A 1 349 ? 33.233 6.528 -26.985 1.00 85.62 349 MET A N 1
ATOM 2555 C CA . MET A 1 349 ? 34.376 5.771 -26.443 1.00 85.62 349 MET A CA 1
ATOM 2556 C C . MET A 1 349 ? 34.705 6.178 -25.016 1.00 85.62 349 MET A C 1
ATOM 2558 O O . MET A 1 349 ? 35.063 5.316 -24.223 1.00 85.62 349 MET A O 1
ATOM 2562 N N . GLN A 1 350 ? 34.613 7.465 -24.690 1.00 87.00 350 GLN A N 1
ATOM 2563 C CA . GLN A 1 350 ? 34.901 7.948 -23.341 1.00 87.00 350 GLN A CA 1
ATOM 2564 C C . GLN A 1 350 ? 33.845 7.441 -22.353 1.00 87.00 350 GLN A C 1
ATOM 2566 O O . GLN A 1 350 ? 34.199 6.837 -21.344 1.00 87.00 350 GLN A O 1
ATOM 2571 N N . VAL A 1 351 ? 32.560 7.593 -22.692 1.00 86.25 351 VAL A N 1
ATOM 2572 C CA . VAL A 1 351 ? 31.419 7.097 -21.902 1.00 86.25 351 VAL A CA 1
ATOM 2573 C C . VAL A 1 351 ? 31.503 5.586 -21.681 1.00 86.25 351 VAL A C 1
ATOM 2575 O O . VAL A 1 351 ? 31.269 5.113 -20.572 1.00 86.25 351 VAL A O 1
ATOM 2578 N N . CYS A 1 352 ? 31.878 4.827 -22.712 1.00 89.38 352 CYS A N 1
ATOM 2579 C CA . CYS A 1 352 ? 32.007 3.374 -22.624 1.00 89.38 352 CYS A CA 1
ATOM 2580 C C . CYS A 1 352 ? 33.390 2.890 -22.166 1.00 89.38 352 CYS A C 1
ATOM 2582 O O . CYS A 1 352 ? 33.650 1.692 -22.235 1.00 89.38 352 CYS A O 1
ATOM 2584 N N . ALA A 1 353 ? 34.300 3.779 -21.748 1.00 89.75 353 ALA A N 1
ATOM 2585 C CA . ALA A 1 353 ? 35.682 3.437 -21.391 1.00 89.75 353 ALA A CA 1
ATOM 2586 C C . ALA A 1 353 ? 36.400 2.554 -22.445 1.00 89.75 353 ALA A C 1
ATOM 2588 O O . ALA A 1 353 ? 37.165 1.650 -22.120 1.00 89.75 353 ALA A O 1
ATOM 2589 N N . GLY A 1 354 ? 36.126 2.804 -23.727 1.00 85.38 354 GLY A N 1
ATOM 2590 C CA . GLY A 1 354 ? 36.654 2.065 -24.876 1.00 85.38 354 GLY A CA 1
ATOM 2591 C C . GLY A 1 354 ? 35.862 0.813 -25.274 1.00 85.38 354 GLY A C 1
ATOM 2592 O O . GLY A 1 354 ? 36.076 0.306 -26.373 1.00 85.38 354 GLY A O 1
ATOM 2593 N N . ALA A 1 355 ? 34.919 0.348 -24.451 1.00 91.62 355 ALA A N 1
ATOM 2594 C CA . ALA A 1 355 ? 34.128 -0.859 -24.689 1.00 91.62 355 ALA A CA 1
ATOM 2595 C C . ALA A 1 355 ? 32.874 -0.573 -25.536 1.00 91.62 355 ALA A C 1
ATOM 2597 O O . ALA A 1 355 ? 31.738 -0.649 -25.065 1.00 91.62 355 ALA A O 1
ATOM 2598 N N . LEU A 1 356 ? 33.091 -0.191 -26.798 1.00 90.38 356 LEU A N 1
ATOM 2599 C CA . LEU A 1 356 ? 32.028 -0.161 -27.803 1.00 90.38 356 LEU A CA 1
ATOM 2600 C C . LEU A 1 356 ? 31.859 -1.549 -28.447 1.00 90.38 356 LEU A C 1
ATOM 2602 O O . LEU A 1 356 ? 32.853 -2.249 -28.648 1.00 90.38 356 LEU A O 1
ATOM 2606 N N . PRO A 1 357 ? 30.630 -1.934 -28.823 1.00 91.88 357 PRO A N 1
ATOM 2607 C CA . PRO A 1 357 ? 30.345 -3.230 -29.420 1.00 91.88 357 PRO A CA 1
ATOM 2608 C C . PRO A 1 357 ? 30.943 -3.339 -30.818 1.00 91.88 357 PRO A C 1
ATOM 2610 O O . PRO A 1 357 ? 30.969 -2.365 -31.571 1.00 91.88 357 PRO A O 1
ATOM 2613 N N . SER A 1 358 ? 31.351 -4.546 -31.208 1.00 92.00 358 SER A N 1
ATOM 2614 C CA . SER A 1 358 ? 31.655 -4.829 -32.611 1.00 92.00 358 SER A CA 1
ATOM 2615 C C . SER A 1 358 ? 30.393 -4.734 -33.476 1.00 92.00 358 SER A C 1
ATOM 2617 O O . SER A 1 358 ? 29.263 -4.892 -33.000 1.00 92.00 358 SER A O 1
ATOM 2619 N N . LEU A 1 359 ? 30.575 -4.540 -34.780 1.00 90.62 359 LEU A N 1
ATOM 2620 C CA . LEU A 1 359 ? 29.498 -4.544 -35.764 1.00 90.62 3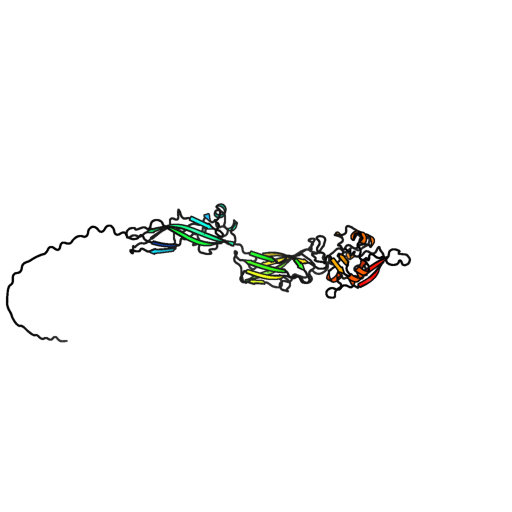59 LEU A CA 1
ATOM 2621 C C . LEU A 1 359 ? 28.732 -5.869 -35.720 1.00 90.62 359 LEU A C 1
ATOM 2623 O O . LEU A 1 359 ? 27.502 -5.870 -35.736 1.00 90.62 359 LEU A O 1
ATOM 2627 N N . SER A 1 360 ? 29.452 -6.987 -35.612 1.00 92.56 360 SER A N 1
ATOM 2628 C CA . SER A 1 360 ? 28.848 -8.317 -35.500 1.00 92.56 360 SER A CA 1
ATOM 2629 C C . SER A 1 360 ? 27.993 -8.465 -34.240 1.00 92.56 360 SER A C 1
ATOM 2631 O O . SER A 1 360 ? 26.906 -9.037 -34.309 1.00 92.56 360 SER A O 1
ATOM 2633 N N . ALA A 1 361 ? 28.436 -7.914 -33.106 1.00 93.38 361 ALA A N 1
ATOM 2634 C CA . ALA A 1 361 ? 27.684 -7.943 -31.859 1.00 93.38 361 ALA A CA 1
ATOM 2635 C C . ALA A 1 361 ? 26.409 -7.090 -31.969 1.00 93.38 361 ALA A C 1
ATOM 2637 O O . ALA A 1 361 ? 25.323 -7.556 -31.622 1.00 93.38 361 ALA A O 1
ATOM 2638 N N . LEU A 1 362 ? 26.499 -5.875 -32.520 1.00 90.81 362 LEU A N 1
ATOM 2639 C CA . LEU A 1 362 ? 25.321 -5.032 -32.753 1.00 90.81 362 LEU A CA 1
ATOM 2640 C C . LEU A 1 362 ? 24.315 -5.672 -33.714 1.00 90.81 362 LEU A C 1
ATOM 2642 O O . LEU A 1 362 ? 23.113 -5.622 -33.459 1.00 90.81 362 LEU A O 1
ATOM 2646 N N . GLN A 1 363 ? 24.788 -6.292 -34.798 1.00 91.50 363 GLN A N 1
ATOM 2647 C CA . GLN A 1 363 ? 23.932 -7.039 -35.722 1.00 91.50 363 GLN A CA 1
ATOM 2648 C C . GLN A 1 363 ? 23.255 -8.221 -35.021 1.00 91.50 363 GLN A C 1
ATOM 2650 O O . GLN A 1 363 ? 22.068 -8.456 -35.237 1.00 91.50 363 GLN A O 1
ATOM 2655 N N . ALA A 1 364 ? 23.973 -8.930 -34.143 1.00 93.50 364 ALA A N 1
ATOM 2656 C CA . ALA A 1 364 ? 23.385 -9.991 -33.335 1.00 93.50 364 ALA A CA 1
ATOM 2657 C C . ALA A 1 364 ? 22.276 -9.445 -32.424 1.00 93.50 364 ALA A C 1
ATOM 2659 O O . ALA A 1 364 ? 21.178 -9.994 -32.425 1.00 93.50 364 ALA A O 1
ATOM 2660 N N . LEU A 1 365 ? 22.510 -8.335 -31.712 1.00 91.56 365 LEU A N 1
ATOM 2661 C CA . LEU A 1 365 ? 21.495 -7.710 -30.855 1.00 91.56 365 LEU A CA 1
ATOM 2662 C C . LEU A 1 365 ? 20.264 -7.242 -31.642 1.00 91.56 365 LEU A C 1
ATOM 2664 O O . LEU A 1 365 ? 19.140 -7.475 -31.202 1.00 91.56 365 LEU A O 1
ATOM 2668 N N . ALA A 1 366 ? 20.457 -6.615 -32.804 1.00 88.56 366 ALA A N 1
ATOM 2669 C CA . ALA A 1 366 ? 19.361 -6.144 -33.652 1.00 88.56 366 ALA A CA 1
ATOM 2670 C C . ALA A 1 366 ? 18.547 -7.297 -34.278 1.00 88.56 366 ALA A C 1
ATOM 2672 O O . ALA A 1 366 ? 17.333 -7.173 -34.490 1.00 88.56 366 ALA A O 1
ATOM 2673 N N . ALA A 1 367 ? 19.194 -8.438 -34.536 1.00 91.25 367 ALA A N 1
ATOM 2674 C CA . ALA A 1 367 ? 18.542 -9.654 -35.008 1.00 91.25 367 ALA A CA 1
ATOM 2675 C C . ALA A 1 367 ? 17.789 -10.408 -33.895 1.00 91.25 367 ALA A C 1
ATOM 2677 O O . ALA A 1 367 ? 16.793 -11.072 -34.192 1.00 91.25 367 ALA A O 1
ATOM 2678 N N . THR A 1 368 ? 18.215 -10.299 -32.630 1.00 92.50 368 THR A N 1
ATOM 2679 C CA . THR A 1 368 ? 17.562 -10.965 -31.492 1.00 92.50 368 THR A CA 1
ATOM 2680 C C . THR A 1 368 ? 16.123 -10.487 -31.322 1.00 92.50 368 THR A C 1
ATOM 2682 O O . THR A 1 368 ? 15.839 -9.284 -31.286 1.00 92.50 368 THR A O 1
ATOM 2685 N N . LYS A 1 369 ? 15.199 -11.445 -31.175 1.00 91.25 369 LYS A N 1
ATOM 2686 C CA . LYS A 1 369 ? 13.780 -11.183 -30.920 1.00 91.25 369 LYS A CA 1
ATOM 2687 C C . LYS A 1 369 ? 13.342 -11.732 -29.567 1.00 91.25 369 LYS A C 1
ATOM 2689 O O . LYS A 1 369 ? 13.700 -12.847 -29.205 1.00 91.25 369 LYS A O 1
ATOM 2694 N N . VAL A 1 370 ? 12.505 -10.969 -28.874 1.00 90.00 370 VAL A N 1
ATOM 2695 C CA . VAL A 1 370 ? 11.803 -11.364 -27.648 1.00 90.00 370 VAL A CA 1
ATOM 2696 C C . VAL A 1 370 ? 10.315 -11.192 -27.918 1.00 90.00 370 VAL A C 1
ATOM 2698 O O . VAL A 1 370 ? 9.874 -10.103 -28.277 1.00 90.00 370 VAL A O 1
ATOM 2701 N N . ASN A 1 371 ? 9.542 -12.278 -27.823 1.00 88.38 371 ASN A N 1
ATOM 2702 C CA . ASN A 1 371 ? 8.101 -12.284 -28.120 1.00 88.38 371 ASN A CA 1
ATOM 2703 C C . ASN A 1 371 ? 7.747 -11.648 -29.485 1.00 88.38 371 ASN A C 1
ATOM 2705 O O . ASN A 1 371 ? 6.747 -10.950 -29.626 1.00 88.38 371 ASN A O 1
ATOM 2709 N N . GLY A 1 372 ? 8.596 -11.867 -30.496 1.00 86.62 372 GLY A N 1
ATOM 2710 C CA . GLY A 1 372 ? 8.424 -11.329 -31.852 1.00 86.62 372 GLY A CA 1
ATOM 2711 C C . GLY A 1 372 ? 8.878 -9.876 -32.052 1.00 86.62 372 GLY A C 1
ATOM 2712 O O . GLY A 1 372 ? 8.963 -9.432 -33.196 1.00 86.62 372 GLY A O 1
ATOM 2713 N N . LEU A 1 373 ? 9.238 -9.150 -30.988 1.00 86.50 373 LEU A N 1
ATOM 2714 C CA . LEU A 1 373 ? 9.777 -7.786 -31.052 1.00 86.50 373 LEU A CA 1
ATOM 2715 C C . LEU A 1 373 ? 11.313 -7.792 -31.046 1.00 86.50 373 LEU A C 1
ATOM 2717 O O . LEU A 1 373 ? 11.901 -8.708 -30.473 1.00 86.50 373 LEU A O 1
ATOM 2721 N N . PRO A 1 374 ? 11.996 -6.795 -31.648 1.00 87.56 374 PRO A N 1
ATOM 2722 C CA . PRO A 1 374 ? 13.419 -6.553 -31.391 1.00 87.56 374 PRO A CA 1
ATOM 2723 C C . PRO A 1 374 ? 13.721 -6.569 -29.886 1.00 87.56 374 PRO A C 1
ATOM 2725 O O . PRO A 1 374 ? 12.989 -5.953 -29.113 1.00 87.56 374 PRO A O 1
ATOM 2728 N N . ALA A 1 375 ? 14.790 -7.250 -29.464 1.00 89.44 375 ALA A N 1
ATOM 2729 C CA . ALA A 1 375 ? 15.140 -7.373 -28.044 1.00 89.44 375 ALA A CA 1
ATOM 2730 C C . ALA A 1 375 ? 15.313 -6.007 -27.361 1.00 89.44 375 ALA A C 1
ATOM 2732 O O . ALA A 1 375 ? 14.818 -5.791 -26.261 1.00 89.44 375 ALA A O 1
ATOM 2733 N N . SER A 1 376 ? 15.935 -5.058 -28.061 1.00 86.31 376 SER A N 1
ATOM 2734 C CA . SER A 1 376 ? 16.064 -3.659 -27.643 1.00 86.31 376 SER A CA 1
ATOM 2735 C C . SER A 1 376 ? 14.706 -2.980 -27.414 1.00 86.31 376 SER A C 1
ATOM 2737 O O . SER A 1 376 ? 14.557 -2.203 -26.477 1.00 86.31 376 SER A O 1
ATOM 2739 N N . GLN A 1 377 ? 13.699 -3.271 -28.239 1.00 85.62 377 GLN A N 1
ATOM 2740 C CA . GLN A 1 377 ? 12.357 -2.708 -28.095 1.00 85.62 377 GLN A CA 1
ATOM 2741 C C . GLN A 1 377 ? 11.606 -3.339 -26.926 1.00 85.62 377 GLN A C 1
ATOM 2743 O O . GLN A 1 377 ? 11.002 -2.619 -26.137 1.00 85.62 377 GLN A O 1
ATOM 2748 N N . ALA A 1 378 ? 11.666 -4.666 -26.796 1.00 88.94 378 ALA A N 1
ATOM 2749 C CA . ALA A 1 378 ? 11.061 -5.380 -25.674 1.00 88.94 378 ALA A CA 1
ATOM 2750 C C . ALA A 1 378 ? 11.654 -4.941 -24.323 1.00 88.94 378 ALA A C 1
ATOM 2752 O O . ALA A 1 378 ? 10.947 -4.896 -23.326 1.00 88.94 378 ALA A O 1
ATOM 2753 N N . ALA A 1 379 ? 12.934 -4.567 -24.314 1.00 90.69 379 ALA A N 1
ATOM 2754 C CA . ALA A 1 379 ? 13.642 -4.053 -23.147 1.00 90.69 379 ALA A CA 1
ATOM 2755 C C . ALA A 1 379 ? 13.380 -2.571 -22.839 1.00 90.69 379 ALA A C 1
ATOM 2757 O O . ALA A 1 379 ? 13.913 -2.066 -21.854 1.00 90.69 379 ALA A O 1
ATOM 2758 N N . GLY A 1 380 ? 12.635 -1.862 -23.695 1.00 89.06 380 GLY A N 1
ATOM 2759 C CA . GLY A 1 380 ? 12.374 -0.427 -23.567 1.00 89.06 380 GLY A CA 1
ATOM 2760 C C . GLY A 1 380 ? 13.484 0.494 -24.083 1.00 89.06 380 GLY A C 1
ATOM 2761 O O . GLY A 1 380 ? 13.340 1.708 -23.999 1.00 89.06 380 GLY A O 1
ATOM 2762 N N . TRP A 1 381 ? 14.568 -0.039 -24.657 1.00 86.81 381 TRP A N 1
ATOM 2763 C CA . TRP A 1 381 ? 15.729 0.754 -25.100 1.00 86.81 381 TRP A CA 1
ATOM 2764 C C . TRP A 1 381 ? 15.457 1.563 -26.364 1.00 86.81 381 TRP A C 1
ATOM 2766 O O . TRP A 1 381 ? 16.166 2.526 -26.649 1.00 86.81 381 TRP A O 1
ATOM 2776 N N . THR A 1 382 ? 14.486 1.144 -27.179 1.00 69.56 382 THR A N 1
ATOM 2777 C CA . THR A 1 382 ? 14.187 1.826 -28.441 1.00 69.56 382 THR A CA 1
ATOM 2778 C C . THR A 1 382 ? 13.082 2.847 -28.270 1.00 69.56 382 THR A C 1
ATOM 2780 O O . THR A 1 382 ? 12.015 2.516 -27.754 1.00 69.56 382 THR A O 1
ATOM 2783 N N . VAL A 1 383 ? 13.267 4.025 -28.854 1.00 55.94 383 VAL A N 1
ATOM 2784 C CA . VAL A 1 383 ? 12.220 5.041 -28.933 1.00 55.94 383 VAL A CA 1
ATOM 2785 C C . VAL A 1 383 ? 11.543 5.013 -30.305 1.00 55.94 383 VAL A C 1
ATOM 2787 O O . VAL A 1 383 ? 12.191 5.294 -31.304 1.00 55.94 383 VAL A O 1
ATOM 2790 N N . PRO A 1 384 ? 10.248 4.695 -30.437 1.00 44.75 384 PRO A N 1
ATOM 2791 C CA . PRO A 1 384 ? 9.494 4.864 -31.668 1.00 44.75 384 PRO A CA 1
ATOM 2792 C C . PRO A 1 384 ? 9.373 6.353 -32.019 1.00 44.75 384 PRO A C 1
ATOM 2794 O O . PRO A 1 384 ? 8.880 7.142 -31.217 1.00 44.75 384 PRO A O 1
ATOM 2797 N N . GLY A 1 385 ? 9.749 6.720 -33.248 1.00 42.81 385 GLY A N 1
ATOM 2798 C CA . GLY A 1 385 ? 9.297 7.974 -33.858 1.00 42.81 385 GLY A CA 1
ATOM 2799 C C . GLY A 1 385 ? 10.386 8.867 -34.447 1.00 42.81 385 GLY A C 1
ATOM 2800 O O . GLY A 1 385 ? 10.864 9.797 -33.802 1.00 42.81 385 GLY A O 1
ATOM 2801 N N . GLY A 1 386 ? 10.663 8.668 -35.738 1.00 40.22 386 GLY A N 1
ATOM 2802 C CA . GLY A 1 386 ? 11.141 9.716 -36.644 1.00 40.22 386 GLY A CA 1
ATOM 2803 C C . GLY A 1 386 ? 12.445 9.393 -37.380 1.00 40.22 386 GLY A C 1
ATOM 2804 O O . GLY A 1 386 ? 13.399 8.894 -36.799 1.00 40.22 386 GLY A O 1
ATOM 2805 N N . PHE A 1 387 ? 12.455 9.721 -38.672 1.00 42.34 387 PHE A N 1
ATOM 2806 C CA . PHE A 1 387 ? 13.386 9.302 -39.731 1.00 42.34 387 PHE A CA 1
ATOM 2807 C C . PHE A 1 387 ? 14.867 9.726 -39.623 1.00 42.34 387 PHE A C 1
ATOM 2809 O O . PHE A 1 387 ? 15.585 9.595 -40.604 1.00 42.34 387 PHE A O 1
ATOM 2816 N N . ASP A 1 388 ? 15.376 10.161 -38.471 1.00 50.84 388 ASP A N 1
ATOM 2817 C CA . ASP A 1 388 ? 16.765 10.638 -38.374 1.00 50.84 388 ASP A CA 1
ATOM 2818 C C . ASP A 1 388 ? 17.463 10.117 -37.119 1.00 50.84 388 ASP A C 1
ATOM 2820 O O . ASP A 1 388 ? 16.964 10.333 -36.018 1.00 50.84 388 ASP A O 1
ATOM 2824 N N . ALA A 1 389 ? 18.604 9.435 -37.321 1.00 48.25 389 ALA A N 1
ATOM 2825 C CA . ALA A 1 389 ? 19.701 9.065 -36.400 1.00 48.25 389 ALA A CA 1
ATOM 2826 C C . ALA A 1 389 ? 19.394 8.437 -35.014 1.00 48.25 389 ALA A C 1
ATOM 2828 O O . ALA A 1 389 ? 20.324 7.992 -34.341 1.00 48.25 389 ALA A O 1
ATOM 2829 N N . ARG A 1 390 ? 18.128 8.324 -34.605 1.00 56.44 390 ARG A N 1
ATOM 2830 C CA . ARG A 1 390 ? 17.688 8.031 -33.227 1.00 56.44 390 ARG A CA 1
ATOM 2831 C C . ARG A 1 390 ? 17.627 6.549 -32.836 1.00 56.44 390 ARG A C 1
ATOM 2833 O O . ARG A 1 390 ? 17.510 6.239 -31.658 1.00 56.44 390 ARG A O 1
ATOM 2840 N N . HIS A 1 391 ? 17.769 5.633 -33.793 1.00 60.62 391 HIS A N 1
ATOM 2841 C CA . HIS A 1 391 ? 17.742 4.172 -33.565 1.00 60.62 391 HIS A CA 1
ATOM 2842 C C . HIS A 1 391 ? 19.097 3.496 -33.703 1.00 60.62 391 HIS A C 1
ATOM 2844 O O . HIS A 1 391 ? 19.192 2.272 -33.656 1.00 60.62 391 HIS A O 1
ATOM 2850 N N . TYR A 1 392 ? 20.141 4.286 -33.922 1.00 64.38 392 TYR A N 1
ATOM 2851 C CA . TYR A 1 392 ? 21.428 3.770 -34.339 1.00 64.38 392 TYR A CA 1
ATOM 2852 C C . TYR A 1 392 ? 22.396 3.686 -33.166 1.00 64.38 392 TYR A C 1
ATOM 2854 O O . TYR A 1 392 ? 22.554 4.656 -32.431 1.00 64.38 392 TYR A O 1
ATOM 2862 N N . ALA A 1 393 ? 23.097 2.562 -33.048 1.00 69.94 393 ALA A N 1
ATOM 2863 C CA . ALA A 1 393 ? 24.233 2.408 -32.142 1.00 69.94 393 ALA A CA 1
ATOM 2864 C C . ALA A 1 393 ? 25.556 2.397 -32.923 1.00 69.94 393 ALA A C 1
ATOM 2866 O O . ALA A 1 393 ? 25.602 1.925 -34.065 1.00 69.94 393 ALA A O 1
ATOM 2867 N N . PHE A 1 394 ? 26.625 2.925 -32.320 1.00 78.38 394 PHE A N 1
ATOM 2868 C CA . PHE A 1 394 ? 27.969 2.905 -32.905 1.00 78.38 394 PHE A CA 1
ATOM 2869 C C . PHE A 1 394 ? 28.611 1.529 -32.802 1.00 78.38 394 PHE A C 1
ATOM 2871 O O . PHE A 1 394 ? 28.730 0.989 -31.704 1.00 78.38 394 PHE A O 1
ATOM 2878 N N . ALA A 1 395 ? 29.120 1.031 -33.926 1.00 79.75 395 ALA A N 1
ATOM 2879 C CA . ALA A 1 395 ? 30.092 -0.045 -33.903 1.00 79.75 395 ALA A CA 1
ATOM 2880 C C . ALA A 1 395 ? 31.489 0.485 -33.526 1.00 79.75 395 ALA A C 1
ATOM 2882 O O . ALA A 1 395 ? 31.827 1.662 -33.731 1.00 79.75 395 ALA A O 1
ATOM 2883 N N . LEU A 1 396 ? 32.320 -0.405 -32.992 1.00 80.50 396 LEU A N 1
ATOM 2884 C CA . LEU A 1 396 ? 33.729 -0.151 -32.726 1.00 80.50 396 LEU A CA 1
ATOM 2885 C C . LEU A 1 396 ? 34.494 0.098 -34.034 1.00 80.50 396 LEU A C 1
ATOM 2887 O O . LEU A 1 396 ? 35.346 0.987 -34.079 1.00 80.50 396 LEU A O 1
ATOM 2891 N N . GLU A 1 397 ? 34.170 -0.650 -35.087 1.00 84.88 397 GLU A N 1
ATOM 2892 C CA . GLU A 1 397 ? 34.826 -0.622 -36.389 1.00 84.88 397 GLU A CA 1
ATOM 2893 C C . GLU A 1 397 ? 34.539 0.663 -37.180 1.00 84.88 397 GLU A C 1
ATOM 2895 O O . GLU A 1 397 ? 33.428 1.204 -37.196 1.00 84.88 397 GLU A O 1
ATOM 2900 N N . THR A 1 398 ? 35.551 1.116 -37.920 1.00 78.62 398 THR A N 1
ATOM 2901 C CA . THR A 1 398 ? 35.432 2.217 -38.879 1.00 78.62 398 THR A CA 1
ATOM 2902 C C . THR A 1 398 ? 35.045 1.692 -40.259 1.00 78.62 398 THR A C 1
ATOM 2904 O O . THR A 1 398 ? 35.398 0.579 -40.652 1.00 78.62 398 THR A O 1
ATOM 2907 N N . ALA A 1 399 ? 34.288 2.491 -41.004 1.00 77.62 399 ALA A N 1
ATOM 2908 C CA . ALA A 1 399 ? 33.891 2.179 -42.369 1.00 77.62 399 ALA A CA 1
ATOM 2909 C C . ALA A 1 399 ? 34.898 2.765 -43.382 1.00 77.62 399 ALA A C 1
ATOM 2911 O O . ALA A 1 399 ? 35.553 3.766 -43.079 1.00 77.62 399 ALA A O 1
ATOM 2912 N N . PRO A 1 400 ? 35.015 2.191 -44.598 1.00 70.69 400 PRO A N 1
ATOM 2913 C CA . PRO A 1 400 ? 35.912 2.703 -45.631 1.00 70.69 400 PRO A CA 1
ATOM 2914 C C . PRO A 1 400 ? 35.634 4.177 -45.958 1.00 70.69 400 PRO A C 1
ATOM 2916 O O . PRO A 1 400 ? 34.482 4.572 -46.171 1.00 70.69 400 PRO A O 1
ATOM 2919 N N . SER A 1 401 ? 36.690 4.990 -46.035 1.00 63.22 401 SER A N 1
ATOM 2920 C CA . SER A 1 401 ? 36.580 6.395 -46.436 1.00 63.22 401 SER A CA 1
ATOM 2921 C C . SER A 1 401 ? 36.189 6.502 -47.912 1.00 63.22 401 SER A C 1
ATOM 2923 O O . SER A 1 401 ? 36.845 5.904 -48.767 1.00 63.22 401 SER A O 1
ATOM 2925 N N . LEU A 1 402 ? 35.182 7.313 -48.233 1.00 58.06 402 LEU A N 1
ATOM 2926 C CA . LEU A 1 402 ? 34.906 7.755 -49.603 1.00 58.06 402 LEU A CA 1
ATOM 2927 C C . LEU A 1 402 ? 35.248 9.248 -49.689 1.00 58.06 402 LEU A C 1
ATOM 2929 O O . LEU A 1 402 ? 34.771 10.012 -48.855 1.00 58.06 402 LEU A O 1
ATOM 2933 N N . ASN A 1 403 ? 36.112 9.609 -50.650 1.00 53.09 403 ASN A N 1
ATOM 2934 C CA . ASN A 1 403 ? 36.562 10.960 -51.030 1.00 53.09 403 ASN A CA 1
ATOM 2935 C C . ASN A 1 403 ? 35.959 12.116 -50.202 1.00 53.09 403 ASN A C 1
ATOM 2937 O O . ASN A 1 403 ? 34.849 12.541 -50.501 1.00 53.09 403 ASN A O 1
ATOM 2941 N N . THR A 1 404 ? 36.765 12.637 -49.261 1.00 53.53 404 THR A N 1
ATOM 2942 C CA . THR A 1 404 ? 36.610 13.832 -48.387 1.00 53.53 404 THR A CA 1
ATOM 2943 C C . THR A 1 404 ? 36.147 13.650 -46.935 1.00 53.53 404 THR A C 1
ATOM 2945 O O . THR A 1 404 ? 36.237 14.622 -46.192 1.00 53.53 404 THR A O 1
ATOM 2948 N N . ASP A 1 405 ? 35.756 12.456 -46.475 1.00 56.12 405 ASP A N 1
ATOM 2949 C CA . ASP A 1 405 ? 35.505 12.206 -45.038 1.00 56.12 405 ASP A CA 1
ATOM 2950 C C . ASP A 1 405 ? 36.271 10.960 -44.542 1.00 56.12 405 ASP A C 1
ATOM 2952 O O . ASP A 1 405 ? 35.824 9.828 -44.771 1.00 56.12 405 ASP A O 1
ATOM 2956 N N . PRO A 1 406 ? 37.453 11.133 -43.914 1.00 57.88 406 PRO A N 1
ATOM 2957 C CA . PRO A 1 406 ? 38.260 10.023 -43.409 1.00 57.88 406 PRO A CA 1
ATOM 2958 C C . PRO A 1 406 ? 37.677 9.366 -42.147 1.00 57.88 406 PRO A C 1
ATOM 2960 O O . PRO A 1 406 ? 38.222 8.368 -41.680 1.00 57.88 406 PRO A O 1
ATOM 2963 N N . TYR A 1 407 ? 36.568 9.882 -41.607 1.00 67.81 407 TYR A N 1
ATOM 2964 C CA . TYR A 1 407 ? 36.006 9.459 -40.333 1.00 67.81 407 TYR A CA 1
ATOM 2965 C C . TYR A 1 407 ? 34.558 8.990 -40.521 1.00 67.81 407 TYR A C 1
ATOM 2967 O O . TYR A 1 407 ? 33.591 9.700 -40.234 1.00 67.81 407 TYR A O 1
ATOM 2975 N N . ARG A 1 408 ? 34.405 7.734 -40.966 1.00 76.88 408 ARG A N 1
ATOM 2976 C CA . ARG A 1 408 ? 33.114 7.038 -41.071 1.00 76.88 408 ARG A CA 1
ATOM 2977 C C . ARG A 1 408 ? 33.038 5.839 -40.136 1.00 76.88 408 ARG A C 1
ATOM 2979 O O . ARG A 1 408 ? 34.016 5.115 -39.965 1.00 76.88 408 ARG A O 1
ATOM 2986 N N . VAL A 1 409 ? 31.864 5.600 -39.566 1.00 81.44 409 VAL A N 1
ATOM 2987 C CA . VAL A 1 409 ? 31.601 4.480 -38.652 1.00 81.44 409 VAL A CA 1
ATOM 2988 C C . VAL A 1 409 ? 30.427 3.644 -39.114 1.00 81.44 409 VAL A C 1
ATOM 2990 O O . VAL A 1 409 ? 29.453 4.170 -39.662 1.00 81.44 409 VAL A O 1
ATOM 2993 N N . TYR A 1 410 ? 30.512 2.340 -38.858 1.00 86.31 410 TYR A N 1
ATOM 2994 C CA . TYR A 1 410 ? 29.348 1.481 -38.991 1.00 86.31 410 TYR A CA 1
ATOM 2995 C C . TYR A 1 410 ? 28.356 1.768 -37.871 1.00 86.31 410 TYR A C 1
ATOM 2997 O O . TYR A 1 410 ? 28.713 2.009 -36.716 1.00 86.31 410 TYR A O 1
ATOM 3005 N N . THR A 1 411 ? 27.087 1.744 -38.243 1.00 84.62 411 THR A N 1
ATOM 3006 C CA . THR A 1 411 ? 25.967 1.944 -37.335 1.00 84.62 411 THR A CA 1
ATOM 3007 C C . THR A 1 411 ? 24.905 0.904 -37.626 1.00 84.62 411 THR A C 1
ATOM 3009 O O . THR A 1 411 ? 24.722 0.509 -38.779 1.00 84.62 411 THR A O 1
ATOM 3012 N N . VAL A 1 412 ? 24.212 0.448 -36.590 1.00 86.56 412 VAL A N 1
ATOM 3013 C CA . VAL A 1 412 ? 23.127 -0.528 -36.729 1.00 86.56 412 VAL A CA 1
ATOM 3014 C C . VAL A 1 412 ? 21.849 0.086 -36.198 1.00 86.56 412 VAL A C 1
ATOM 3016 O O . VAL A 1 412 ? 21.828 0.571 -35.070 1.00 86.56 412 VAL A O 1
ATOM 3019 N N . ASP A 1 413 ? 20.809 0.072 -37.026 1.00 83.81 413 ASP A N 1
ATOM 3020 C CA . ASP A 1 413 ? 19.455 0.431 -36.627 1.00 83.81 413 ASP A CA 1
ATOM 3021 C C . ASP A 1 413 ? 18.850 -0.712 -35.801 1.00 83.81 413 ASP A C 1
ATOM 3023 O O . ASP A 1 413 ? 18.602 -1.811 -36.308 1.00 83.81 413 ASP A O 1
ATOM 3027 N N . MET A 1 414 ? 18.619 -0.443 -34.519 1.00 79.00 414 MET A N 1
ATOM 3028 C CA . MET A 1 414 ? 18.125 -1.419 -33.549 1.00 79.00 414 MET A CA 1
ATOM 3029 C C . MET A 1 414 ? 16.654 -1.808 -33.761 1.00 79.00 414 MET A C 1
ATOM 3031 O O . MET A 1 414 ? 16.202 -2.779 -33.155 1.00 79.00 414 MET A O 1
ATOM 3035 N N . GLN A 1 415 ? 15.903 -1.070 -34.584 1.00 74.31 415 GLN A N 1
ATOM 3036 C CA . GLN A 1 415 ? 14.510 -1.369 -34.922 1.00 74.31 415 GLN A CA 1
ATOM 3037 C C . GLN A 1 415 ? 14.404 -2.102 -36.259 1.00 74.31 415 GLN A C 1
ATOM 3039 O O . GLN A 1 415 ? 13.730 -3.130 -36.353 1.00 74.31 415 GLN A O 1
ATOM 3044 N N . LEU A 1 416 ? 15.084 -1.587 -37.285 1.00 78.12 416 LEU A N 1
ATOM 3045 C CA . LEU A 1 416 ? 15.003 -2.097 -38.656 1.00 78.12 416 LEU A CA 1
ATOM 3046 C C . LEU A 1 416 ? 15.973 -3.247 -38.938 1.00 78.12 416 LEU A C 1
ATOM 3048 O O . LEU A 1 416 ? 15.855 -3.893 -39.977 1.00 78.12 416 LEU A O 1
ATOM 3052 N N . ASN A 1 417 ? 16.914 -3.516 -38.027 1.00 81.88 417 ASN A N 1
ATOM 3053 C CA . ASN A 1 417 ? 17.989 -4.487 -38.227 1.00 81.88 417 ASN A CA 1
ATOM 3054 C C . ASN A 1 417 ? 18.762 -4.223 -39.533 1.00 81.88 417 ASN A C 1
ATOM 3056 O O . ASN A 1 417 ? 19.025 -5.123 -40.331 1.00 81.88 417 ASN A O 1
ATOM 3060 N N . SER A 1 418 ? 19.090 -2.952 -39.772 1.00 84.50 418 SER A N 1
ATOM 3061 C CA . SER A 1 418 ? 19.823 -2.513 -40.958 1.00 84.50 418 SER A CA 1
ATOM 3062 C C . SER A 1 418 ? 21.150 -1.879 -40.573 1.00 84.50 418 SER A C 1
ATOM 3064 O O . SER A 1 418 ? 21.211 -1.024 -39.689 1.00 84.50 418 S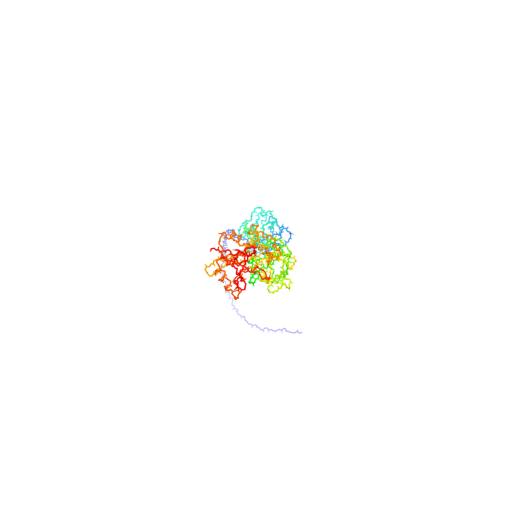ER A O 1
ATOM 3066 N N . THR A 1 419 ? 22.216 -2.265 -41.269 1.00 86.81 419 THR A N 1
ATOM 3067 C CA . THR A 1 419 ? 23.530 -1.632 -41.136 1.00 86.81 419 THR A CA 1
ATOM 3068 C C . THR A 1 419 ? 23.631 -0.433 -42.073 1.00 86.81 419 THR A C 1
ATOM 3070 O O . THR A 1 419 ? 23.286 -0.522 -43.249 1.00 86.81 419 THR A O 1
ATOM 3073 N N . SER A 1 420 ? 24.139 0.681 -41.556 1.00 83.31 420 SER A N 1
ATOM 3074 C CA . SER A 1 420 ? 24.389 1.910 -42.305 1.00 83.31 420 SER A CA 1
ATOM 3075 C C . SER A 1 420 ? 25.761 2.485 -41.960 1.00 83.31 420 SER A C 1
ATOM 3077 O O . SER A 1 420 ? 26.376 2.116 -40.956 1.00 83.31 420 SER A O 1
ATOM 3079 N N . ILE A 1 421 ? 26.244 3.405 -42.789 1.00 81.75 421 ILE A N 1
ATOM 3080 C CA . ILE A 1 421 ? 27.504 4.119 -42.584 1.00 81.75 421 ILE A CA 1
ATOM 3081 C C . ILE A 1 421 ? 27.177 5.573 -42.246 1.00 81.75 421 ILE A C 1
ATOM 3083 O O . ILE A 1 421 ? 26.521 6.264 -43.024 1.00 81.75 421 ILE A O 1
ATOM 3087 N N . GLY A 1 422 ? 27.641 6.035 -41.087 1.00 74.94 422 GLY A N 1
ATOM 3088 C CA . GLY A 1 422 ? 27.468 7.410 -40.619 1.00 74.94 422 GLY A CA 1
ATOM 3089 C C . GLY A 1 422 ? 28.792 8.168 -40.520 1.00 74.94 422 GLY A C 1
ATOM 3090 O O . GLY A 1 422 ? 29.857 7.559 -40.423 1.00 74.94 422 GLY A O 1
ATOM 3091 N N . GLY A 1 423 ? 28.720 9.500 -40.514 1.00 73.75 423 GLY A N 1
ATOM 3092 C CA . GLY A 1 423 ? 29.861 10.354 -40.166 1.00 73.75 423 GLY A CA 1
ATOM 3093 C C . GLY A 1 423 ? 30.120 10.364 -38.655 1.00 73.75 423 GLY A C 1
ATOM 3094 O O . GLY A 1 423 ? 29.185 10.223 -37.864 1.00 73.75 423 GLY A O 1
ATOM 3095 N N . TYR A 1 424 ? 31.377 10.557 -38.249 1.00 71.12 424 TYR A N 1
ATOM 3096 C CA . TYR A 1 424 ? 31.794 10.555 -36.835 1.00 71.12 424 TYR A CA 1
ATOM 3097 C C . TYR A 1 424 ? 31.116 11.618 -35.960 1.00 71.12 424 TYR A C 1
ATOM 3099 O O . TYR A 1 424 ? 30.890 11.382 -34.772 1.00 71.12 424 TYR A O 1
ATOM 3107 N N . GLY A 1 425 ? 30.817 12.785 -36.538 1.00 71.50 425 GLY A N 1
ATOM 3108 C CA . GLY A 1 425 ? 30.235 13.924 -35.824 1.00 71.50 425 GLY A CA 1
ATOM 3109 C C . GLY A 1 425 ? 28.720 13.848 -35.623 1.00 71.50 425 GLY A C 1
ATOM 3110 O O . GLY A 1 425 ? 28.167 14.712 -34.954 1.00 71.50 425 GLY A O 1
ATOM 3111 N N . ILE A 1 426 ? 28.041 12.844 -36.194 1.00 75.50 426 ILE A N 1
ATOM 3112 C CA . ILE A 1 426 ? 26.587 12.688 -36.052 1.00 75.50 426 ILE A CA 1
ATOM 3113 C C . ILE A 1 426 ? 26.299 11.974 -34.729 1.00 75.50 426 ILE A C 1
ATOM 3115 O O . ILE A 1 426 ? 26.698 10.812 -34.597 1.00 75.50 426 ILE A O 1
ATOM 3119 N N . PRO A 1 427 ? 25.598 12.604 -33.771 1.00 76.88 427 PRO A N 1
ATOM 3120 C CA . PRO A 1 427 ? 25.431 12.005 -32.456 1.00 76.88 427 PRO A CA 1
ATOM 3121 C C . PRO A 1 427 ? 24.349 10.929 -32.439 1.00 76.88 427 PRO A C 1
ATOM 3123 O O . PRO A 1 427 ? 23.329 11.040 -33.123 1.00 76.88 427 PRO A O 1
ATOM 3126 N N . ARG A 1 428 ? 24.589 9.871 -31.665 1.00 78.81 428 ARG A N 1
ATOM 3127 C CA . ARG A 1 428 ? 23.760 8.658 -31.584 1.00 78.81 428 ARG A CA 1
ATOM 3128 C C . ARG A 1 428 ? 23.778 8.088 -30.166 1.00 78.81 428 ARG A C 1
ATOM 3130 O O . ARG A 1 428 ? 24.554 8.542 -29.328 1.00 78.81 428 ARG A O 1
ATOM 3137 N N . LEU A 1 429 ? 22.949 7.083 -29.897 1.00 79.44 429 LEU A N 1
ATOM 3138 C CA . LEU A 1 429 ? 22.980 6.375 -28.617 1.00 79.44 429 LEU A CA 1
ATOM 3139 C C . LEU A 1 429 ? 24.259 5.528 -28.515 1.00 79.44 429 LEU A C 1
ATOM 3141 O O . LEU A 1 429 ? 24.647 4.838 -29.461 1.00 79.44 429 LEU A O 1
ATOM 3145 N N . ALA A 1 430 ? 24.904 5.564 -27.351 1.00 82.69 430 ALA A N 1
ATOM 3146 C CA . ALA A 1 430 ? 26.026 4.690 -27.033 1.00 82.69 430 ALA A CA 1
ATOM 3147 C C . ALA A 1 430 ? 25.513 3.456 -26.273 1.00 82.69 430 ALA A C 1
ATOM 3149 O O . ALA A 1 430 ? 25.007 3.580 -25.160 1.00 82.69 430 ALA A O 1
ATOM 3150 N N . LEU A 1 431 ? 25.641 2.272 -26.878 1.00 89.19 431 LEU A N 1
ATOM 3151 C CA . LEU A 1 431 ? 25.386 0.991 -26.214 1.00 89.19 431 LEU A CA 1
ATOM 3152 C C . LEU A 1 431 ? 26.726 0.401 -25.790 1.00 89.19 431 LEU A C 1
ATOM 3154 O O . LEU A 1 431 ? 27.397 -0.212 -26.608 1.00 89.19 431 LEU A O 1
ATOM 3158 N N . CYS A 1 432 ? 27.145 0.618 -24.547 1.00 91.50 432 CYS A N 1
ATOM 3159 C CA . CYS A 1 432 ? 28.416 0.079 -24.062 1.00 91.50 432 CYS A CA 1
ATOM 3160 C C . CYS A 1 432 ? 28.340 -1.442 -23.874 1.00 91.50 432 CYS A C 1
ATOM 3162 O O . CYS A 1 432 ? 27.283 -1.970 -23.521 1.00 91.50 432 CYS A O 1
ATOM 3164 N N . THR A 1 433 ? 29.461 -2.137 -24.054 1.00 93.56 433 THR A N 1
ATOM 3165 C CA . THR A 1 433 ? 29.587 -3.575 -23.773 1.00 93.56 433 THR A CA 1
ATOM 3166 C C . THR A 1 433 ? 30.405 -3.835 -22.516 1.00 93.56 433 THR A C 1
ATOM 3168 O O . THR A 1 433 ? 31.207 -2.992 -22.116 1.00 93.56 433 THR A O 1
ATOM 3171 N N . LYS A 1 434 ? 30.195 -4.994 -21.886 1.00 85.12 434 LYS A N 1
ATOM 3172 C CA . LYS A 1 434 ? 31.035 -5.495 -20.787 1.00 85.12 434 LYS A CA 1
ATOM 3173 C C . LYS A 1 434 ? 32.014 -6.558 -21.255 1.00 85.12 434 LYS A C 1
ATOM 3175 O O . LYS A 1 434 ? 31.640 -7.320 -22.174 1.00 85.12 434 LYS A O 1
#

Nearest PDB structures (foldseek):
  5n40-assembly1_A  TM=6.475E-01  e=4.797E-22  Yersinia pseudotuberculosis IP 31758
  3oq3-assembly1_B  TM=2.992E-01  e=7.029E-05  Ectromelia virus Moscow
  6bxz-assembly1_C  TM=2.948E-01  e=1.975E-04  Sus scrofa
  7fh0-assembly1_C  TM=2.653E-01  e=1.835E-03  Vicugna pacos
  7k0z-assembly2_A  TM=2.508E-01  e=2.007E-02  Monodelphis domestica

pLDDT: mean 84.64, std 17.11, range [29.12, 98.62]

Organism: Yersinia rohdei (NCBI:txid29485)

Radius of gyration: 49.16 Å; Cα contacts (8 Å, |Δi|>4): 990; chains: 1; bounding box: 133×85×147 Å

Mean predicted aligned error: 13.26 Å